Protein AF-A0A8T1TWX7-F1 (afdb_monomer)

Solvent-accessible surface area (backbone atoms only — not comparable to full-atom values): 31218 Å² total; per-residue (Å²): 135,88,86,86,89,79,92,72,90,76,78,84,73,78,74,72,79,79,64,83,78,77,80,76,55,48,46,68,59,31,58,62,50,43,60,78,63,87,51,67,68,68,64,28,48,61,42,27,60,39,52,85,60,79,46,87,54,54,88,63,51,68,61,53,37,51,76,71,71,35,88,45,73,65,51,38,67,75,68,55,89,71,74,57,46,90,92,44,43,83,79,22,27,54,26,33,66,84,40,82,59,30,60,71,42,81,92,35,43,33,28,39,77,40,48,82,40,45,28,34,31,39,33,25,30,53,94,42,77,48,44,77,37,76,38,29,31,76,76,31,78,78,23,56,42,81,38,64,62,79,72,40,69,44,70,34,40,35,40,43,40,38,39,34,43,41,85,53,96,94,41,41,41,39,30,36,43,44,35,21,29,21,29,36,44,93,84,83,80,85,90,76,93,76,93,77,93,74,88,79,84,73,76,82,75,80,68,56,82,92,74,49,70,62,68,39,26,33,34,37,40,5,20,30,10,27,30,97,87,50,36,8,43,85,59,97,84,61,52,34,54,35,44,40,24,30,53,50,31,34,49,43,51,24,51,47,26,66,78,50,74,53,44,68,30,35,38,34,20,10,24,60,24,41,61,34,32,55,66,34,77,90,50,34,65,61,51,43,42,68,43,41,52,70,46,48,52,42,88,56,39,34,73,39,33,33,46,43,40,58,23,36,21,23,52,8,17,34,27,42,52,18,55,59,80,94,37,70,33,83,55,89,45,70,68,47,42,51,49,19,53,51,46,34,50,43,57,61,43,71,44,74,39,93,44,84,50,21,54,44,31,95,42,67,47,44,76,48,75,50,71,25,85,90,80,63,35,25,38,34,36,39,31,30,34,47,43,44,42,69,69,38,30,39,36,33,37,23,15,23,49,49,60,29,64,92,57,50,82,61,52,89,73,52,43,88,85,31,79,30,19,44,71,60,39,54,64,61,31,52,52,44,41,51,51,34,42,49,52,27,50,52,28,52,52,50,44,44,60,48,56,67,67,57,82,48,74,38,79,42,54,38,18,26,75,56,48,32,13,16,81,47,26,12,34,32,35,32,36,20,80,83,78,73,44,65,32,39,39,32,4,12,18,13,16,38,58,38,36,66,44,81,76,80,50,80,94,42,53,92,52,42,43,80,77,46,69,50,70,63,73,57,50,24,40,35,41,40,34,32,30,85,50,36,39,36,41,36,35,37,31,76,33,93,63,48,43,68,33,83,50,71,92,71,35,43,83,48,56,73,35,75,80,46,77,50,77,42,72,59,75,60,87,87,73,60,86,84,95

Organism: NCBI:txid29920

Radius of gyration: 30.96 Å; Cα contacts (8 Å, |Δi|>4): 1282; chains: 1; bounding box: 98×69×85 Å

Structure (mmCIF, N/CA/C/O backbone):
data_AF-A0A8T1TWX7-F1
#
_entry.id   AF-A0A8T1TWX7-F1
#
loop_
_atom_site.group_PDB
_atom_site.id
_atom_site.type_symbol
_atom_site.label_atom_id
_atom_site.label_alt_id
_atom_site.label_comp_id
_atom_site.label_asym_id
_atom_site.label_entity_id
_atom_site.label_seq_id
_atom_site.pdbx_PDB_ins_code
_atom_site.Cartn_x
_atom_site.Cartn_y
_atom_site.Cartn_z
_atom_site.occupancy
_atom_site.B_iso_or_equiv
_atom_site.auth_seq_id
_atom_site.auth_comp_id
_atom_site.auth_asym_id
_atom_site.auth_atom_id
_atom_site.pdbx_PDB_model_num
ATOM 1 N N . MET A 1 1 ? 63.241 31.485 -7.893 1.00 37.75 1 MET A N 1
ATOM 2 C CA . MET A 1 1 ? 63.414 31.537 -6.424 1.00 37.75 1 MET A CA 1
ATOM 3 C C . MET A 1 1 ? 62.512 32.641 -5.890 1.00 37.75 1 MET A C 1
ATOM 5 O O . MET A 1 1 ? 62.296 33.605 -6.608 1.00 37.75 1 MET A O 1
ATOM 9 N N . ALA A 1 2 ? 61.883 32.386 -4.744 1.00 30.53 2 ALA A N 1
ATOM 10 C CA . ALA A 1 2 ? 60.562 32.859 -4.315 1.00 30.53 2 ALA A CA 1
ATOM 11 C C . ALA A 1 2 ? 60.355 34.387 -4.161 1.00 30.53 2 ALA A C 1
ATOM 13 O O . ALA A 1 2 ? 61.326 35.105 -3.921 1.00 30.53 2 ALA A O 1
ATOM 14 N N . PRO A 1 3 ? 59.092 34.868 -4.239 1.00 37.19 3 PRO A N 1
ATOM 15 C CA . PRO A 1 3 ? 58.731 36.260 -4.011 1.00 37.19 3 PRO A CA 1
ATOM 16 C C . PRO A 1 3 ? 58.281 36.557 -2.567 1.00 37.19 3 PRO A C 1
ATOM 18 O O . PRO A 1 3 ? 57.969 35.681 -1.763 1.00 37.19 3 PRO A O 1
ATOM 21 N N . SER A 1 4 ? 58.266 37.859 -2.308 1.00 30.92 4 SER A N 1
ATOM 22 C CA . SER A 1 4 ? 57.949 38.643 -1.115 1.00 30.92 4 SER A CA 1
ATOM 23 C C . SER A 1 4 ? 56.610 38.363 -0.418 1.00 30.92 4 SER A C 1
ATOM 25 O O . SER A 1 4 ? 55.566 38.222 -1.052 1.00 30.92 4 SER A O 1
ATOM 27 N N . THR A 1 5 ? 56.656 38.409 0.914 1.00 32.47 5 THR A N 1
ATOM 28 C CA . THR A 1 5 ? 55.549 38.319 1.874 1.00 32.47 5 THR A CA 1
ATOM 29 C C . THR A 1 5 ? 54.722 39.607 1.947 1.00 32.47 5 THR A C 1
ATOM 31 O O . THR A 1 5 ? 55.262 40.662 2.278 1.00 32.47 5 THR A O 1
ATOM 34 N N . LEU A 1 6 ? 53.407 39.498 1.735 1.00 30.56 6 LEU A N 1
ATOM 35 C CA . LEU A 1 6 ? 52.416 40.493 2.150 1.00 30.56 6 LEU A CA 1
ATOM 36 C C . LEU A 1 6 ? 51.542 39.868 3.248 1.00 30.56 6 LEU A C 1
ATOM 38 O O . LEU A 1 6 ? 50.887 38.848 3.037 1.00 30.56 6 LEU A O 1
ATOM 42 N N . THR A 1 7 ? 51.578 40.459 4.435 1.00 34.16 7 THR A N 1
ATOM 43 C CA . THR A 1 7 ? 50.819 40.070 5.625 1.00 34.16 7 THR A CA 1
ATOM 44 C C . THR A 1 7 ? 49.364 40.520 5.486 1.00 34.16 7 THR A C 1
ATOM 46 O O . THR A 1 7 ? 49.072 41.711 5.548 1.00 34.16 7 THR A O 1
ATOM 49 N N . ALA A 1 8 ? 48.441 39.567 5.340 1.00 30.23 8 ALA A N 1
ATOM 50 C CA . ALA A 1 8 ? 47.011 39.786 5.533 1.00 30.23 8 ALA A CA 1
ATOM 51 C C . ALA A 1 8 ? 46.585 39.113 6.846 1.00 30.23 8 ALA A C 1
ATOM 53 O O . ALA A 1 8 ? 46.743 37.902 7.011 1.00 30.23 8 ALA A O 1
ATOM 54 N N . LEU A 1 9 ? 46.075 39.911 7.791 1.00 31.34 9 LEU A N 1
ATOM 55 C CA . LEU A 1 9 ? 45.423 39.423 9.004 1.00 31.34 9 LEU A CA 1
ATOM 56 C C . LEU A 1 9 ? 44.214 38.565 8.609 1.00 31.34 9 LEU A C 1
ATOM 58 O O . LEU A 1 9 ? 43.192 39.086 8.167 1.00 31.34 9 LEU A O 1
ATOM 62 N N . CYS A 1 10 ? 44.324 37.254 8.801 1.00 27.34 10 CYS A N 1
ATOM 63 C CA . CYS A 1 10 ? 43.192 36.345 8.731 1.00 27.34 10 CYS A CA 1
ATOM 64 C C . CYS A 1 10 ? 42.559 36.285 10.126 1.00 27.34 10 CYS A C 1
ATOM 66 O O . CYS A 1 10 ? 43.116 35.687 11.047 1.00 27.34 10 CYS A O 1
ATOM 68 N N . GLY A 1 11 ? 41.415 36.950 10.295 1.00 28.48 11 GLY A N 1
ATOM 69 C CA . GLY A 1 11 ? 40.564 36.758 11.461 1.00 28.48 11 GLY A CA 1
ATOM 70 C C . GLY A 1 11 ? 40.121 35.299 11.519 1.00 28.48 11 GLY A C 1
ATOM 71 O O . GLY A 1 11 ? 39.445 34.814 10.612 1.00 28.48 11 GLY A O 1
ATOM 72 N N . LEU A 1 12 ? 40.516 34.602 12.585 1.00 30.06 12 LEU A N 1
ATOM 73 C CA . LEU A 1 12 ? 40.000 33.288 12.955 1.00 30.06 12 LEU A CA 1
ATOM 74 C C . LEU A 1 12 ? 38.503 33.419 13.247 1.00 30.06 12 LEU A C 1
ATOM 76 O O . LEU A 1 12 ? 38.075 33.614 14.381 1.00 30.06 12 LEU A O 1
ATOM 80 N N . SER A 1 13 ? 37.699 33.311 12.195 1.00 30.41 13 SER A N 1
ATOM 81 C CA . SER A 1 13 ? 36.296 32.957 12.322 1.00 30.41 13 SER A CA 1
ATOM 82 C C . SER A 1 13 ? 36.287 31.486 12.707 1.00 30.41 13 SER A C 1
ATOM 84 O O . SER A 1 13 ? 36.421 30.612 11.851 1.00 30.41 13 SER A O 1
ATOM 86 N N . ALA A 1 14 ? 36.211 31.206 14.007 1.00 32.50 14 ALA A N 1
ATOM 87 C CA . ALA A 1 14 ? 35.811 29.897 14.483 1.00 32.50 14 ALA A CA 1
ATOM 88 C C . ALA A 1 14 ? 34.399 29.653 13.938 1.00 32.50 14 ALA A C 1
ATOM 90 O O . ALA A 1 14 ? 33.409 30.093 14.518 1.00 32.50 14 ALA A O 1
ATOM 91 N N . ALA A 1 15 ? 34.311 29.008 12.775 1.00 31.62 15 ALA A N 1
ATOM 92 C CA . ALA A 1 15 ? 33.087 28.373 12.340 1.00 31.62 15 ALA A CA 1
ATOM 93 C C . ALA A 1 15 ? 32.796 27.305 13.392 1.00 31.62 15 ALA A C 1
ATOM 95 O O . ALA A 1 15 ? 33.372 26.217 13.373 1.00 31.62 15 ALA A O 1
ATOM 96 N N . ALA A 1 16 ? 31.969 27.670 14.373 1.00 32.19 16 ALA A N 1
ATOM 97 C CA . ALA A 1 16 ? 31.335 26.720 15.253 1.00 32.19 16 ALA A CA 1
ATOM 98 C C . ALA A 1 16 ? 30.682 25.689 14.336 1.00 32.19 16 ALA A C 1
ATOM 100 O O . ALA A 1 16 ? 29.744 25.993 13.599 1.00 32.19 16 ALA A O 1
ATOM 101 N N . LEU A 1 17 ? 31.250 24.486 14.330 1.00 30.44 17 LEU A N 1
ATOM 102 C CA . LEU A 1 17 ? 30.589 23.297 13.841 1.00 30.44 17 LEU A CA 1
ATOM 103 C C . LEU A 1 17 ? 29.294 23.191 14.645 1.00 30.44 17 LEU A C 1
ATOM 105 O O . LEU A 1 17 ? 29.280 22.651 15.748 1.00 30.44 17 LEU A O 1
ATOM 109 N N . ALA A 1 18 ? 28.217 23.764 14.111 1.00 28.03 18 ALA A N 1
ATOM 110 C CA . ALA A 1 18 ? 26.865 23.516 14.561 1.00 28.03 18 ALA A CA 1
ATOM 111 C C . ALA A 1 18 ? 26.545 22.071 14.176 1.00 28.03 18 ALA A C 1
ATOM 113 O O . ALA A 1 18 ? 25.911 21.784 13.164 1.00 28.03 18 ALA A O 1
ATOM 114 N N . TRP A 1 19 ? 27.070 21.141 14.968 1.00 24.23 19 TRP A N 1
ATOM 115 C CA . TRP A 1 19 ? 26.486 19.821 15.070 1.00 24.23 19 TRP A CA 1
ATOM 116 C C . TRP A 1 19 ? 25.052 20.030 15.555 1.00 24.23 19 TRP A C 1
ATOM 118 O O . TRP A 1 19 ? 24.837 20.857 16.448 1.00 24.23 19 TRP A O 1
ATOM 128 N N . PRO A 1 20 ? 24.059 19.317 15.004 1.00 26.39 20 PRO A N 1
ATOM 129 C CA . PRO A 1 20 ? 22.759 19.286 15.636 1.00 26.39 20 PRO A CA 1
ATOM 130 C C . PRO A 1 20 ? 22.986 18.680 17.022 1.00 26.39 20 PRO A C 1
ATOM 132 O O . PRO A 1 20 ? 23.276 17.490 17.151 1.00 26.39 20 PRO A O 1
ATOM 135 N N . LEU A 1 21 ? 22.929 19.509 18.066 1.00 31.38 21 LEU A N 1
ATOM 136 C CA . LEU A 1 21 ? 22.793 19.026 19.428 1.00 31.38 21 LEU A CA 1
ATOM 137 C C . LEU A 1 21 ? 21.471 18.263 19.453 1.00 31.38 21 LEU A C 1
ATOM 139 O O . LEU A 1 21 ? 20.391 18.850 19.495 1.00 31.38 21 LEU A O 1
ATOM 143 N N . ALA A 1 22 ? 21.560 16.940 19.349 1.00 31.81 22 ALA A N 1
ATOM 144 C CA . ALA A 1 22 ? 20.480 16.054 19.722 1.00 31.81 22 ALA A CA 1
ATOM 145 C C . ALA A 1 22 ? 20.182 16.336 21.203 1.00 31.81 22 ALA A C 1
ATOM 147 O O . ALA A 1 22 ? 20.896 15.865 22.086 1.00 31.81 22 ALA A O 1
ATOM 148 N N . ASN A 1 23 ? 19.182 17.180 21.466 1.00 41.75 23 ASN A N 1
ATOM 149 C CA . ASN A 1 23 ? 18.702 17.480 22.812 1.00 41.75 23 ASN A CA 1
ATOM 150 C C . ASN A 1 23 ? 18.041 16.218 23.377 1.00 41.75 23 ASN A C 1
ATOM 152 O O . ASN A 1 23 ? 16.861 15.958 23.149 1.00 41.75 23 ASN A O 1
ATOM 156 N N . ALA A 1 24 ? 18.836 15.400 24.062 1.00 49.09 24 ALA A N 1
ATOM 157 C CA . ALA A 1 24 ? 18.439 14.118 24.625 1.00 49.09 24 ALA A CA 1
ATOM 158 C C . ALA A 1 24 ? 17.972 14.290 26.080 1.00 49.09 24 ALA A C 1
ATOM 160 O O . ALA A 1 24 ? 18.636 13.860 27.017 1.00 49.09 24 ALA A O 1
ATOM 161 N N . HIS A 1 25 ? 16.835 14.955 26.261 1.00 71.06 25 HIS A N 1
ATOM 162 C CA . HIS A 1 25 ? 16.401 15.503 27.543 1.00 71.06 25 HIS A CA 1
ATOM 163 C C . HIS A 1 25 ? 14.895 15.278 27.778 1.00 71.06 25 HIS A C 1
ATOM 165 O O . HIS A 1 25 ? 14.142 15.284 26.802 1.00 71.06 25 HIS A O 1
ATOM 171 N N . GLN A 1 26 ? 14.460 15.043 29.030 1.00 79.31 26 GLN A N 1
ATOM 172 C CA . GLN A 1 26 ? 13.128 14.482 29.321 1.00 79.31 26 GLN A CA 1
ATOM 173 C C . GLN A 1 26 ? 12.335 15.203 30.407 1.00 79.31 26 GLN A C 1
ATOM 175 O O . GLN A 1 26 ? 12.916 15.570 31.423 1.00 79.31 26 GLN A O 1
ATOM 180 N N . VAL A 1 27 ? 11.014 15.314 30.201 1.00 90.12 27 VAL A N 1
ATOM 181 C CA . VAL A 1 27 ? 10.058 15.888 31.159 1.00 90.12 27 VAL A CA 1
ATOM 182 C C . VAL A 1 27 ? 8.688 15.198 31.173 1.00 90.12 27 VAL A C 1
ATOM 184 O O . VAL A 1 27 ? 8.322 14.545 30.188 1.00 90.12 27 VAL A O 1
ATOM 187 N N . VAL A 1 28 ? 7.887 15.371 32.232 1.00 92.69 28 VAL A N 1
ATOM 188 C CA . VAL A 1 28 ? 6.464 14.978 32.264 1.00 92.69 28 VAL A CA 1
ATOM 189 C C . VAL A 1 28 ? 5.618 15.985 31.480 1.00 92.69 28 VAL A C 1
ATOM 191 O O . VAL A 1 28 ? 5.784 17.198 31.574 1.00 92.69 28 VAL A O 1
ATOM 194 N N . LEU A 1 29 ? 4.688 15.466 30.681 1.00 89.94 29 LEU A N 1
ATOM 195 C CA . LEU A 1 29 ? 3.757 16.236 29.851 1.00 89.94 29 LEU A CA 1
ATOM 196 C C . LEU A 1 29 ? 2.319 16.168 30.376 1.00 89.94 29 LEU A C 1
ATOM 198 O O . LEU A 1 29 ? 1.549 17.105 30.191 1.00 89.94 29 LEU A O 1
ATOM 202 N N . LEU A 1 30 ? 1.938 15.045 30.991 1.00 90.00 30 LEU A N 1
ATOM 203 C CA . LEU A 1 30 ? 0.594 14.815 31.515 1.00 90.00 30 LEU A CA 1
ATOM 204 C C . LEU A 1 30 ? 0.675 13.919 32.762 1.00 90.00 30 LEU A C 1
ATOM 206 O O . LEU A 1 30 ? 1.274 12.851 32.660 1.00 90.00 30 LEU A O 1
ATOM 210 N N . PRO A 1 31 ? 0.062 14.262 33.906 1.00 92.19 31 PRO A N 1
ATOM 211 C CA . PRO A 1 31 ? -0.556 15.554 34.211 1.00 92.19 31 PRO A CA 1
ATOM 212 C C . PRO A 1 31 ? 0.483 16.681 34.105 1.00 92.19 31 PRO A C 1
ATOM 214 O O . PRO A 1 31 ? 1.646 16.464 34.428 1.00 92.19 31 PRO A O 1
ATOM 217 N N . GLU A 1 32 ? 0.088 17.842 33.579 1.00 91.75 32 GLU A N 1
ATOM 218 C CA . GLU A 1 32 ? 1.039 18.898 33.206 1.00 91.75 32 GLU A CA 1
ATOM 219 C C . GLU A 1 32 ? 1.689 19.527 34.455 1.00 91.75 32 GLU A C 1
ATOM 221 O O . GLU A 1 32 ? 0.975 20.071 35.305 1.00 91.75 32 GLU A O 1
ATOM 226 N N . PRO A 1 33 ? 3.028 19.480 34.601 1.00 93.31 33 PRO A N 1
ATOM 227 C CA . PRO A 1 33 ? 3.704 20.144 35.705 1.00 93.31 33 PRO A CA 1
ATOM 228 C C . PRO A 1 33 ? 3.608 21.664 35.580 1.00 93.31 33 PRO A C 1
ATOM 230 O O . PRO A 1 33 ? 3.797 22.232 34.502 1.00 93.31 33 PRO A O 1
ATOM 233 N N . GLN A 1 34 ? 3.418 22.350 36.706 1.00 94.62 34 GLN A N 1
ATOM 234 C CA . GLN A 1 34 ? 3.601 23.797 36.743 1.00 94.62 34 GLN A CA 1
ATOM 235 C C . GLN A 1 34 ? 5.085 24.119 36.941 1.00 94.62 34 GLN A C 1
ATOM 237 O O . GLN A 1 34 ? 5.631 23.912 38.023 1.00 94.62 34 GLN A O 1
ATOM 242 N N . TRP A 1 35 ? 5.729 24.643 35.903 1.00 94.06 35 TRP A N 1
ATOM 243 C CA . TRP A 1 35 ? 7.156 24.970 35.913 1.00 94.06 35 TRP A CA 1
ATOM 244 C C . TRP A 1 35 ? 7.462 26.290 36.639 1.00 94.06 35 TRP A C 1
ATOM 246 O O . TRP A 1 35 ? 6.663 27.223 36.605 1.00 94.06 35 TRP A O 1
ATOM 256 N N . THR A 1 36 ? 8.638 26.389 37.264 1.00 93.69 36 THR A N 1
ATOM 257 C CA . THR A 1 36 ? 9.174 27.610 37.905 1.00 93.69 36 THR A CA 1
ATOM 258 C C . THR A 1 36 ? 10.096 28.421 36.987 1.00 93.69 36 THR A C 1
ATOM 260 O O . THR A 1 36 ? 10.615 29.463 37.381 1.00 93.69 36 THR A O 1
ATOM 263 N N . THR A 1 37 ? 10.292 27.958 35.753 1.00 88.44 37 THR A N 1
ATOM 264 C CA . THR A 1 37 ? 11.081 28.606 34.699 1.00 88.44 37 THR A CA 1
ATOM 265 C C . THR A 1 37 ? 10.344 28.506 33.369 1.00 88.44 37 THR A C 1
ATOM 267 O O . THR A 1 37 ? 9.648 27.523 33.127 1.00 88.44 37 THR A O 1
ATOM 270 N N . ASP A 1 38 ? 10.523 29.483 32.482 1.00 86.25 38 ASP A N 1
ATOM 271 C CA . ASP A 1 38 ? 9.980 29.448 31.117 1.00 86.25 38 ASP A CA 1
ATOM 272 C C . ASP A 1 38 ? 10.986 28.908 30.091 1.00 86.25 38 ASP A C 1
ATOM 274 O O . ASP A 1 38 ? 10.612 28.555 28.971 1.00 86.25 38 ASP A O 1
ATOM 278 N N . SER A 1 39 ? 12.262 28.774 30.471 1.00 86.94 39 SER A N 1
ATOM 279 C CA . SER A 1 39 ? 13.302 28.272 29.573 1.00 86.94 39 SER A CA 1
ATOM 280 C C . SER A 1 39 ? 13.123 26.782 29.305 1.00 86.94 39 SER A C 1
ATOM 282 O O . SER A 1 39 ? 13.310 25.944 30.187 1.00 86.94 39 SER A O 1
ATOM 284 N N . LYS A 1 40 ? 12.816 26.441 28.049 1.00 81.38 40 LYS A N 1
ATOM 285 C CA . LYS A 1 40 ? 12.725 25.050 27.593 1.00 81.38 40 LYS A CA 1
ATOM 286 C C . LYS A 1 40 ? 14.020 24.279 27.847 1.00 81.38 40 LYS A C 1
ATOM 288 O O . LYS A 1 40 ? 13.959 23.117 28.208 1.00 81.38 40 LYS A O 1
ATOM 293 N N . GLU A 1 41 ? 15.175 24.910 27.682 1.00 82.31 41 GLU A N 1
ATOM 294 C CA . GLU A 1 41 ? 16.462 24.254 27.917 1.00 82.31 41 GLU A CA 1
ATOM 295 C C . GLU A 1 41 ? 16.628 23.854 29.390 1.00 82.31 41 GLU A C 1
ATOM 297 O O . GLU A 1 41 ? 16.979 22.715 29.687 1.00 82.31 41 GLU A O 1
ATOM 302 N N . ILE A 1 42 ? 16.271 24.750 30.314 1.00 86.31 42 ILE A N 1
ATOM 303 C CA . ILE A 1 42 ? 16.375 24.503 31.759 1.00 86.31 42 ILE A CA 1
ATOM 304 C C . ILE A 1 42 ? 15.415 23.394 32.206 1.00 86.31 42 ILE A C 1
ATOM 306 O O . ILE A 1 42 ? 15.817 22.526 32.974 1.00 86.31 42 ILE A O 1
ATOM 310 N N . LYS A 1 43 ? 14.174 23.390 31.697 1.00 85.94 43 LYS A N 1
ATOM 311 C CA . LYS A 1 43 ? 13.172 22.353 32.012 1.00 85.94 43 LYS A CA 1
ATOM 312 C C . LYS A 1 43 ? 13.661 20.945 31.657 1.00 85.94 43 LYS A C 1
ATOM 314 O O . LYS A 1 43 ? 13.355 19.993 32.356 1.00 85.94 43 LYS A O 1
ATOM 319 N N . PHE A 1 44 ? 14.390 20.834 30.551 1.00 86.06 44 PHE A N 1
ATOM 320 C CA . PHE A 1 44 ? 14.754 19.570 29.923 1.00 86.06 44 PHE A CA 1
ATOM 321 C C . PHE A 1 44 ? 16.105 19.028 30.441 1.00 86.06 44 PHE A C 1
ATOM 323 O O . PHE A 1 44 ? 16.307 17.816 30.472 1.00 86.06 44 PHE A O 1
ATOM 330 N N . ASN A 1 45 ? 17.036 19.880 30.872 1.00 88.00 45 ASN A N 1
ATOM 331 C CA . ASN A 1 45 ? 18.365 19.445 31.318 1.00 88.00 45 ASN A CA 1
ATOM 332 C C . ASN A 1 45 ? 18.335 18.629 32.633 1.00 88.00 45 ASN A C 1
ATOM 334 O O . ASN A 1 45 ? 17.478 18.869 33.486 1.00 88.00 45 ASN A O 1
ATOM 338 N N . PRO A 1 46 ? 19.302 17.708 32.850 1.00 92.69 46 PRO A N 1
ATOM 339 C CA . PRO A 1 46 ? 19.479 17.056 34.146 1.00 92.69 46 PRO A CA 1
ATOM 340 C C . PRO A 1 46 ? 19.625 18.073 35.280 1.00 92.69 46 PRO A C 1
ATOM 342 O O . PRO A 1 46 ? 20.378 19.041 35.165 1.00 92.69 46 PRO A O 1
ATOM 345 N N . LEU A 1 47 ? 18.987 17.799 36.417 1.00 94.56 47 LEU A N 1
ATOM 346 C CA . LEU A 1 47 ? 19.159 18.577 37.644 1.00 94.56 47 LEU A CA 1
ATOM 347 C C . LEU A 1 47 ? 20.576 18.438 38.201 1.00 94.56 47 LEU A C 1
ATOM 349 O O . LEU A 1 47 ? 21.083 19.379 38.808 1.00 94.56 47 LEU A O 1
ATOM 353 N N . ALA A 1 48 ? 21.213 17.282 38.000 1.00 95.38 48 ALA A N 1
ATOM 354 C CA . ALA A 1 48 ? 22.575 17.009 38.436 1.00 95.38 48 ALA A CA 1
ATOM 355 C C . ALA A 1 48 ? 23.265 15.977 37.533 1.00 95.38 48 ALA A C 1
ATOM 357 O O . ALA A 1 48 ? 22.633 15.035 37.052 1.00 95.38 48 ALA A O 1
ATOM 358 N N . PHE A 1 49 ? 24.580 16.136 37.383 1.00 94.94 49 PHE A N 1
ATOM 359 C CA . PHE A 1 49 ? 25.500 15.142 36.829 1.00 94.94 49 PHE A CA 1
ATOM 360 C C . PHE A 1 49 ? 26.340 14.589 37.979 1.00 94.94 49 PHE A C 1
ATOM 362 O O . PHE A 1 49 ? 27.137 15.322 38.574 1.00 94.94 49 PHE A O 1
ATOM 369 N N . LEU A 1 50 ? 26.123 13.331 38.350 1.00 96.38 50 LEU A N 1
ATOM 370 C CA . LEU A 1 50 ? 26.673 12.775 39.589 1.00 96.38 50 LEU A CA 1
ATOM 371 C C . LEU A 1 50 ? 28.155 12.410 39.480 1.00 96.38 50 LEU A C 1
ATOM 373 O O . LEU A 1 50 ? 28.868 12.436 40.484 1.00 96.38 50 LEU A O 1
ATOM 377 N N . GLU A 1 51 ? 28.653 12.157 38.270 1.00 93.94 51 GLU A N 1
ATOM 378 C CA . GLU A 1 51 ? 30.083 11.969 38.014 1.00 93.94 51 GLU A CA 1
ATOM 379 C C . GLU A 1 51 ? 30.919 13.186 38.450 1.00 93.94 51 GLU A C 1
ATOM 381 O O . GLU A 1 51 ? 32.052 13.031 38.899 1.00 93.94 51 GLU A O 1
ATOM 386 N N . ASN A 1 52 ? 30.336 14.390 38.418 1.00 93.06 52 ASN A N 1
ATOM 387 C CA . ASN A 1 52 ? 30.997 15.629 38.838 1.00 93.06 52 ASN A CA 1
ATOM 388 C C . ASN A 1 52 ? 30.927 15.858 40.355 1.00 93.06 52 ASN A C 1
ATOM 390 O O . ASN A 1 52 ? 31.433 16.860 40.854 1.00 93.06 52 ASN A O 1
ATOM 394 N N . GLN A 1 53 ? 30.281 14.952 41.090 1.00 96.06 53 GLN A N 1
ATOM 395 C CA . GLN A 1 53 ? 30.003 15.087 42.520 1.00 96.06 53 GLN A CA 1
ATOM 396 C C . GLN A 1 53 ? 30.551 13.908 43.332 1.00 96.06 53 GLN A C 1
ATOM 398 O O . GLN A 1 53 ? 30.099 13.640 44.441 1.00 96.06 53 GLN A O 1
ATOM 403 N N . GLY A 1 54 ? 31.543 13.199 42.783 1.00 91.38 54 GLY A N 1
ATOM 404 C CA . GLY A 1 54 ? 32.266 12.135 43.481 1.00 91.38 54 GLY A CA 1
ATOM 405 C C . GLY A 1 54 ? 31.583 10.766 43.463 1.00 91.38 54 GLY A C 1
ATOM 406 O O . GLY A 1 54 ? 32.061 9.847 44.128 1.00 91.38 54 GLY A O 1
ATOM 407 N N . PHE A 1 55 ? 30.500 10.591 42.699 1.00 95.56 55 PHE A N 1
ATOM 408 C CA . PHE A 1 55 ? 29.881 9.278 42.533 1.00 95.56 55 PHE A CA 1
ATOM 409 C C . PHE A 1 55 ? 30.705 8.418 41.577 1.00 95.56 55 PHE A C 1
ATOM 411 O O . PHE A 1 55 ? 31.038 8.829 40.466 1.00 95.56 55 PHE A O 1
ATOM 418 N N . LYS A 1 56 ? 30.995 7.182 41.995 1.00 92.31 56 LYS A N 1
ATOM 419 C CA . LYS A 1 56 ? 31.574 6.163 41.117 1.00 92.31 56 LYS A CA 1
ATOM 420 C C . LYS A 1 56 ? 30.472 5.587 40.228 1.00 92.31 56 LYS A C 1
ATOM 422 O O . LYS A 1 56 ? 29.832 4.601 40.586 1.00 92.31 56 LYS A O 1
ATOM 427 N N . THR A 1 57 ? 30.245 6.244 39.099 1.00 95.25 57 THR A N 1
ATOM 428 C CA . THR A 1 57 ? 29.238 5.864 38.111 1.00 95.25 57 THR A CA 1
ATOM 429 C C . THR A 1 57 ? 29.609 4.554 37.412 1.00 95.25 57 THR A C 1
ATOM 431 O O . THR A 1 57 ? 30.775 4.267 37.132 1.00 95.25 57 THR A O 1
ATOM 434 N N . GLN A 1 58 ? 28.599 3.736 37.134 1.00 93.62 58 GLN A N 1
ATOM 435 C CA . GLN A 1 58 ? 28.727 2.441 36.467 1.00 93.62 58 GLN A CA 1
ATOM 436 C C . GLN A 1 58 ? 27.426 2.097 35.733 1.00 93.62 58 GLN A C 1
ATOM 438 O O . GLN A 1 58 ? 26.401 2.736 35.965 1.00 93.62 58 GLN A O 1
ATOM 443 N N . GLU A 1 59 ? 27.469 1.090 34.864 1.00 91.62 59 GLU A N 1
ATOM 444 C CA . GLU A 1 59 ? 26.306 0.628 34.094 1.00 91.62 59 GLU A CA 1
ATOM 445 C C . GLU A 1 59 ? 25.166 0.153 34.996 1.00 91.62 59 GLU A C 1
ATOM 447 O O . GLU A 1 59 ? 24.050 0.665 34.938 1.00 91.62 59 GLU A O 1
ATOM 452 N N . ASP A 1 60 ? 25.472 -0.786 35.895 1.00 91.38 60 ASP A N 1
ATOM 453 C CA . ASP A 1 60 ? 24.490 -1.369 36.800 1.00 91.38 60 ASP A CA 1
ATOM 454 C C . ASP A 1 60 ? 24.292 -0.479 38.034 1.00 91.38 60 ASP A C 1
ATOM 456 O O . ASP A 1 60 ? 24.869 -0.686 39.114 1.00 91.38 60 ASP A O 1
ATOM 460 N N . PHE A 1 61 ? 23.466 0.553 37.857 1.00 95.00 61 PHE A N 1
ATOM 461 C CA . PHE A 1 61 ? 23.043 1.422 38.950 1.00 95.00 61 PHE A CA 1
ATOM 462 C C . PHE A 1 61 ? 22.232 0.661 40.009 1.00 95.00 61 PHE A C 1
ATOM 464 O O . PHE A 1 61 ? 22.326 0.983 41.192 1.00 95.00 61 PHE A O 1
ATOM 471 N N . LYS A 1 62 ? 21.453 -0.364 39.639 1.00 91.38 62 LYS A N 1
ATOM 472 C CA . LYS A 1 62 ? 20.630 -1.121 40.597 1.00 91.38 62 LYS A CA 1
ATOM 473 C C . LYS A 1 62 ? 21.505 -1.867 41.605 1.00 91.38 62 LYS A C 1
ATOM 475 O O . LYS A 1 62 ? 21.237 -1.795 42.811 1.00 91.38 62 LYS A O 1
ATOM 480 N N . ALA A 1 63 ? 22.557 -2.536 41.135 1.00 90.44 63 ALA A N 1
ATOM 481 C CA . ALA A 1 63 ? 23.540 -3.176 42.001 1.00 90.44 63 ALA A CA 1
ATOM 482 C C . ALA A 1 63 ? 24.257 -2.147 42.880 1.00 90.44 63 ALA A C 1
ATOM 484 O O . ALA A 1 63 ? 24.329 -2.336 44.095 1.00 90.44 63 ALA A O 1
ATOM 485 N N . TRP A 1 64 ? 24.710 -1.028 42.299 1.00 95.75 64 TRP A N 1
ATOM 486 C CA . TRP A 1 64 ? 25.362 0.041 43.061 1.00 95.75 64 TRP A CA 1
ATOM 487 C C . TRP A 1 64 ? 24.461 0.588 44.173 1.00 95.75 64 TRP A C 1
ATOM 489 O O . TRP A 1 64 ? 24.874 0.680 45.330 1.00 95.75 64 TRP A O 1
ATOM 499 N N . ARG A 1 65 ? 23.206 0.908 43.838 1.00 95.31 65 ARG A N 1
ATOM 500 C CA . ARG A 1 65 ? 22.203 1.458 44.754 1.00 95.31 65 ARG A CA 1
ATOM 501 C C . ARG A 1 65 ? 21.970 0.521 45.936 1.00 95.31 65 ARG A C 1
ATOM 503 O O . ARG A 1 65 ? 21.952 0.967 47.080 1.00 95.31 65 ARG A O 1
ATOM 510 N N . THR A 1 66 ? 21.846 -0.775 45.652 1.00 92.50 66 THR A N 1
ATOM 511 C CA . THR A 1 66 ? 21.637 -1.817 46.665 1.00 92.50 66 THR A CA 1
ATOM 512 C C . THR A 1 66 ? 22.852 -1.959 47.586 1.00 92.50 66 THR A C 1
ATOM 514 O O . THR A 1 66 ? 22.692 -2.001 48.802 1.00 92.50 66 THR A O 1
ATOM 517 N N . GLN A 1 67 ? 24.070 -1.969 47.031 1.00 95.62 67 GLN A N 1
ATOM 518 C CA . GLN A 1 67 ? 25.318 -2.050 47.807 1.00 95.62 67 GLN A CA 1
ATOM 519 C C . GLN A 1 67 ? 25.527 -0.842 48.729 1.00 95.62 67 GLN A C 1
ATOM 521 O O . GLN A 1 67 ? 26.124 -0.980 49.793 1.00 95.62 67 GLN A O 1
ATOM 526 N N . ASN A 1 68 ? 25.011 0.326 48.342 1.00 95.69 68 ASN A N 1
ATOM 527 C CA . ASN A 1 68 ? 25.101 1.563 49.120 1.00 95.69 68 ASN A CA 1
ATOM 528 C C . ASN A 1 68 ? 23.880 1.797 50.033 1.00 95.69 68 ASN A C 1
ATOM 530 O O . ASN A 1 68 ? 23.725 2.881 50.587 1.00 95.69 68 ASN A O 1
ATOM 534 N N . GLY A 1 69 ? 23.023 0.786 50.221 1.00 95.31 69 GLY A N 1
ATOM 535 C CA . GLY A 1 69 ? 21.966 0.792 51.237 1.00 95.31 69 GLY A CA 1
ATOM 536 C C . GLY A 1 69 ? 20.674 1.526 50.864 1.00 95.31 69 GLY A C 1
ATOM 537 O O . GLY A 1 69 ? 19.779 1.612 51.703 1.00 95.31 69 GLY A O 1
ATOM 538 N N . TYR A 1 70 ? 20.534 2.008 49.628 1.00 97.00 70 TYR A N 1
ATOM 539 C CA . TYR A 1 70 ? 19.320 2.689 49.171 1.00 97.00 70 TYR A CA 1
ATOM 540 C C . TYR A 1 70 ? 18.272 1.684 48.686 1.00 97.00 70 TYR A C 1
ATOM 542 O O . TYR A 1 70 ? 18.552 0.842 47.829 1.00 97.00 70 TYR A O 1
ATOM 550 N N . LYS A 1 71 ? 17.036 1.787 49.181 1.00 94.12 71 LYS A N 1
ATOM 551 C CA . LYS A 1 71 ? 15.959 0.803 48.949 1.00 94.12 71 LYS A CA 1
ATOM 552 C C . LYS A 1 71 ? 15.202 0.999 47.641 1.00 94.12 71 LYS A C 1
ATOM 554 O O . LYS A 1 71 ? 14.848 0.009 46.996 1.00 94.12 71 LYS A O 1
ATOM 559 N N . THR A 1 72 ? 15.016 2.240 47.204 1.00 97.25 72 THR A N 1
ATOM 560 C CA . THR A 1 72 ? 14.299 2.613 45.969 1.00 97.25 72 THR A CA 1
ATOM 561 C C . THR A 1 72 ? 15.045 3.711 45.213 1.00 97.25 72 THR A C 1
ATOM 563 O O . THR A 1 72 ? 15.997 4.289 45.742 1.00 97.25 72 THR A O 1
ATOM 566 N N . LEU A 1 73 ? 14.636 4.006 43.973 1.00 97.75 73 LEU A N 1
ATOM 567 C CA . LEU A 1 73 ? 15.190 5.160 43.256 1.00 97.75 73 LEU A CA 1
ATOM 568 C C . LEU A 1 73 ? 14.865 6.465 43.991 1.00 97.75 73 LEU A C 1
ATOM 570 O O . LEU A 1 73 ? 15.763 7.282 44.169 1.00 97.75 73 LEU A O 1
ATOM 574 N N . ARG A 1 74 ? 13.624 6.623 44.475 1.00 97.38 74 ARG A N 1
ATOM 575 C CA . ARG A 1 74 ? 13.222 7.765 45.311 1.00 97.38 74 ARG A CA 1
ATOM 576 C C . ARG A 1 74 ? 14.097 7.901 46.558 1.00 97.38 74 ARG A C 1
ATOM 578 O O . ARG A 1 74 ? 14.554 8.994 46.852 1.00 97.38 74 ARG A O 1
ATOM 585 N N . ASP A 1 75 ? 14.384 6.803 47.257 1.00 97.25 75 ASP A N 1
ATOM 586 C CA . ASP A 1 75 ? 15.231 6.813 48.459 1.00 97.25 75 ASP A CA 1
ATOM 587 C C . ASP A 1 75 ? 16.654 7.310 48.161 1.00 97.25 75 ASP A C 1
ATOM 589 O O . ASP A 1 75 ? 17.185 8.161 48.869 1.00 97.25 75 ASP A O 1
ATOM 593 N N . PHE A 1 76 ? 17.248 6.848 47.056 1.00 97.62 76 PHE A N 1
ATOM 594 C CA . PHE A 1 76 ? 18.516 7.395 46.576 1.00 97.62 76 PHE A CA 1
ATOM 595 C C . PHE A 1 76 ? 18.403 8.887 46.243 1.00 97.62 76 PHE A C 1
ATOM 597 O O . PHE A 1 76 ? 19.210 9.696 46.695 1.00 97.62 76 PHE A O 1
ATOM 604 N N . MET A 1 77 ? 17.394 9.259 45.460 1.00 96.88 77 MET A N 1
ATOM 605 C CA . MET A 1 77 ? 17.241 10.615 44.957 1.00 96.88 77 MET A CA 1
ATOM 606 C C . MET A 1 77 ? 16.956 11.640 46.056 1.00 96.88 77 MET A C 1
ATOM 608 O O . MET A 1 77 ? 17.411 12.772 45.923 1.00 96.88 77 MET A O 1
ATOM 612 N N . GLU A 1 78 ? 16.253 11.275 47.124 1.00 95.06 78 GLU A N 1
ATOM 613 C CA . GLU A 1 78 ? 15.923 12.183 48.229 1.00 95.06 78 GLU A CA 1
ATOM 614 C C . GLU A 1 78 ? 16.991 12.220 49.339 1.00 95.06 78 GLU A C 1
ATOM 616 O O . GLU A 1 78 ? 17.067 13.208 50.064 1.00 95.06 78 GLU A O 1
ATOM 621 N N . HIS A 1 79 ? 17.836 11.188 49.482 1.00 95.62 79 HIS A N 1
ATOM 622 C CA . HIS A 1 79 ? 18.759 11.085 50.628 1.00 95.62 79 HIS A CA 1
ATOM 623 C C . HIS A 1 79 ? 20.250 11.010 50.268 1.00 95.62 79 HIS A C 1
ATOM 625 O O . HIS A 1 79 ? 21.101 11.121 51.158 1.00 95.62 79 HIS A O 1
ATOM 631 N N . ALA A 1 80 ? 20.617 10.809 48.999 1.00 95.12 80 ALA A N 1
ATOM 632 C CA . ALA A 1 80 ? 22.017 10.869 48.590 1.00 95.12 80 ALA A CA 1
ATOM 633 C C . ALA A 1 80 ? 22.567 12.300 48.654 1.00 95.12 80 ALA A C 1
ATOM 635 O O . ALA A 1 80 ? 21.872 13.275 48.379 1.00 95.12 80 ALA A O 1
ATOM 636 N N . LYS A 1 81 ? 23.851 12.425 49.006 1.00 94.88 81 LYS A N 1
ATOM 637 C CA . LYS A 1 81 ? 24.530 13.720 49.126 1.00 94.88 81 LYS A CA 1
ATOM 638 C C . LYS A 1 81 ? 25.022 14.192 47.758 1.00 94.88 81 LYS A C 1
ATOM 640 O O . LYS A 1 81 ? 26.136 13.864 47.361 1.00 94.88 81 LYS A O 1
ATOM 645 N N . TYR A 1 82 ? 24.189 14.951 47.057 1.00 96.69 82 TYR A N 1
ATOM 646 C CA . TYR A 1 82 ? 24.537 15.687 45.843 1.00 96.69 82 TYR A CA 1
ATOM 647 C C . TYR A 1 82 ? 23.775 17.014 45.815 1.00 96.69 82 TYR A C 1
ATOM 649 O O . TYR A 1 82 ? 22.727 17.159 46.438 1.00 96.69 82 TYR A O 1
ATOM 657 N N . ASN A 1 83 ? 24.305 17.982 45.085 1.00 96.19 83 ASN A N 1
ATOM 658 C CA . ASN A 1 83 ? 23.668 19.258 44.819 1.00 96.19 83 ASN A CA 1
ATOM 659 C C . ASN A 1 83 ? 22.971 19.210 43.456 1.00 96.19 83 ASN A C 1
ATOM 661 O O . ASN A 1 83 ? 23.478 18.609 42.504 1.00 96.19 83 ASN A O 1
ATOM 665 N N . VAL A 1 84 ? 21.818 19.866 43.360 1.00 96.00 84 VAL A N 1
ATOM 666 C CA . VAL A 1 84 ? 21.150 20.138 42.082 1.00 96.00 84 VAL A CA 1
ATOM 667 C C . VAL A 1 84 ? 21.594 21.493 41.532 1.00 96.00 84 VAL A C 1
ATOM 669 O O . VAL A 1 84 ? 22.213 22.292 42.235 1.00 96.00 84 VAL A O 1
ATOM 672 N N . THR A 1 85 ? 21.297 21.732 40.259 1.00 93.50 85 THR A N 1
ATOM 673 C CA . THR A 1 85 ? 21.528 23.005 39.568 1.00 93.50 85 THR A CA 1
ATOM 674 C C . THR A 1 85 ? 20.958 24.168 40.382 1.00 93.50 85 THR A C 1
ATOM 676 O O . THR A 1 85 ? 19.850 24.075 40.909 1.00 93.50 85 THR A O 1
ATOM 679 N N . GLU A 1 86 ? 21.717 25.261 40.482 1.00 92.88 86 GLU A N 1
ATOM 680 C CA . GLU A 1 86 ? 21.333 26.439 41.261 1.00 92.88 86 GLU A CA 1
ATOM 681 C C . GLU A 1 86 ? 19.951 26.965 40.842 1.00 92.88 86 GLU A C 1
ATOM 683 O O . GLU A 1 86 ? 19.656 27.113 39.657 1.00 92.88 86 GLU A O 1
ATOM 688 N N . GLY A 1 87 ? 19.096 27.227 41.833 1.00 89.50 87 GLY A N 1
ATOM 689 C CA . GLY A 1 87 ? 17.721 27.687 41.629 1.00 89.50 87 GLY A CA 1
ATOM 690 C C . GLY A 1 87 ? 16.678 26.576 41.453 1.00 89.50 87 GLY A C 1
ATOM 691 O O . GLY A 1 87 ? 15.490 26.867 41.594 1.00 89.50 87 GLY A O 1
ATOM 692 N N . ALA A 1 88 ? 17.082 25.325 41.208 1.00 93.06 88 ALA A N 1
ATOM 693 C CA . ALA A 1 88 ? 16.164 24.189 41.218 1.00 93.06 88 ALA A CA 1
ATOM 694 C C . ALA A 1 88 ? 15.839 23.755 42.656 1.00 93.06 88 ALA A C 1
ATOM 696 O O . ALA A 1 88 ? 16.703 23.766 43.536 1.00 93.06 88 ALA A O 1
ATOM 697 N N . ASP A 1 89 ? 14.604 23.314 42.890 1.00 94.81 89 ASP A N 1
ATOM 698 C CA . ASP A 1 89 ? 14.236 22.643 44.133 1.00 94.81 89 ASP A CA 1
ATOM 699 C C . ASP A 1 89 ? 14.859 21.241 44.177 1.00 94.81 89 ASP A C 1
ATOM 701 O O . ASP A 1 89 ? 14.864 20.510 43.183 1.00 94.81 89 ASP A O 1
ATOM 705 N N . PHE A 1 90 ? 15.387 20.839 45.333 1.00 94.56 90 PHE A N 1
ATOM 706 C CA . PHE A 1 90 ? 16.064 19.549 45.448 1.00 94.56 90 PHE A CA 1
ATOM 707 C C . PHE A 1 90 ? 15.121 18.358 45.216 1.00 94.56 90 PHE A C 1
ATOM 709 O O . PHE A 1 90 ? 15.541 17.365 44.619 1.00 94.56 90 PHE A O 1
ATOM 716 N N . SER A 1 91 ? 13.866 18.435 45.663 1.00 91.50 91 SER A N 1
ATOM 717 C CA . SER A 1 91 ? 12.902 17.331 45.567 1.00 91.50 91 SER A CA 1
ATOM 718 C C . SER A 1 91 ? 12.086 17.391 44.275 1.00 91.50 91 SER A C 1
ATOM 720 O O . SER A 1 91 ? 11.782 16.352 43.694 1.00 91.50 91 SER A O 1
ATOM 722 N N . CYS A 1 92 ? 11.769 18.594 43.794 1.00 94.94 92 CYS A N 1
ATOM 723 C CA . CYS A 1 92 ? 10.843 18.819 42.684 1.00 94.94 92 CYS A CA 1
ATOM 724 C C . CYS A 1 92 ? 11.475 19.445 41.434 1.00 94.94 92 CYS A C 1
ATOM 726 O O . CYS A 1 92 ? 10.771 19.725 40.459 1.00 94.94 92 CYS A O 1
ATOM 728 N N . GLY A 1 93 ? 12.788 19.675 41.430 1.00 95.00 93 GLY A N 1
ATOM 729 C CA . GLY A 1 93 ? 13.487 20.261 40.295 1.00 95.00 93 GLY A CA 1
ATOM 7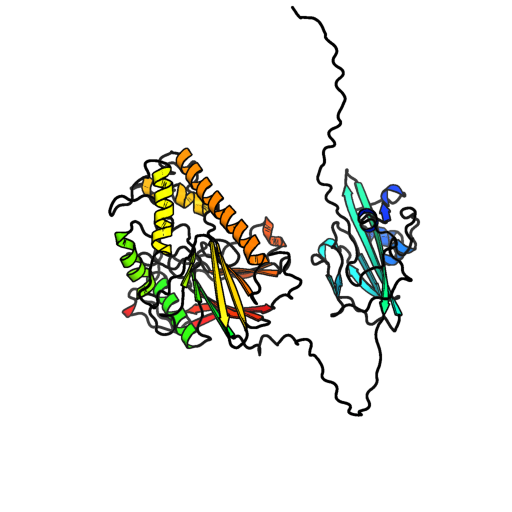30 C C . GLY A 1 93 ? 12.934 21.638 39.933 1.00 95.00 93 GLY A C 1
ATOM 731 O O . GLY A 1 93 ? 12.832 22.530 40.772 1.00 95.00 93 GLY A O 1
ATOM 732 N N . TRP A 1 94 ? 12.544 21.806 38.672 1.00 95.44 94 TRP A N 1
ATOM 733 C CA . TRP A 1 94 ? 11.970 23.053 38.155 1.00 95.44 94 TRP A CA 1
ATOM 734 C C . TRP A 1 94 ? 10.437 23.079 38.182 1.00 95.44 94 TRP A C 1
ATOM 736 O O . TRP A 1 94 ? 9.823 23.851 37.447 1.00 95.44 94 TRP A O 1
ATOM 746 N N . THR A 1 95 ? 9.801 22.238 38.999 1.00 96.75 95 THR A N 1
ATOM 747 C CA . THR A 1 95 ? 8.337 22.166 39.116 1.00 96.75 95 THR A CA 1
ATOM 748 C C . THR A 1 95 ? 7.866 22.635 40.488 1.00 96.75 95 THR A C 1
ATOM 750 O O . THR A 1 95 ? 8.553 22.465 41.494 1.00 96.75 95 THR A O 1
ATOM 753 N N . ASN A 1 96 ? 6.691 23.263 40.535 1.00 93.38 96 ASN A N 1
ATOM 754 C CA . ASN A 1 96 ? 6.112 23.809 41.754 1.00 93.38 96 ASN A CA 1
ATOM 755 C C . ASN A 1 96 ? 5.158 22.788 42.415 1.00 93.38 96 ASN A C 1
ATOM 757 O O . ASN A 1 96 ? 4.017 22.648 41.963 1.00 93.38 96 ASN A O 1
ATOM 761 N N . PRO A 1 97 ? 5.542 22.141 43.534 1.00 88.94 97 PRO A N 1
ATOM 762 C CA . PRO A 1 97 ? 4.682 21.187 44.244 1.00 88.94 97 PRO A CA 1
ATOM 763 C C . PRO A 1 97 ? 3.500 21.842 44.975 1.00 88.94 97 PRO A C 1
ATOM 765 O O . PRO A 1 97 ? 2.645 21.147 45.516 1.00 88.94 97 PRO A O 1
ATOM 768 N N . LYS A 1 98 ? 3.445 23.177 45.020 1.00 89.44 98 LYS A N 1
ATOM 769 C CA . LYS A 1 98 ? 2.309 23.964 45.524 1.00 89.44 98 LYS A CA 1
ATOM 770 C C . LYS A 1 98 ? 1.575 24.687 44.393 1.00 89.44 98 LYS A C 1
ATOM 772 O O . LYS A 1 98 ? 0.830 25.633 44.644 1.00 89.44 98 LYS A O 1
ATOM 777 N N . GLY A 1 99 ? 1.843 24.285 43.152 1.00 88.69 99 GLY A N 1
ATOM 778 C CA . GLY A 1 99 ? 1.172 24.790 41.969 1.00 88.69 99 GLY A CA 1
ATOM 779 C C . GLY A 1 99 ? -0.304 24.400 41.907 1.00 88.69 99 GLY A C 1
ATOM 780 O O . GLY A 1 99 ? -0.840 23.739 42.796 1.00 88.69 99 GLY A O 1
ATOM 781 N N . THR A 1 100 ? -0.965 24.808 40.828 1.00 92.25 100 THR A N 1
ATOM 782 C CA . THR A 1 100 ? -2.384 24.514 40.594 1.00 92.25 100 THR A CA 1
ATOM 783 C C . THR A 1 100 ? -2.588 23.002 40.434 1.00 92.25 100 THR A C 1
ATOM 785 O O . THR A 1 100 ? -2.019 22.430 39.496 1.00 92.25 100 THR A O 1
ATOM 788 N N . PRO A 1 101 ? -3.394 22.345 41.297 1.00 92.56 101 PRO A N 1
ATOM 789 C CA . PRO A 1 101 ? -3.651 20.914 41.189 1.00 92.56 101 PRO A CA 1
ATOM 790 C C . PRO A 1 101 ? -4.261 20.522 39.847 1.00 92.56 101 PRO A C 1
ATOM 792 O O . PRO A 1 101 ? -5.284 21.066 39.432 1.00 92.56 101 PRO A O 1
ATOM 795 N N . GLN A 1 102 ? -3.637 19.551 39.188 1.00 93.56 102 GLN A N 1
ATOM 796 C CA . GLN A 1 102 ? -4.107 18.981 37.936 1.00 93.56 102 GLN A CA 1
ATOM 797 C C . GLN A 1 102 ? -5.159 17.897 38.204 1.00 93.56 102 GLN A C 1
ATOM 799 O O . GLN A 1 102 ? -5.013 17.106 39.142 1.00 93.56 102 GLN A O 1
ATOM 804 N N . PRO A 1 103 ? -6.224 17.800 37.396 1.00 90.00 103 PRO A N 1
ATOM 805 C CA . PRO A 1 103 ? -7.122 16.658 37.483 1.00 90.00 103 PRO A CA 1
ATOM 806 C C . PRO A 1 103 ? -6.365 15.366 37.146 1.00 90.00 103 PRO A C 1
ATOM 808 O O . PRO A 1 103 ? -5.447 15.364 36.323 1.00 90.00 103 PRO A O 1
ATOM 811 N N . ILE A 1 104 ? -6.773 14.251 37.757 1.00 87.62 104 ILE A N 1
ATOM 812 C CA . ILE A 1 104 ? -6.247 12.930 37.389 1.00 87.62 104 ILE A CA 1
ATOM 813 C C . ILE A 1 104 ? -6.484 12.695 35.880 1.00 87.62 104 ILE A C 1
ATOM 815 O O . ILE A 1 104 ? -7.628 12.830 35.429 1.00 87.62 104 ILE A O 1
ATOM 819 N N . PRO A 1 105 ? -5.446 12.341 35.092 1.00 82.94 105 PRO A N 1
ATOM 820 C CA . PRO A 1 105 ? -5.592 12.109 33.659 1.00 82.94 105 PRO A CA 1
ATOM 821 C C . PRO A 1 105 ? -6.639 11.042 33.335 1.00 82.94 105 PRO A C 1
ATOM 823 O O . PRO A 1 105 ? -6.696 9.981 33.964 1.00 82.94 105 PRO A O 1
ATOM 826 N N . ALA A 1 106 ? -7.444 11.295 32.301 1.00 69.75 106 ALA A N 1
ATOM 827 C CA . ALA A 1 106 ? -8.418 10.324 31.817 1.00 69.75 106 ALA A CA 1
ATOM 828 C C . ALA A 1 106 ? -7.726 9.004 31.428 1.00 69.75 106 ALA A C 1
ATOM 830 O O . ALA A 1 106 ? -6.709 9.001 30.735 1.00 69.75 106 ALA A O 1
ATOM 831 N N . GLY A 1 107 ? -8.281 7.882 31.892 1.00 72.31 107 GLY A N 1
ATOM 832 C CA . GLY A 1 107 ? -7.712 6.548 31.670 1.00 72.31 107 GLY A CA 1
ATOM 833 C C . GLY A 1 107 ? -6.530 6.188 32.576 1.00 72.31 107 GLY A C 1
ATOM 834 O O . GLY A 1 107 ? -5.961 5.118 32.395 1.00 72.31 107 GLY A O 1
ATOM 835 N N . GLY A 1 108 ? -6.159 7.044 33.536 1.00 82.38 108 GLY A N 1
ATOM 836 C CA . GLY A 1 108 ? -5.054 6.766 34.457 1.00 82.38 108 GLY A CA 1
ATOM 837 C C . GLY A 1 108 ? -3.686 6.746 33.772 1.00 82.38 108 GLY A C 1
ATOM 838 O O . GLY A 1 108 ? -2.787 6.046 34.223 1.00 82.38 108 GLY A O 1
ATOM 839 N N . ILE A 1 109 ? -3.521 7.490 32.672 1.00 85.19 109 ILE A N 1
ATOM 840 C CA . ILE A 1 109 ? -2.276 7.513 31.898 1.00 85.19 109 ILE A CA 1
ATOM 841 C C . ILE A 1 109 ? -1.498 8.806 32.152 1.00 85.19 109 ILE A C 1
ATOM 843 O O . ILE A 1 109 ? -1.940 9.893 31.777 1.00 85.19 109 ILE A O 1
ATOM 847 N N . MET A 1 110 ? -0.304 8.671 32.722 1.00 91.25 110 MET A N 1
ATOM 848 C CA . MET A 1 110 ? 0.714 9.722 32.738 1.00 91.25 110 MET A CA 1
ATOM 849 C C . MET A 1 110 ? 1.519 9.681 31.431 1.00 91.25 110 MET A C 1
ATOM 851 O O . MET A 1 110 ? 1.677 8.616 30.841 1.00 91.25 110 MET A O 1
ATOM 855 N N . ARG A 1 111 ? 2.055 10.811 30.961 1.00 90.44 111 ARG A N 1
ATOM 856 C CA . ARG A 1 111 ? 2.915 10.883 29.769 1.00 90.44 111 ARG A CA 1
ATOM 857 C C . ARG A 1 111 ? 4.156 11.717 30.033 1.00 90.44 111 ARG A C 1
ATOM 859 O O . ARG A 1 111 ? 4.060 12.755 30.680 1.00 90.44 111 ARG A O 1
ATOM 866 N N . SER A 1 112 ? 5.289 11.305 29.476 1.00 88.12 112 SER A N 1
ATOM 867 C CA . SER A 1 112 ? 6.527 12.088 29.423 1.00 88.12 112 SER A CA 1
ATOM 868 C C . SER A 1 112 ? 6.979 12.287 27.973 1.00 88.12 112 SER A C 1
ATOM 870 O O . SER A 1 112 ? 6.382 11.759 27.036 1.00 88.12 112 SER A O 1
ATOM 872 N N . THR A 1 113 ? 8.053 13.038 27.751 1.00 84.38 113 THR A N 1
ATOM 873 C CA . THR A 1 113 ? 8.711 13.143 26.434 1.00 84.38 113 THR A CA 1
ATOM 874 C C . THR A 1 113 ? 9.464 11.866 26.024 1.00 84.38 113 THR A C 1
ATOM 876 O O . THR A 1 113 ? 9.911 11.763 24.874 1.00 84.38 113 THR A O 1
ATOM 879 N N . GLY A 1 114 ? 9.529 10.872 26.918 1.00 81.06 114 GLY A N 1
ATOM 880 C CA . GLY A 1 114 ? 10.195 9.579 26.759 1.00 81.06 114 GLY A CA 1
ATOM 881 C C . GLY A 1 114 ? 11.410 9.410 27.661 1.00 81.06 114 GLY A C 1
ATOM 882 O O . GLY A 1 114 ? 11.611 10.168 28.599 1.00 81.06 114 GLY A O 1
ATOM 883 N N . TYR A 1 115 ? 12.212 8.391 27.382 1.00 83.88 115 TYR A N 1
ATOM 884 C CA . TYR A 1 115 ? 13.502 8.154 28.020 1.00 83.88 115 TYR A CA 1
ATOM 885 C C . TYR A 1 115 ? 14.529 8.058 26.905 1.00 83.88 115 TYR A C 1
ATOM 887 O O . TYR A 1 115 ? 14.358 7.250 25.999 1.00 83.88 115 TYR A O 1
ATOM 895 N N . THR A 1 116 ? 15.545 8.918 26.900 1.00 81.75 116 THR A N 1
ATOM 896 C CA . THR A 1 116 ? 16.562 8.960 25.826 1.00 81.75 116 THR A CA 1
ATOM 897 C C . THR A 1 116 ? 17.784 8.107 26.113 1.00 81.75 116 THR A C 1
ATOM 899 O O . THR A 1 116 ? 18.602 7.895 25.218 1.00 81.75 116 THR A O 1
ATOM 902 N N . HIS A 1 117 ? 17.928 7.662 27.356 1.00 86.38 117 HIS A N 1
ATOM 903 C CA . HIS A 1 117 ? 19.085 6.944 27.865 1.00 86.38 117 HIS A CA 1
ATOM 904 C C . HIS A 1 117 ? 18.616 5.845 28.807 1.00 86.38 117 HIS A C 1
ATOM 906 O O . HIS A 1 117 ? 17.570 5.996 29.444 1.00 86.38 117 HIS A O 1
ATOM 912 N N . ASP A 1 118 ? 19.399 4.777 28.909 1.00 90.62 118 ASP A N 1
ATOM 913 C CA . ASP A 1 118 ? 19.111 3.685 29.828 1.00 90.62 118 ASP A CA 1
ATOM 914 C C . ASP A 1 118 ? 19.045 4.183 31.266 1.00 90.62 118 ASP A C 1
ATOM 916 O O . ASP A 1 118 ? 19.692 5.162 31.627 1.00 90.62 118 ASP A O 1
ATOM 920 N N . GLY A 1 119 ? 18.263 3.512 32.099 1.00 91.81 119 GLY A N 1
ATOM 921 C CA . GLY A 1 119 ? 18.298 3.726 33.540 1.00 91.81 119 GLY A CA 1
ATOM 922 C C . GLY A 1 119 ? 16.929 3.719 34.210 1.00 91.81 119 GLY A C 1
ATOM 923 O O . GLY A 1 119 ? 15.887 3.726 33.541 1.00 91.81 119 GLY A O 1
ATOM 924 N N . PRO A 1 120 ? 16.918 3.647 35.547 1.00 96.25 120 PRO A N 1
ATOM 925 C CA . PRO A 1 120 ? 15.712 3.362 36.299 1.00 96.25 120 PRO A CA 1
ATOM 926 C C . PRO A 1 120 ? 14.812 4.581 36.423 1.00 96.25 120 PRO A C 1
ATOM 928 O O . PRO A 1 120 ? 15.274 5.723 36.489 1.00 96.25 120 PRO A O 1
ATOM 931 N N . CYS A 1 121 ? 13.520 4.320 36.571 1.00 95.75 121 CYS A N 1
ATOM 932 C CA . CYS A 1 121 ? 12.535 5.336 36.895 1.00 95.75 121 CYS A CA 1
ATOM 933 C C . CYS A 1 121 ? 11.521 4.840 37.924 1.00 95.75 121 CYS A C 1
ATOM 935 O O . CYS A 1 121 ? 11.254 3.641 38.047 1.00 95.75 121 CYS A O 1
ATOM 937 N N . GLU A 1 122 ? 10.927 5.783 38.648 1.00 97.38 122 GLU A N 1
ATOM 938 C CA . GLU A 1 122 ? 9.824 5.525 39.566 1.00 97.38 122 GLU A CA 1
ATOM 939 C C . GLU A 1 122 ? 8.772 6.628 39.467 1.00 97.38 122 GLU A C 1
ATOM 941 O O . GLU A 1 122 ? 9.099 7.800 39.270 1.00 97.38 122 GLU A O 1
ATOM 946 N N . VAL A 1 123 ? 7.510 6.244 39.663 1.00 97.44 123 VAL A N 1
ATOM 947 C CA . VAL A 1 123 ? 6.396 7.181 39.843 1.00 97.44 123 VAL A CA 1
ATOM 948 C C . VAL A 1 123 ? 5.727 6.895 41.174 1.00 97.44 123 VAL A C 1
ATOM 950 O O . VAL A 1 123 ? 5.435 5.740 41.503 1.00 97.44 123 VAL A O 1
ATOM 953 N N . TRP A 1 124 ? 5.479 7.953 41.935 1.00 97.88 124 TRP A N 1
ATOM 954 C CA . TRP A 1 124 ? 4.806 7.894 43.223 1.00 97.88 124 TRP A CA 1
ATOM 955 C C . TRP A 1 124 ? 3.597 8.817 43.211 1.00 97.88 124 TRP A C 1
ATOM 957 O O . TRP A 1 124 ? 3.698 9.945 42.749 1.00 97.88 124 TRP A O 1
ATOM 967 N N . VAL A 1 125 ? 2.464 8.353 43.729 1.00 96.12 125 VAL A N 1
ATOM 968 C CA . VAL A 1 125 ? 1.278 9.181 43.979 1.00 96.12 125 VAL A CA 1
ATOM 969 C C . VAL A 1 125 ? 1.086 9.226 45.487 1.00 96.12 125 VAL A C 1
ATOM 971 O O . VAL A 1 125 ? 0.931 8.183 46.128 1.00 96.12 125 VAL A O 1
ATOM 974 N N . ALA A 1 126 ? 1.149 10.433 46.054 1.00 91.50 126 ALA A N 1
ATOM 975 C CA . ALA A 1 126 ? 1.376 10.635 47.482 1.00 91.50 126 ALA A CA 1
ATOM 976 C C . ALA A 1 126 ? 2.611 9.828 47.949 1.00 91.50 126 ALA A C 1
ATOM 978 O O . ALA A 1 126 ? 3.696 9.940 47.373 1.00 91.50 126 ALA A O 1
ATOM 979 N N . ASP A 1 127 ? 2.441 8.965 48.949 1.00 92.00 127 ASP A N 1
ATOM 980 C CA . ASP A 1 127 ? 3.509 8.117 49.488 1.00 92.00 127 ASP A CA 1
ATOM 981 C C . ASP A 1 127 ? 3.488 6.684 48.939 1.00 92.00 127 ASP A C 1
ATOM 983 O O . ASP A 1 127 ? 4.210 5.815 49.422 1.00 92.00 127 ASP A O 1
ATOM 987 N N . THR A 1 128 ? 2.687 6.419 47.902 1.00 95.44 128 THR A N 1
ATOM 988 C CA . THR A 1 128 ? 2.584 5.088 47.287 1.00 95.44 128 THR A CA 1
ATOM 989 C C . THR A 1 128 ? 3.343 5.041 45.971 1.00 95.44 128 THR A C 1
ATOM 991 O O . THR A 1 128 ? 3.107 5.859 45.082 1.00 95.44 128 THR A O 1
ATOM 994 N N . ARG A 1 129 ? 4.241 4.062 45.817 1.00 96.75 129 ARG A N 1
ATOM 995 C CA . ARG A 1 129 ? 4.916 3.809 44.541 1.00 96.75 129 ARG A CA 1
ATOM 996 C C . ARG A 1 129 ? 3.975 3.068 43.611 1.00 96.75 129 ARG A C 1
ATOM 998 O O . ARG A 1 129 ? 3.604 1.929 43.878 1.00 96.75 129 ARG A O 1
ATOM 1005 N N . VAL A 1 130 ? 3.634 3.721 42.516 1.00 93.06 130 VAL A N 1
ATOM 1006 C CA . VAL A 1 130 ? 2.626 3.263 41.553 1.00 93.06 130 VAL A CA 1
ATOM 1007 C C . VAL A 1 130 ? 3.262 2.789 40.249 1.00 93.06 130 VAL A C 1
ATOM 1009 O O . VAL A 1 130 ? 2.617 2.090 39.476 1.00 93.06 130 VAL A O 1
ATOM 1012 N N . TYR A 1 131 ? 4.545 3.101 40.031 1.00 94.75 131 TYR A N 1
ATOM 1013 C CA . TYR A 1 131 ? 5.345 2.545 38.943 1.00 94.75 131 TYR A CA 1
ATOM 1014 C C . TYR A 1 131 ? 6.827 2.411 39.331 1.00 94.75 131 TYR A C 1
ATOM 1016 O O . TYR A 1 131 ? 7.369 3.254 40.050 1.00 94.75 131 TYR A O 1
ATOM 1024 N N . GLN A 1 132 ? 7.487 1.372 38.815 1.00 93.25 132 GLN A N 1
ATOM 1025 C CA . GLN A 1 132 ? 8.940 1.175 38.844 1.00 93.25 132 GLN A CA 1
ATOM 1026 C C . GLN A 1 132 ? 9.381 0.523 37.527 1.00 93.25 132 GLN A C 1
ATOM 1028 O O . GLN A 1 132 ? 8.765 -0.448 37.092 1.00 93.25 132 GLN A O 1
ATOM 1033 N N . GLY A 1 133 ? 10.509 0.971 36.975 1.00 90.06 133 GLY A N 1
ATOM 1034 C CA . GLY A 1 133 ? 11.269 0.227 35.970 1.00 90.06 133 GLY A CA 1
ATOM 1035 C C . GLY A 1 133 ? 12.770 0.289 36.252 1.00 90.06 133 GLY A C 1
ATOM 1036 O O . GLY A 1 133 ? 13.274 1.321 36.690 1.00 90.06 133 GLY A O 1
ATOM 1037 N N . ASP A 1 134 ? 13.480 -0.816 36.010 1.00 86.88 134 ASP A N 1
ATOM 1038 C CA . ASP A 1 134 ? 14.942 -0.879 36.171 1.00 86.88 134 ASP A CA 1
ATOM 1039 C C . ASP A 1 134 ? 15.674 -0.245 34.971 1.00 86.88 134 ASP A C 1
ATOM 1041 O O . ASP A 1 134 ? 16.710 0.390 35.153 1.00 86.88 134 ASP A O 1
ATOM 1045 N N . ASN A 1 135 ? 15.091 -0.348 33.769 1.00 87.88 135 ASN A N 1
ATOM 1046 C CA . ASN A 1 135 ? 15.442 0.451 32.596 1.00 87.88 135 ASN A CA 1
ATOM 1047 C C . ASN A 1 135 ? 14.161 0.977 31.926 1.00 87.88 135 ASN A C 1
ATOM 1049 O O . ASN A 1 135 ? 13.397 0.223 31.314 1.00 87.88 135 ASN A O 1
ATOM 1053 N N . CYS A 1 136 ? 13.887 2.271 32.063 1.00 87.50 136 CYS A N 1
ATOM 1054 C CA . CYS A 1 136 ? 12.670 2.870 31.522 1.00 87.50 136 CYS A CA 1
ATOM 1055 C C . CYS A 1 136 ? 12.780 3.288 30.054 1.00 87.50 136 CYS A C 1
ATOM 1057 O O . CYS A 1 136 ? 11.751 3.402 29.389 1.00 87.50 136 CYS A O 1
ATOM 1059 N N . HIS A 1 137 ? 13.999 3.385 29.514 1.00 85.25 137 HIS A N 1
ATOM 1060 C CA . HIS A 1 137 ? 14.220 3.464 28.068 1.00 85.25 137 HIS A CA 1
ATOM 1061 C C . HIS A 1 137 ? 13.653 2.244 27.343 1.00 85.25 137 HIS A C 1
ATOM 1063 O O . HIS A 1 137 ? 12.938 2.386 26.353 1.00 85.25 137 HIS A O 1
ATOM 1069 N N . GLU A 1 138 ? 13.892 1.057 27.898 1.00 79.25 138 GLU A N 1
ATOM 1070 C CA . GLU A 1 138 ? 13.401 -0.205 27.346 1.00 79.25 138 GLU A CA 1
ATOM 1071 C C . GLU A 1 138 ? 11.937 -0.486 27.698 1.00 79.25 138 GLU A C 1
ATOM 1073 O O . GLU A 1 138 ? 11.163 -0.915 26.844 1.00 79.25 138 GLU A O 1
ATOM 1078 N N . SER A 1 139 ? 11.542 -0.268 28.959 1.00 76.00 139 SER A N 1
ATOM 1079 C CA . SER A 1 139 ? 10.210 -0.671 29.438 1.00 76.00 139 SER A CA 1
ATOM 1080 C C . SER A 1 139 ? 9.086 0.301 29.066 1.00 76.00 139 SER A C 1
ATOM 1082 O O . SER A 1 139 ? 7.924 -0.107 29.026 1.00 76.00 139 SER A O 1
ATOM 1084 N N . LEU A 1 140 ? 9.402 1.561 28.735 1.00 77.38 140 LEU A N 1
ATOM 1085 C CA . LEU A 1 140 ? 8.419 2.594 28.377 1.00 77.38 140 LEU A CA 1
ATOM 1086 C C . LEU A 1 140 ? 8.724 3.273 27.029 1.00 77.38 140 LEU A C 1
ATOM 1088 O O . LEU A 1 140 ? 8.780 4.504 26.942 1.00 77.38 140 LEU A O 1
ATOM 1092 N N . PRO A 1 141 ? 8.815 2.508 25.923 1.00 61.84 141 PRO A N 1
ATOM 1093 C CA . PRO A 1 141 ? 9.159 3.053 24.608 1.00 61.84 141 PRO A CA 1
ATOM 1094 C C . PRO A 1 141 ? 8.062 3.970 24.045 1.00 61.84 141 PRO A C 1
ATOM 1096 O O . PRO A 1 141 ? 8.292 4.721 23.102 1.00 61.84 141 PRO A O 1
ATOM 1099 N N . ARG A 1 142 ? 6.854 3.912 24.624 1.00 57.22 142 ARG A N 1
ATOM 1100 C CA . ARG A 1 142 ? 5.686 4.702 24.210 1.00 57.22 142 ARG A CA 1
ATOM 1101 C C . ARG A 1 142 ? 5.461 5.954 25.041 1.00 57.22 142 ARG A C 1
ATOM 1103 O O . ARG A 1 142 ? 4.511 6.672 24.773 1.00 57.22 142 ARG A O 1
ATOM 1110 N N . LYS A 1 143 ? 6.349 6.240 26.004 1.00 80.50 143 LYS A N 1
ATOM 1111 C CA . LYS A 1 143 ? 6.341 7.483 26.795 1.00 80.50 143 LYS A CA 1
ATOM 1112 C C . LYS A 1 143 ? 5.069 7.696 27.637 1.00 80.50 143 LYS A C 1
ATOM 1114 O O . LYS A 1 143 ? 4.887 8.763 28.216 1.00 80.50 143 LYS A O 1
ATOM 1119 N N . GLU A 1 144 ? 4.211 6.682 27.721 1.00 83.56 144 GLU A N 1
ATOM 1120 C CA . GLU A 1 144 ? 2.972 6.641 28.495 1.00 83.56 144 GLU A CA 1
ATOM 1121 C C . GLU A 1 144 ? 3.110 5.636 29.640 1.00 83.56 144 GLU A C 1
ATOM 1123 O O . GLU A 1 144 ? 3.600 4.525 29.435 1.00 83.56 144 GLU A O 1
ATOM 1128 N N . TYR A 1 145 ? 2.636 6.008 30.825 1.00 84.44 145 TYR A N 1
ATOM 1129 C CA . TYR A 1 145 ? 2.704 5.220 32.048 1.00 84.44 145 TYR A CA 1
ATOM 1130 C C . TYR A 1 145 ? 1.270 4.936 32.493 1.00 84.44 145 TYR A C 1
ATOM 1132 O O . TYR A 1 145 ? 0.536 5.877 32.810 1.00 84.44 145 TYR A O 1
ATOM 1140 N N . PRO A 1 146 ? 0.851 3.666 32.546 1.00 84.06 146 PRO A N 1
ATOM 1141 C CA . PRO A 1 146 ? -0.345 3.278 33.274 1.00 84.06 146 PRO A CA 1
ATOM 1142 C C . PRO A 1 146 ? -0.087 3.474 34.770 1.00 84.06 146 PRO A C 1
ATOM 1144 O O . PRO A 1 146 ? 0.696 2.737 35.368 1.00 84.06 146 PRO A O 1
ATOM 1147 N N . ILE A 1 147 ? -0.703 4.496 35.356 1.00 89.69 147 ILE A N 1
ATOM 1148 C CA . ILE A 1 147 ? -0.522 4.875 36.754 1.00 89.69 147 ILE A CA 1
ATOM 1149 C C . ILE A 1 147 ? -1.806 4.602 37.529 1.00 89.69 147 ILE A C 1
ATOM 1151 O O . ILE A 1 147 ? -2.889 5.066 37.171 1.00 89.69 147 ILE A O 1
ATOM 1155 N N . ASP A 1 148 ? -1.672 3.885 38.642 1.00 88.38 148 ASP A N 1
ATOM 1156 C CA . ASP A 1 148 ? -2.742 3.811 39.626 1.00 88.38 148 ASP A CA 1
ATOM 1157 C C . ASP A 1 148 ? -2.799 5.113 40.440 1.00 88.38 148 ASP A C 1
ATOM 1159 O O . ASP A 1 148 ? -1.972 5.360 41.313 1.00 88.38 148 ASP A O 1
ATOM 1163 N N . TYR A 1 149 ? -3.789 5.959 40.161 1.00 90.75 149 TYR A N 1
ATOM 1164 C CA . TYR A 1 149 ? -4.023 7.195 40.915 1.00 90.75 149 TYR A CA 1
ATOM 1165 C C . TYR A 1 149 ? -4.896 6.997 42.159 1.00 90.75 149 TYR A C 1
ATOM 1167 O O . TYR A 1 149 ? -5.156 7.965 42.877 1.00 90.75 149 TYR A O 1
ATOM 1175 N N . SER A 1 150 ? -5.346 5.770 42.449 1.00 89.50 150 SER A N 1
ATOM 1176 C CA . SER A 1 150 ? -6.195 5.471 43.605 1.00 89.50 150 SER A CA 1
ATOM 1177 C C . SER A 1 150 ? -5.640 5.931 44.967 1.00 89.50 150 SER A C 1
ATOM 1179 O O . SER A 1 150 ? -6.473 6.264 45.823 1.00 89.50 150 SER A O 1
ATOM 1181 N N . PRO A 1 151 ? -4.309 6.043 45.198 1.00 93.38 151 PRO A N 1
ATOM 1182 C CA . PRO A 1 151 ? -3.769 6.599 46.441 1.00 93.38 151 PRO A CA 1
ATOM 1183 C C . PRO A 1 151 ? -4.077 8.090 46.650 1.00 93.38 151 PRO A C 1
ATOM 1185 O O . PRO A 1 151 ? -4.020 8.576 47.777 1.00 93.38 151 PRO A O 1
ATOM 1188 N N . CYS A 1 152 ? -4.431 8.829 45.594 1.00 91.44 152 CYS A N 1
ATOM 1189 C CA . CYS A 1 152 ? -4.798 10.236 45.701 1.00 91.44 152 CYS A CA 1
ATOM 1190 C C . CYS A 1 152 ? -6.216 10.389 46.269 1.00 91.44 152 CYS A C 1
ATOM 1192 O O . CYS A 1 152 ? -7.192 10.021 45.613 1.00 91.44 152 CYS A O 1
ATOM 1194 N N . LYS A 1 153 ? -6.340 10.936 47.484 1.00 86.81 153 LYS A N 1
ATOM 1195 C CA . LYS A 1 153 ? -7.626 11.227 48.138 1.00 86.81 153 LYS A CA 1
ATOM 1196 C C . LYS A 1 153 ? -7.751 12.731 48.384 1.00 86.81 153 LYS A C 1
ATOM 1198 O O . LYS A 1 153 ? -7.112 13.269 49.280 1.00 86.81 153 LYS A O 1
ATOM 1203 N N . GLY A 1 154 ? -8.565 13.410 47.583 1.00 88.94 154 GLY A N 1
ATOM 1204 C CA . GLY A 1 154 ? -8.645 14.871 47.579 1.00 88.94 154 GLY A CA 1
ATOM 1205 C C . GLY A 1 154 ? -7.474 15.464 46.802 1.00 88.94 154 GLY A C 1
ATOM 1206 O O . GLY A 1 154 ? -7.351 15.205 45.610 1.00 88.94 154 GLY A O 1
ATOM 1207 N N . THR A 1 155 ? -6.618 16.243 47.460 1.00 90.06 155 THR A N 1
ATOM 1208 C CA . THR A 1 155 ? -5.389 16.786 46.861 1.00 90.06 155 THR A CA 1
ATOM 1209 C C . THR A 1 155 ? -4.162 15.977 47.271 1.00 90.06 155 THR A C 1
ATOM 1211 O O . THR A 1 155 ? -3.966 15.724 48.458 1.00 90.06 155 THR A O 1
ATOM 1214 N N . CYS A 1 156 ? -3.313 15.609 46.314 1.00 94.50 156 CYS A N 1
ATOM 1215 C CA . CYS A 1 156 ? -2.055 14.894 46.553 1.00 94.50 156 CYS A CA 1
ATOM 1216 C C . CYS A 1 156 ? -0.955 15.388 45.595 1.00 94.50 156 CYS A C 1
ATOM 1218 O O . CYS A 1 156 ? -1.196 16.293 44.803 1.00 94.50 156 CYS A O 1
ATOM 1220 N N . VAL A 1 157 ? 0.246 14.805 45.644 1.00 95.94 157 VAL A N 1
ATOM 1221 C CA . VAL A 1 157 ? 1.339 15.110 44.701 1.00 95.94 157 VAL A CA 1
ATOM 1222 C C . VAL A 1 157 ? 1.780 13.828 44.002 1.00 95.94 157 VAL A C 1
ATOM 1224 O O . VAL A 1 157 ? 1.933 12.792 44.651 1.00 95.94 157 VAL A O 1
ATOM 1227 N N . LEU A 1 158 ? 1.967 13.894 42.684 1.00 97.69 158 LEU A N 1
ATOM 1228 C CA . LEU A 1 158 ? 2.679 12.886 41.909 1.00 97.69 158 LEU A CA 1
ATOM 1229 C C . LEU A 1 158 ? 4.154 13.266 41.826 1.00 97.69 158 LEU A C 1
ATOM 1231 O O . LEU A 1 158 ? 4.471 14.391 41.450 1.00 97.69 158 LEU A O 1
ATOM 1235 N N . TYR A 1 159 ? 5.035 12.322 42.134 1.00 97.69 159 TYR A N 1
ATOM 1236 C CA . TYR A 1 159 ? 6.480 12.459 41.997 1.00 97.69 159 TYR A CA 1
ATOM 1237 C C . TYR A 1 159 ? 6.972 11.556 40.873 1.00 97.69 159 TYR A C 1
ATOM 1239 O O . TYR A 1 159 ? 6.686 10.355 40.871 1.00 97.69 159 TYR A O 1
ATOM 1247 N N . TRP A 1 160 ? 7.728 12.127 39.943 1.00 97.50 160 TRP A N 1
ATOM 1248 C CA . TRP A 1 160 ? 8.403 11.406 38.873 1.00 97.50 160 TRP A CA 1
ATOM 1249 C C . TRP A 1 160 ? 9.910 11.486 39.068 1.00 97.50 160 TRP A C 1
ATOM 1251 O O . TRP A 1 160 ? 10.464 12.570 39.241 1.00 97.50 160 TRP A O 1
ATOM 1261 N N . TYR A 1 161 ? 10.557 10.328 39.024 1.00 97.06 161 TYR A N 1
ATOM 1262 C CA . TYR A 1 161 ? 11.990 10.171 39.222 1.00 97.06 161 TYR A CA 1
ATOM 1263 C C . TYR A 1 161 ? 12.588 9.405 38.051 1.00 97.06 161 TYR A C 1
ATOM 1265 O O . TYR A 1 161 ? 12.091 8.332 37.701 1.00 97.06 161 TYR A O 1
ATOM 1273 N N . TRP A 1 162 ? 13.687 9.903 37.492 1.00 96.12 162 TRP A N 1
ATOM 1274 C CA . TRP A 1 162 ? 14.468 9.174 36.496 1.00 96.12 162 TRP A CA 1
ATOM 1275 C C . TRP A 1 162 ? 15.960 9.435 36.645 1.00 96.12 162 TRP A C 1
ATOM 1277 O O . TRP A 1 162 ? 16.394 10.571 36.836 1.00 96.12 162 TRP A O 1
ATOM 1287 N N . LEU A 1 163 ? 16.745 8.361 36.565 1.00 96.75 163 LEU A N 1
ATOM 1288 C CA . LEU A 1 163 ? 18.193 8.441 36.475 1.00 96.75 163 LEU A CA 1
ATOM 1289 C C . LEU A 1 163 ? 18.637 7.975 35.091 1.00 96.75 163 LEU A C 1
ATOM 1291 O O . LEU A 1 163 ? 18.540 6.790 34.783 1.00 96.75 163 LEU A O 1
ATOM 1295 N N . GLY A 1 164 ? 19.158 8.894 34.283 1.00 94.38 164 GLY A N 1
ATOM 1296 C CA . GLY A 1 164 ? 19.791 8.561 33.012 1.00 94.38 164 GLY A CA 1
ATOM 1297 C C . GLY A 1 164 ? 21.207 8.031 33.231 1.00 94.38 164 GLY A C 1
ATOM 1298 O O . GLY A 1 164 ? 22.028 8.695 33.859 1.00 94.38 164 GLY A O 1
ATOM 1299 N N . VAL A 1 165 ? 21.505 6.856 32.693 1.00 93.69 165 VAL A N 1
ATOM 1300 C CA . VAL A 1 165 ? 22.812 6.199 32.683 1.00 93.69 165 VAL A CA 1
ATOM 1301 C C . VAL A 1 165 ? 23.336 6.229 31.253 1.00 93.69 165 VAL A C 1
ATOM 1303 O O . VAL A 1 165 ? 22.739 5.670 30.336 1.00 93.69 165 VAL A O 1
ATOM 1306 N N . ARG A 1 166 ? 24.460 6.912 31.036 1.00 89.38 166 ARG A N 1
ATOM 1307 C CA . ARG A 1 166 ? 25.079 7.028 29.708 1.00 89.38 166 ARG A CA 1
ATOM 1308 C C . ARG A 1 166 ? 26.526 6.604 29.742 1.00 89.38 166 ARG A C 1
ATOM 1310 O O . ARG A 1 166 ? 27.250 7.025 30.631 1.00 89.38 166 ARG A O 1
ATOM 1317 N N . PHE A 1 167 ? 26.976 5.886 28.722 1.00 87.81 167 PHE A N 1
ATOM 1318 C CA . PHE A 1 167 ? 28.401 5.677 28.494 1.00 87.81 167 PHE A CA 1
ATOM 1319 C C . PHE A 1 167 ? 28.942 6.746 27.538 1.00 87.81 167 PHE A C 1
ATOM 1321 O O . PHE A 1 167 ? 28.537 6.819 26.378 1.00 87.81 167 PHE A O 1
ATOM 1328 N N . LEU A 1 168 ? 29.825 7.617 28.028 1.00 79.31 168 LEU A N 1
ATOM 1329 C CA . LEU A 1 168 ? 30.397 8.736 27.281 1.00 79.31 168 LEU A CA 1
ATOM 1330 C C . LEU A 1 168 ? 31.886 8.861 27.583 1.00 79.31 168 LEU A C 1
ATOM 1332 O O . LEU A 1 168 ? 32.289 8.840 28.736 1.00 79.31 168 LEU A O 1
ATOM 1336 N N . LYS A 1 169 ? 32.713 9.059 26.549 1.00 80.38 169 LYS A N 1
ATOM 1337 C CA . LYS A 1 169 ? 34.161 9.315 26.704 1.00 80.38 169 LYS A CA 1
ATOM 1338 C C . LYS A 1 169 ? 34.869 8.290 27.619 1.00 80.38 169 LYS A C 1
ATOM 1340 O O . LYS A 1 169 ? 35.721 8.660 28.418 1.00 80.38 169 LYS A O 1
ATOM 1345 N N . ASN A 1 170 ? 34.531 7.006 27.467 1.00 83.12 170 ASN A N 1
ATOM 1346 C CA . ASN A 1 170 ? 35.045 5.878 28.258 1.00 83.12 170 ASN A CA 1
ATOM 1347 C C . ASN A 1 170 ? 34.691 5.894 29.761 1.00 83.12 170 ASN A C 1
ATOM 1349 O O . ASN A 1 170 ? 35.336 5.197 30.543 1.00 83.12 170 ASN A O 1
ATOM 1353 N N . SER A 1 171 ? 33.666 6.640 30.178 1.00 88.44 171 SER A N 1
ATOM 1354 C CA . SER A 1 171 ? 33.117 6.596 31.537 1.00 88.44 171 SER A CA 1
ATOM 1355 C C . SER A 1 171 ? 31.587 6.613 31.530 1.00 88.44 171 SER A C 1
ATOM 1357 O O . SER A 1 171 ? 30.954 6.993 30.544 1.00 88.44 171 SER A O 1
ATOM 1359 N N . TYR A 1 172 ? 30.971 6.178 32.631 1.00 92.81 172 TYR A N 1
ATOM 1360 C CA . TYR A 1 172 ? 29.526 6.318 32.805 1.00 92.81 172 TYR A CA 1
ATOM 1361 C C . TYR A 1 172 ? 29.184 7.711 33.361 1.00 92.81 172 TYR A C 1
ATOM 1363 O O . TYR A 1 172 ? 29.920 8.268 34.172 1.00 92.81 172 TYR A O 1
ATOM 1371 N N . SER A 1 173 ? 28.057 8.269 32.938 1.00 94.12 173 SER A N 1
ATOM 1372 C CA . SER A 1 173 ? 27.457 9.515 33.423 1.00 94.12 173 SER A CA 1
ATOM 1373 C C . SER A 1 173 ? 26.095 9.179 34.016 1.00 94.12 173 SER A C 1
ATOM 1375 O O . SER A 1 173 ? 25.339 8.414 33.409 1.00 94.12 173 SER A O 1
ATOM 1377 N N . TRP A 1 174 ? 25.804 9.715 35.201 1.00 96.56 174 TRP A N 1
ATOM 1378 C CA . TRP A 1 174 ? 24.530 9.522 35.897 1.00 96.56 174 TRP A CA 1
ATOM 1379 C C . TRP A 1 174 ? 23.818 10.863 36.036 1.00 96.56 174 TRP A C 1
ATOM 1381 O O . TRP A 1 174 ? 24.324 11.788 36.671 1.00 96.56 174 TRP A O 1
ATOM 1391 N N . GLN A 1 175 ? 22.634 10.951 35.441 1.00 95.38 175 GLN A N 1
ATOM 1392 C CA . GLN A 1 175 ? 21.907 12.193 35.201 1.00 95.38 175 GLN A CA 1
ATOM 1393 C C . GLN A 1 175 ? 20.581 12.174 35.954 1.00 95.38 175 GLN A C 1
ATOM 1395 O O . GLN A 1 175 ? 19.758 11.290 35.725 1.00 95.38 175 GLN A O 1
ATOM 1400 N N . VAL A 1 176 ? 20.379 13.122 36.870 1.00 96.50 176 VAL A N 1
ATOM 1401 C CA . VAL A 1 176 ? 19.205 13.151 37.759 1.00 96.50 176 VAL A CA 1
ATOM 1402 C C . VAL A 1 176 ? 18.079 13.983 37.157 1.00 96.50 176 VAL A C 1
ATOM 1404 O O . VAL A 1 176 ? 18.286 15.149 36.830 1.00 96.50 176 VAL A O 1
ATOM 1407 N N . TYR A 1 177 ? 16.875 13.415 37.109 1.00 95.69 177 TYR A N 1
ATOM 1408 C CA . TYR A 1 177 ? 15.644 14.094 36.711 1.00 95.69 177 TYR A CA 1
ATOM 1409 C C . TYR A 1 177 ? 14.556 13.884 37.766 1.00 95.69 177 TYR A C 1
ATOM 1411 O O . TYR A 1 177 ? 14.344 12.756 38.227 1.00 95.69 177 TYR A O 1
ATOM 1419 N N . LYS A 1 178 ? 13.880 14.972 38.151 1.00 95.94 178 LYS A N 1
ATOM 1420 C CA . LYS A 1 178 ? 12.799 14.964 39.141 1.00 95.94 178 LYS A CA 1
ATOM 1421 C C . LYS A 1 178 ? 11.725 15.979 38.800 1.00 95.94 178 LYS A C 1
ATOM 1423 O O . LYS A 1 178 ? 12.053 17.117 38.463 1.00 95.94 178 LYS A O 1
ATOM 1428 N N . GLU A 1 179 ? 10.471 15.586 38.980 1.00 97.19 179 GLU A N 1
ATOM 1429 C CA . GLU A 1 179 ? 9.315 16.468 38.829 1.00 97.19 179 GLU A CA 1
ATOM 1430 C C . GLU A 1 179 ? 8.218 16.136 39.840 1.00 97.19 179 GLU A C 1
ATOM 1432 O O . GLU A 1 179 ? 8.002 14.975 40.193 1.00 97.19 179 GLU A O 1
ATOM 1437 N N . CYS A 1 180 ? 7.499 17.169 40.268 1.00 97.56 180 CYS A N 1
ATOM 1438 C CA . CYS A 1 180 ? 6.364 17.106 41.172 1.00 97.56 180 CYS A CA 1
ATOM 1439 C C . CYS A 1 180 ? 5.142 17.747 40.516 1.00 97.56 180 CYS A C 1
ATOM 1441 O O . CYS A 1 180 ? 5.187 18.897 40.076 1.00 97.56 180 CYS A O 1
ATOM 1443 N N . ILE A 1 181 ? 4.021 17.030 40.516 1.00 97.94 181 ILE A N 1
ATOM 1444 C CA . ILE A 1 181 ? 2.762 17.512 39.954 1.00 97.94 181 ILE A CA 1
ATOM 1445 C C . ILE A 1 181 ? 1.662 17.410 41.013 1.00 97.94 181 ILE A C 1
ATOM 1447 O O . ILE A 1 181 ? 1.282 16.298 41.385 1.00 97.94 181 ILE A O 1
ATOM 1451 N N . PRO A 1 182 ? 1.131 18.537 41.521 1.00 96.75 182 PRO A N 1
ATOM 1452 C CA . PRO A 1 182 ? -0.026 18.519 42.409 1.00 96.75 182 PRO A CA 1
ATOM 1453 C C . PRO A 1 182 ? -1.250 17.981 41.661 1.00 96.75 182 PRO A C 1
ATOM 1455 O O . PRO A 1 182 ? -1.486 18.357 40.515 1.00 96.75 182 PRO A O 1
ATOM 1458 N N . LEU A 1 183 ? -2.037 17.115 42.297 1.00 95.69 183 LEU A N 1
ATOM 1459 C CA . LEU A 1 183 ? -3.220 16.469 41.725 1.00 95.69 183 LEU A CA 1
ATOM 1460 C C . LEU A 1 183 ? -4.467 16.708 42.569 1.00 95.69 183 LEU A C 1
ATOM 1462 O O . LEU A 1 183 ? -4.368 16.887 43.782 1.00 95.69 183 LEU A O 1
ATOM 1466 N N . ILE A 1 184 ? -5.639 16.636 41.933 1.00 91.88 184 ILE A N 1
ATOM 1467 C CA . ILE A 1 184 ? -6.947 16.636 42.597 1.00 91.88 184 ILE A CA 1
ATOM 1468 C C . ILE A 1 184 ? -7.839 15.481 42.105 1.00 91.88 184 ILE A C 1
ATOM 1470 O O . ILE A 1 184 ? -8.041 15.288 40.904 1.00 91.88 184 ILE A O 1
ATOM 1474 N N . SER A 1 185 ? -8.388 14.705 43.045 1.00 83.69 185 SER A N 1
ATOM 1475 C CA . SER A 1 185 ? -9.387 13.659 42.802 1.00 83.69 185 SER A CA 1
ATOM 1476 C C . SER A 1 185 ? -10.789 14.180 43.149 1.00 83.69 185 SER A C 1
ATOM 1478 O O . SER A 1 185 ? -11.074 14.459 44.316 1.00 83.69 185 SER A O 1
ATOM 1480 N N . ASN A 1 186 ? -11.696 14.275 42.176 1.00 63.16 186 ASN A N 1
ATOM 1481 C CA . ASN A 1 186 ? -13.082 14.679 42.437 1.00 63.16 186 ASN A CA 1
ATOM 1482 C C . ASN A 1 186 ? -13.891 13.495 42.999 1.00 63.16 186 ASN A C 1
ATOM 1484 O O . ASN A 1 186 ? -14.440 12.705 42.235 1.00 63.16 186 ASN A O 1
ATOM 1488 N N . SER A 1 187 ? -13.975 13.355 44.326 1.00 41.12 187 SER A N 1
ATOM 1489 C CA . SER A 1 187 ? -14.841 12.360 44.980 1.00 41.12 187 SER A CA 1
ATOM 1490 C C . SER A 1 187 ? -16.060 13.007 45.641 1.00 41.12 187 SER A C 1
ATOM 1492 O O . SER A 1 187 ? -15.937 13.557 46.728 1.00 41.12 187 SER A O 1
ATOM 1494 N N . THR A 1 188 ? -17.234 12.912 45.012 1.00 31.47 188 THR A N 1
ATOM 1495 C CA . THR A 1 188 ? -18.582 12.971 45.631 1.00 31.47 188 THR A CA 1
ATOM 1496 C C . THR A 1 188 ? -19.593 12.464 44.576 1.00 31.47 188 THR A C 1
ATOM 1498 O O . THR A 1 188 ? -19.527 12.885 43.431 1.00 31.47 188 THR A O 1
ATOM 1501 N N . THR A 1 189 ? -20.495 11.502 44.809 1.00 30.84 189 THR A N 1
ATOM 1502 C CA . THR A 1 189 ? -21.483 11.392 45.898 1.00 30.84 189 THR A CA 1
ATOM 1503 C C . THR A 1 189 ? -22.059 9.965 46.037 1.00 30.84 189 THR A C 1
ATOM 1505 O O . THR A 1 189 ? -22.167 9.224 45.063 1.00 30.84 189 THR A O 1
ATOM 1508 N N . ASN A 1 190 ? -22.470 9.611 47.264 1.00 29.14 190 ASN A N 1
ATOM 1509 C CA . ASN A 1 190 ? -23.340 8.472 47.580 1.00 29.14 190 ASN A CA 1
ATOM 1510 C C . ASN A 1 190 ? -24.747 8.657 46.986 1.00 29.14 190 ASN A C 1
ATOM 1512 O O . ASN A 1 190 ? -25.311 9.750 47.022 1.00 29.14 190 ASN A O 1
ATOM 1516 N N . SER A 1 191 ? -25.321 7.551 46.517 1.00 30.42 191 SER A N 1
ATOM 1517 C CA . SER A 1 191 ? -26.663 7.418 45.951 1.00 30.42 191 SER A CA 1
ATOM 1518 C C . SER A 1 191 ? -27.791 7.813 46.915 1.00 30.42 191 SE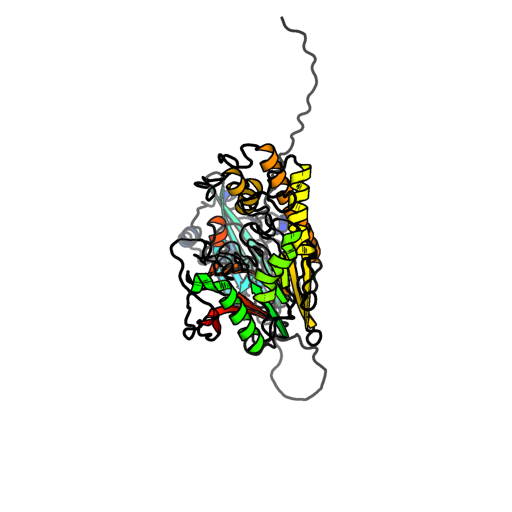R A C 1
ATOM 1520 O O . SER A 1 191 ? -27.930 7.229 47.985 1.00 30.42 191 SER A O 1
ATOM 1522 N N . SER A 1 192 ? -28.683 8.707 46.482 1.00 24.91 192 SER A N 1
ATOM 1523 C CA . SER A 1 192 ? -30.133 8.593 46.720 1.00 24.91 192 SER A CA 1
ATOM 1524 C C . SER A 1 192 ? -30.891 9.392 45.652 1.00 24.91 192 SER A C 1
ATOM 1526 O O . SER A 1 192 ? -30.537 10.520 45.318 1.00 24.91 192 SER A O 1
ATOM 1528 N N . HIS A 1 193 ? -31.877 8.742 45.036 1.00 34.19 193 HIS A N 1
ATOM 1529 C CA . HIS A 1 193 ? -32.623 9.228 43.880 1.00 34.19 193 HIS A CA 1
ATOM 1530 C C . HIS A 1 193 ? -33.540 10.414 44.216 1.00 34.19 193 HIS A C 1
ATOM 1532 O O . HIS A 1 193 ? -34.472 10.267 45.001 1.00 34.19 193 HIS A O 1
ATOM 1538 N N . ALA A 1 194 ? -33.358 11.535 43.514 1.00 24.78 194 ALA A N 1
ATOM 1539 C CA . ALA A 1 194 ? -34.435 12.459 43.167 1.00 24.78 194 ALA A CA 1
ATOM 1540 C C . ALA A 1 194 ? -34.148 13.062 41.781 1.00 24.78 194 ALA A C 1
ATOM 1542 O O . ALA A 1 194 ? -33.126 13.701 41.547 1.00 24.78 194 ALA A O 1
ATOM 1543 N N . THR A 1 195 ? -35.047 12.773 40.847 1.00 33.09 195 THR A N 1
ATOM 1544 C CA . THR A 1 195 ? -35.063 13.177 39.438 1.00 33.09 195 THR A CA 1
ATOM 1545 C C . THR A 1 195 ? -35.068 14.693 39.256 1.00 33.09 195 THR A C 1
ATOM 1547 O O . THR A 1 195 ? -36.060 15.333 39.597 1.00 33.09 195 THR A O 1
ATOM 1550 N N . VAL A 1 196 ? -34.031 15.240 38.612 1.00 25.67 196 VAL A N 1
ATOM 1551 C CA . VAL A 1 196 ? -34.124 16.481 37.825 1.00 25.67 196 VAL A CA 1
ATOM 1552 C C . VAL A 1 196 ? -33.299 16.322 36.549 1.00 25.67 196 VAL A C 1
ATOM 1554 O O . VAL A 1 196 ? -32.092 16.096 36.568 1.00 25.67 196 VAL A O 1
ATOM 1557 N N . THR A 1 197 ? -34.011 16.395 35.436 1.00 31.94 197 THR A N 1
ATOM 1558 C CA . THR A 1 197 ? -33.573 16.211 34.057 1.00 31.94 197 THR A CA 1
ATOM 1559 C C . THR A 1 197 ? -32.728 17.401 33.596 1.00 31.94 197 THR A C 1
ATOM 1561 O O . THR A 1 197 ? -33.248 18.505 33.468 1.00 31.94 197 THR A O 1
ATOM 1564 N N . LEU A 1 198 ? -31.450 17.182 33.279 1.00 28.02 198 LEU A N 1
ATOM 1565 C CA . LEU A 1 198 ? -30.684 18.048 32.379 1.00 28.02 198 LEU A CA 1
ATOM 1566 C C . LEU A 1 198 ? -29.866 17.171 31.429 1.00 28.02 198 LEU A C 1
ATOM 1568 O O . LEU A 1 198 ? -29.162 16.255 31.848 1.00 28.02 198 LEU A O 1
ATOM 1572 N N . ALA A 1 199 ? -30.050 17.424 30.135 1.00 27.55 199 ALA A N 1
ATOM 1573 C CA . ALA A 1 199 ? -29.562 16.610 29.036 1.00 27.55 199 ALA A CA 1
ATOM 1574 C C . ALA A 1 199 ? -28.030 16.497 29.037 1.00 27.55 199 ALA A C 1
ATOM 1576 O O . ALA A 1 199 ? -27.314 17.491 28.921 1.00 27.55 199 ALA A O 1
ATOM 1577 N N . ALA A 1 200 ? -27.546 15.260 29.132 1.00 27.86 200 ALA A N 1
ATOM 1578 C CA . ALA A 1 200 ? -26.157 14.908 28.909 1.00 27.86 200 ALA A CA 1
ATOM 1579 C C . ALA A 1 200 ? -25.792 15.131 27.433 1.00 27.86 200 ALA A C 1
ATOM 1581 O O . ALA A 1 200 ? -26.383 14.517 26.545 1.00 27.86 200 ALA A O 1
ATOM 1582 N N . GLN A 1 201 ? -24.779 15.955 27.163 1.00 28.34 201 GLN A N 1
ATOM 1583 C CA . GLN A 1 201 ? -23.984 15.791 25.949 1.00 28.34 201 GLN A CA 1
ATOM 1584 C C . GLN A 1 201 ? -23.029 14.619 26.187 1.00 28.34 201 GLN A C 1
ATOM 1586 O O . GLN A 1 201 ? -22.023 14.728 26.883 1.00 28.34 201 GLN A O 1
ATOM 1591 N N . THR A 1 202 ? -23.419 13.470 25.648 1.00 25.11 202 THR A N 1
ATOM 1592 C CA . THR A 1 202 ? -22.664 12.219 25.598 1.00 25.11 202 THR A CA 1
ATOM 1593 C C . THR A 1 202 ? -21.277 12.433 24.990 1.00 25.11 202 THR A C 1
ATOM 1595 O O . THR A 1 202 ? -21.169 12.794 23.817 1.00 25.11 202 THR A O 1
ATOM 1598 N N . SER A 1 203 ? -20.211 12.142 25.742 1.00 35.34 203 SER A N 1
ATOM 1599 C CA . SER A 1 203 ? -18.957 11.711 25.126 1.00 35.34 203 SER A CA 1
ATOM 1600 C C . SER A 1 203 ? -19.250 10.395 24.402 1.00 35.34 203 SER A C 1
ATOM 1602 O O . SER A 1 203 ? -19.812 9.473 24.991 1.00 35.34 203 SER A O 1
ATOM 1604 N N . ALA A 1 204 ? -18.973 10.328 23.099 1.00 37.09 204 ALA A N 1
ATOM 1605 C CA . ALA A 1 204 ? -19.252 9.130 22.317 1.00 37.09 204 ALA A CA 1
ATOM 1606 C C . ALA A 1 204 ? -18.467 7.947 22.906 1.00 37.09 204 ALA A C 1
ATOM 1608 O O . ALA A 1 204 ? -17.235 7.927 22.892 1.00 37.09 204 ALA A O 1
ATOM 1609 N N . GLN A 1 205 ? -19.193 6.990 23.477 1.00 48.16 205 GLN A N 1
ATOM 1610 C CA . GLN A 1 205 ? -18.639 5.729 23.935 1.00 48.16 205 GLN A CA 1
ATOM 1611 C C . GLN A 1 205 ? -18.153 4.966 22.695 1.00 48.16 205 GLN A C 1
ATOM 1613 O O . GLN A 1 205 ? -18.938 4.733 21.778 1.00 48.16 205 GLN A O 1
ATOM 1618 N N . VAL A 1 206 ? -16.866 4.607 22.652 1.00 61.12 206 VAL A N 1
ATOM 1619 C CA . VAL A 1 206 ? -16.329 3.772 21.569 1.00 61.12 206 VAL A CA 1
ATOM 1620 C C . VAL A 1 206 ? -17.059 2.434 21.568 1.00 61.12 206 VAL A C 1
ATOM 1622 O O . VAL A 1 206 ? -17.163 1.784 22.610 1.00 61.12 206 VAL A O 1
ATOM 1625 N N . SER A 1 207 ? -17.579 2.058 20.403 1.00 74.31 207 SER A N 1
ATOM 1626 C CA . SER A 1 207 ? -18.348 0.824 20.215 1.00 74.31 207 SER A CA 1
ATOM 1627 C C . SER A 1 207 ? -17.503 -0.434 20.469 1.00 74.31 207 SER A C 1
ATOM 1629 O O . SER A 1 207 ? -16.281 -0.401 20.351 1.00 74.31 207 SER A O 1
ATOM 1631 N N . ASP A 1 208 ? -18.131 -1.560 20.816 1.00 79.50 208 ASP A N 1
ATOM 1632 C CA . ASP A 1 208 ? -17.455 -2.866 20.842 1.00 79.50 208 ASP A CA 1
ATOM 1633 C C . ASP A 1 208 ? -17.222 -3.335 19.390 1.00 79.50 208 ASP A C 1
ATOM 1635 O O . ASP A 1 208 ? -18.183 -3.359 18.615 1.00 79.50 208 ASP A O 1
ATOM 1639 N N . PRO A 1 209 ? -15.995 -3.727 18.989 1.00 80.06 209 PRO A N 1
ATOM 1640 C CA . PRO A 1 209 ? -15.693 -4.156 17.620 1.00 80.06 209 PRO A CA 1
ATOM 1641 C C . PRO A 1 209 ? -16.567 -5.312 17.111 1.00 80.06 209 PRO A C 1
ATOM 1643 O O . PRO A 1 209 ? -16.769 -5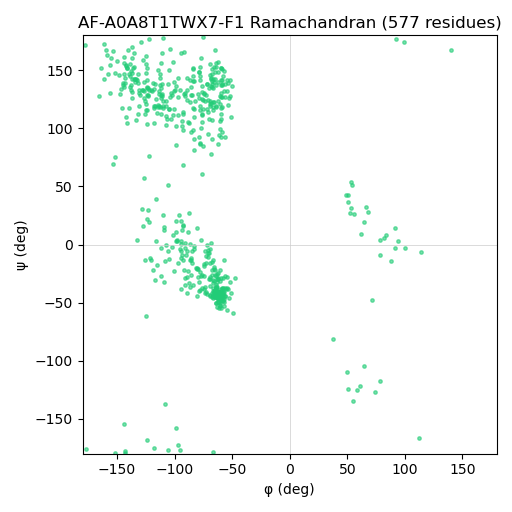.417 15.896 1.00 80.06 209 PRO A O 1
ATOM 1646 N N . ALA A 1 210 ? -17.081 -6.165 18.006 1.00 82.25 210 ALA A N 1
ATOM 1647 C CA . ALA A 1 210 ? -17.955 -7.287 17.665 1.00 82.25 210 ALA A CA 1
ATOM 1648 C C . ALA A 1 210 ? -19.385 -6.850 17.311 1.00 82.25 210 ALA A C 1
ATOM 1650 O O . ALA A 1 210 ? -20.062 -7.528 16.540 1.00 82.25 210 ALA A O 1
ATOM 1651 N N . THR A 1 211 ? -19.839 -5.713 17.845 1.00 85.12 211 THR A N 1
ATOM 1652 C CA . THR A 1 211 ? -21.186 -5.161 17.605 1.00 85.12 211 THR A CA 1
ATOM 1653 C C . THR A 1 211 ? -21.166 -3.869 16.785 1.00 85.12 211 THR A C 1
ATOM 1655 O O . THR A 1 211 ? -22.221 -3.340 16.430 1.00 85.12 211 THR A O 1
ATOM 1658 N N . ALA A 1 212 ? -19.974 -3.367 16.449 1.00 88.38 212 ALA A N 1
ATOM 1659 C CA . ALA A 1 212 ? -19.782 -2.170 15.650 1.00 88.38 212 ALA A CA 1
ATOM 1660 C C . ALA A 1 212 ? -20.448 -2.297 14.273 1.00 88.38 212 ALA A C 1
ATOM 1662 O O . ALA A 1 212 ? -20.338 -3.311 13.578 1.00 88.38 212 ALA A O 1
ATOM 1663 N N . LYS A 1 213 ? -21.112 -1.219 13.848 1.00 91.00 213 LYS A N 1
ATOM 1664 C CA . LYS A 1 213 ? -21.726 -1.135 12.524 1.00 91.00 213 LYS A CA 1
ATOM 1665 C C . LYS A 1 213 ? -20.683 -0.710 11.496 1.00 91.00 213 LYS A C 1
ATOM 1667 O O . LYS A 1 213 ? -20.401 0.477 11.338 1.00 91.00 213 LYS A O 1
ATOM 1672 N N . TYR A 1 214 ? -20.136 -1.683 10.780 1.00 93.69 214 TYR A N 1
ATOM 1673 C CA . TYR A 1 214 ? -19.301 -1.430 9.612 1.00 93.69 214 TYR A CA 1
ATOM 1674 C C . TYR A 1 214 ? -20.184 -1.043 8.423 1.00 93.69 214 TYR A C 1
ATOM 1676 O O . TYR A 1 214 ? -21.132 -1.751 8.090 1.00 93.69 214 TYR A O 1
ATOM 1684 N N . SER A 1 215 ? -19.905 0.102 7.810 1.00 95.50 215 SER A N 1
ATOM 1685 C CA . SER A 1 215 ? -20.766 0.709 6.785 1.00 95.50 215 SER A CA 1
ATOM 1686 C C . SER A 1 215 ? -20.046 1.010 5.473 1.00 95.50 215 SER A C 1
ATOM 1688 O O . SER A 1 215 ? -20.681 1.252 4.446 1.00 95.50 215 SER A O 1
ATOM 1690 N N . VAL A 1 216 ? -18.716 0.953 5.481 1.00 96.69 216 VAL A N 1
ATOM 1691 C CA . VAL A 1 216 ? -17.879 1.051 4.287 1.00 96.69 216 VAL A CA 1
ATOM 1692 C C . VAL A 1 216 ? -17.071 -0.230 4.170 1.00 96.69 216 VAL A C 1
ATOM 1694 O O . VAL A 1 216 ? -16.454 -0.641 5.144 1.00 96.69 216 VAL A O 1
ATOM 1697 N N . SER A 1 217 ? -17.039 -0.845 2.989 1.00 97.19 217 SER A N 1
ATOM 1698 C CA . SER A 1 217 ? -16.102 -1.927 2.686 1.00 97.19 217 SER A CA 1
ATOM 1699 C C . SER A 1 217 ? -15.288 -1.601 1.443 1.00 97.19 217 SER A C 1
ATOM 1701 O O . SER A 1 217 ? -15.780 -0.921 0.543 1.00 97.19 217 SER A O 1
ATOM 1703 N N . VAL A 1 218 ? -14.047 -2.072 1.404 1.00 97.88 218 VAL A N 1
ATOM 1704 C CA . VAL A 1 218 ? -13.191 -2.103 0.216 1.00 97.88 218 VAL A CA 1
ATOM 1705 C C . VAL A 1 218 ? -12.480 -3.449 0.161 1.00 97.88 218 VAL A C 1
ATOM 1707 O O . VAL A 1 218 ? -12.162 -4.017 1.206 1.00 97.88 218 VAL A O 1
ATOM 1710 N N . PHE A 1 219 ? -12.220 -3.957 -1.037 1.00 98.19 219 PHE A N 1
ATOM 1711 C CA . PHE A 1 219 ? -11.334 -5.111 -1.235 1.00 98.19 219 PHE A CA 1
ATOM 1712 C C . PHE A 1 219 ? -9.970 -4.626 -1.707 1.00 98.19 219 PHE A C 1
ATOM 1714 O O . PHE A 1 219 ? -9.881 -3.530 -2.244 1.00 98.19 219 PHE A O 1
ATOM 1721 N N . GLY A 1 220 ? -8.915 -5.406 -1.517 1.00 96.75 220 GLY A N 1
ATOM 1722 C CA . GLY A 1 220 ? -7.590 -5.106 -2.043 1.00 96.75 220 GLY A CA 1
ATOM 1723 C C . GLY A 1 220 ? -6.958 -6.326 -2.689 1.00 96.75 220 GLY A C 1
ATOM 1724 O O . GLY A 1 220 ? -7.131 -7.443 -2.196 1.00 96.75 220 GLY A O 1
ATOM 1725 N N . ILE A 1 221 ? -6.288 -6.079 -3.812 1.00 96.50 221 ILE A N 1
ATOM 1726 C CA . ILE A 1 221 ? -5.659 -7.090 -4.652 1.00 96.50 221 ILE A CA 1
ATOM 1727 C C . ILE A 1 221 ? -4.383 -6.542 -5.312 1.00 96.50 221 ILE A C 1
ATOM 1729 O O . ILE A 1 221 ? -4.375 -5.438 -5.866 1.00 96.50 221 ILE A O 1
ATOM 1733 N N . GLY A 1 222 ? -3.298 -7.310 -5.276 1.00 93.88 222 GLY A N 1
ATOM 1734 C CA . GLY A 1 222 ? -2.037 -7.008 -5.959 1.00 93.88 222 GLY A CA 1
ATOM 1735 C C . GLY A 1 222 ? -1.568 -8.168 -6.825 1.00 93.88 222 GLY A C 1
ATOM 1736 O O . GLY A 1 222 ? -1.975 -9.309 -6.605 1.00 93.88 222 GLY A O 1
ATOM 1737 N N . ASP A 1 223 ? -0.714 -7.867 -7.807 1.00 93.81 223 ASP A N 1
ATOM 1738 C CA . ASP A 1 223 ? -0.025 -8.872 -8.623 1.00 93.81 223 ASP A CA 1
ATOM 1739 C C . ASP A 1 223 ? -1.020 -9.867 -9.258 1.00 93.81 223 ASP A C 1
ATOM 1741 O O . ASP A 1 223 ? -0.920 -11.080 -9.069 1.00 93.81 223 ASP A O 1
ATOM 1745 N N . TRP A 1 224 ? -2.027 -9.351 -9.973 1.00 93.81 224 TRP A N 1
ATOM 1746 C CA . TRP A 1 224 ? -3.258 -10.092 -10.290 1.00 93.81 224 TRP A CA 1
ATOM 1747 C C . TRP A 1 224 ? -3.526 -10.343 -11.775 1.00 93.81 224 TRP A C 1
ATOM 1749 O O . TRP A 1 224 ? -4.139 -11.354 -12.107 1.00 93.81 224 TRP A O 1
ATOM 1759 N N . GLY A 1 225 ? -3.095 -9.471 -12.693 1.00 93.12 225 GLY A N 1
ATOM 1760 C CA . GLY A 1 225 ? -3.419 -9.649 -14.113 1.00 93.12 225 GLY A CA 1
ATOM 1761 C C . GLY A 1 225 ? -2.428 -10.552 -14.820 1.00 93.12 225 GLY A C 1
ATOM 1762 O O . GLY A 1 225 ? -1.365 -10.117 -15.278 1.00 93.12 225 GLY A O 1
ATOM 1763 N N . ALA A 1 226 ? -2.804 -11.818 -14.936 1.00 92.75 226 ALA A N 1
ATOM 1764 C CA . ALA A 1 226 ? -1.974 -12.871 -15.484 1.00 92.75 226 ALA A CA 1
ATOM 1765 C C . ALA A 1 226 ? -1.661 -12.671 -16.976 1.00 92.75 226 ALA A C 1
ATOM 1767 O O . ALA A 1 226 ? -2.250 -11.844 -17.690 1.00 92.75 226 ALA A O 1
ATOM 1768 N N . THR A 1 227 ? -0.703 -13.443 -17.483 1.00 90.19 227 THR A N 1
ATOM 1769 C CA . THR A 1 227 ? -0.409 -13.448 -18.920 1.00 90.19 227 THR A CA 1
ATOM 1770 C C . THR A 1 227 ? -1.575 -14.049 -19.709 1.00 90.19 227 THR A C 1
ATOM 1772 O O . THR A 1 227 ? -2.229 -14.982 -19.253 1.00 90.19 227 THR A O 1
ATOM 1775 N N . THR A 1 228 ? -1.817 -13.569 -20.929 1.00 88.69 228 THR A N 1
ATOM 1776 C CA . THR A 1 228 ? -2.882 -14.102 -21.805 1.00 88.69 228 THR A CA 1
ATOM 1777 C C . THR A 1 228 ? -2.579 -15.482 -22.392 1.00 88.69 228 THR A C 1
ATOM 1779 O O . THR A 1 228 ? -3.458 -16.079 -23.002 1.00 88.69 228 THR A O 1
ATOM 1782 N N . TYR A 1 229 ? -1.351 -15.990 -22.243 1.00 81.50 229 TYR A N 1
ATOM 1783 C CA . TYR A 1 229 ? -0.888 -17.211 -22.913 1.00 81.50 229 TYR A CA 1
ATOM 1784 C C . TYR A 1 229 ? -0.485 -18.346 -21.958 1.00 81.50 229 TYR A C 1
ATOM 1786 O O . TYR A 1 229 ? -0.448 -19.497 -22.380 1.00 81.50 229 TYR A O 1
ATOM 1794 N N . LYS A 1 230 ? -0.159 -18.051 -20.692 1.00 74.94 230 LYS A N 1
ATOM 1795 C CA . LYS A 1 230 ? 0.254 -19.049 -19.683 1.00 74.94 230 LYS A CA 1
ATOM 1796 C C . LYS A 1 230 ? -0.466 -18.901 -18.342 1.00 74.94 230 LYS A C 1
ATOM 1798 O O . LYS A 1 230 ? -0.108 -19.590 -17.389 1.00 74.94 230 LYS A O 1
ATOM 1803 N N . GLY A 1 231 ? -1.425 -17.980 -18.238 1.00 83.19 231 GLY A N 1
ATOM 1804 C CA . GLY A 1 231 ? -1.979 -17.593 -16.946 1.00 83.19 231 GLY A CA 1
ATOM 1805 C C . GLY A 1 231 ? -0.855 -17.154 -16.006 1.00 83.19 231 GLY A C 1
ATOM 1806 O O . GLY A 1 231 ? 0.048 -16.406 -16.410 1.00 83.19 231 GLY A O 1
ATOM 1807 N N . SER A 1 232 ? -0.914 -17.631 -14.768 1.00 79.94 232 SER A N 1
ATOM 1808 C CA . SER A 1 232 ? 0.005 -17.291 -13.670 1.00 79.94 232 SER A CA 1
ATOM 1809 C C . SER A 1 232 ? 1.204 -18.245 -13.594 1.00 79.94 232 SER A C 1
ATOM 1811 O O . SER A 1 232 ? 2.133 -18.040 -12.802 1.00 79.94 232 SER A O 1
ATOM 1813 N N . CYS A 1 233 ? 1.226 -19.270 -14.456 1.00 73.19 233 CYS A N 1
ATOM 1814 C CA . CYS A 1 233 ? 2.242 -20.316 -14.515 1.00 73.19 233 CYS A CA 1
ATOM 1815 C C . CYS A 1 233 ? 3.512 -19.839 -15.206 1.00 73.19 233 CYS A C 1
ATOM 1817 O O . CYS A 1 233 ? 3.752 -20.014 -16.401 1.00 73.19 233 CYS A O 1
ATOM 1819 N N . CYS A 1 234 ? 4.363 -19.238 -14.390 1.00 65.31 234 CYS A N 1
ATOM 1820 C CA . CYS A 1 234 ? 5.618 -18.639 -14.811 1.00 65.31 234 CYS A CA 1
ATOM 1821 C C . CYS A 1 234 ? 6.828 -19.580 -14.641 1.00 65.31 234 CYS A C 1
ATOM 1823 O O . CYS A 1 234 ? 7.941 -19.209 -15.008 1.00 65.31 234 CYS A O 1
ATOM 1825 N N . GLY A 1 235 ? 6.627 -20.780 -14.078 1.00 62.91 235 GLY A N 1
ATOM 1826 C CA . GLY A 1 235 ? 7.672 -21.765 -13.776 1.00 62.91 235 GLY A CA 1
ATOM 1827 C C . GLY A 1 235 ? 7.293 -23.197 -14.171 1.00 62.91 235 GLY A C 1
ATOM 1828 O O . GLY A 1 235 ? 6.128 -23.502 -14.418 1.00 62.91 235 GLY A O 1
ATOM 1829 N N . SER A 1 236 ? 8.292 -24.085 -14.216 1.00 62.53 236 SER A N 1
ATOM 1830 C CA . SER A 1 236 ? 8.154 -25.487 -14.652 1.00 62.53 236 SER A CA 1
ATOM 1831 C C . SER A 1 236 ? 7.391 -26.398 -13.680 1.00 62.53 236 SER A C 1
ATOM 1833 O O . SER A 1 236 ? 7.064 -27.519 -14.051 1.00 62.53 236 SER A O 1
ATOM 1835 N N . ASN A 1 237 ? 7.113 -25.935 -12.456 1.00 76.56 237 ASN A N 1
ATOM 1836 C CA . ASN A 1 237 ? 6.504 -26.725 -11.376 1.00 76.56 237 ASN A CA 1
ATOM 1837 C C . ASN A 1 237 ? 5.123 -26.174 -10.976 1.00 76.56 237 ASN A C 1
ATOM 1839 O O . ASN A 1 237 ? 4.818 -26.068 -9.790 1.00 76.56 237 ASN A O 1
ATOM 1843 N N . SER A 1 238 ? 4.328 -25.744 -11.954 1.00 84.56 238 SER A N 1
ATOM 1844 C CA . SER A 1 238 ? 2.980 -25.230 -11.707 1.00 84.56 238 SER A CA 1
ATOM 1845 C C . SER A 1 238 ? 1.971 -26.355 -11.479 1.00 84.56 238 SER A C 1
ATOM 1847 O O . SER A 1 238 ? 2.098 -27.443 -12.038 1.00 84.56 238 SER A O 1
ATOM 1849 N N . ASN A 1 239 ? 0.964 -26.081 -10.653 1.00 90.00 239 ASN A N 1
ATOM 1850 C CA . ASN A 1 239 ? -0.205 -26.932 -10.464 1.00 90.00 239 ASN A CA 1
ATOM 1851 C C . ASN A 1 239 ? -1.471 -26.282 -11.066 1.00 90.00 239 ASN A C 1
ATOM 1853 O O . ASN A 1 239 ? -1.448 -25.155 -11.561 1.00 90.00 239 ASN A O 1
ATOM 1857 N N . ASN A 1 240 ? -2.597 -26.994 -11.000 1.00 91.81 240 ASN A N 1
ATOM 1858 C CA . ASN A 1 240 ? -3.878 -26.525 -11.537 1.00 91.81 240 ASN A CA 1
ATOM 1859 C C . ASN A 1 240 ? -4.413 -25.252 -10.863 1.00 91.81 240 ASN A C 1
ATOM 1861 O O . ASN A 1 240 ? -5.112 -24.469 -11.503 1.00 91.81 240 ASN A O 1
ATOM 1865 N N . TYR A 1 241 ? -4.087 -25.032 -9.586 1.00 91.75 241 TYR A N 1
ATOM 1866 C CA . TYR A 1 241 ? -4.447 -23.797 -8.896 1.00 91.75 241 TYR A CA 1
ATOM 1867 C C . TYR A 1 241 ? -3.634 -22.627 -9.462 1.00 91.75 241 TYR A C 1
ATOM 1869 O O . TYR A 1 241 ? -4.207 -21.597 -9.798 1.00 91.75 241 TYR A O 1
ATOM 1877 N N . ASP A 1 242 ? -2.328 -22.804 -9.679 1.00 91.56 242 ASP A N 1
ATOM 1878 C CA . ASP A 1 242 ? -1.475 -21.775 -10.283 1.00 91.56 242 ASP A CA 1
ATOM 1879 C C . ASP A 1 242 ? -1.992 -21.353 -11.670 1.00 91.56 242 ASP A C 1
ATOM 1881 O O . ASP A 1 242 ? -2.030 -20.159 -11.968 1.00 91.56 242 ASP A O 1
ATOM 1885 N N . LEU A 1 243 ? -2.431 -22.315 -12.494 1.00 90.38 243 LEU A N 1
ATOM 1886 C CA . LEU A 1 243 ? -2.927 -22.072 -13.859 1.00 90.38 243 LEU A CA 1
ATOM 1887 C C . LEU A 1 243 ? -4.138 -21.139 -13.880 1.00 90.38 243 LEU A C 1
ATOM 1889 O O . LEU A 1 243 ? -4.211 -20.238 -14.717 1.00 90.38 243 LEU A O 1
ATOM 1893 N N . ASN A 1 244 ? -5.053 -21.340 -12.932 1.00 92.19 244 ASN A N 1
ATOM 1894 C CA . ASN A 1 244 ? -6.339 -20.654 -12.873 1.00 92.19 244 ASN A CA 1
ATOM 1895 C C . ASN A 1 244 ? -6.424 -19.640 -11.723 1.00 92.19 244 ASN A C 1
ATOM 1897 O O . ASN A 1 244 ? -7.510 -19.159 -11.410 1.00 92.19 244 ASN A O 1
ATOM 1901 N N . SER A 1 245 ? -5.304 -19.295 -11.083 1.00 94.50 245 SER A N 1
ATOM 1902 C CA . SER A 1 245 ? -5.325 -18.538 -9.825 1.00 94.50 245 SER A CA 1
ATOM 1903 C C . SER A 1 245 ? -6.014 -17.178 -9.940 1.00 94.50 245 SER A C 1
ATOM 1905 O O . SER A 1 245 ? -6.762 -16.812 -9.037 1.00 94.50 245 SER A O 1
ATOM 1907 N N . GLN A 1 246 ? -5.857 -16.467 -11.062 1.00 96.38 246 GLN A N 1
ATOM 1908 C CA . GLN A 1 246 ? -6.583 -15.218 -11.296 1.00 96.38 246 GLN A CA 1
ATOM 1909 C C . GLN A 1 246 ? -8.110 -15.423 -11.320 1.00 96.38 246 GLN A C 1
ATOM 1911 O O . GLN A 1 246 ? -8.838 -14.656 -10.694 1.00 96.38 246 GLN A O 1
ATOM 1916 N N . GLU A 1 247 ? -8.596 -16.456 -12.017 1.00 95.94 247 GLU A N 1
ATOM 1917 C CA . GLU A 1 247 ? -10.033 -16.778 -12.066 1.00 95.94 247 GLU A CA 1
ATOM 1918 C C . GLU A 1 247 ? -10.565 -17.194 -10.697 1.00 95.94 247 GLU A C 1
ATOM 1920 O O . GLU A 1 247 ? -11.655 -16.788 -10.285 1.00 95.94 247 GLU A O 1
ATOM 1925 N N . VAL A 1 248 ? -9.766 -17.957 -9.948 1.00 97.19 248 VAL A N 1
ATOM 1926 C CA . VAL A 1 248 ? -10.106 -18.339 -8.578 1.00 97.19 248 VAL A CA 1
ATOM 1927 C C . VAL A 1 248 ? -10.251 -17.092 -7.708 1.00 97.19 248 VAL A C 1
ATOM 1929 O O . VAL A 1 248 ? -11.288 -16.929 -7.071 1.00 97.19 248 VAL A O 1
ATOM 1932 N N . VAL A 1 249 ? -9.270 -16.182 -7.696 1.00 97.94 249 VAL A N 1
ATOM 1933 C CA . VAL A 1 249 ? -9.336 -14.961 -6.873 1.00 97.94 249 VAL A CA 1
ATOM 1934 C C . VAL A 1 249 ? -10.517 -14.079 -7.281 1.00 97.94 249 VAL A C 1
ATOM 1936 O O . VAL A 1 249 ? -11.256 -13.624 -6.407 1.00 97.94 249 VAL A O 1
ATOM 1939 N N . ALA A 1 250 ? -10.766 -13.898 -8.579 1.00 98.44 250 ALA A N 1
ATOM 1940 C CA . ALA A 1 250 ? -11.918 -13.136 -9.055 1.00 98.44 250 ALA A CA 1
ATOM 1941 C C . ALA A 1 250 ? -13.258 -13.752 -8.612 1.00 98.44 250 ALA A C 1
ATOM 1943 O O . ALA A 1 250 ? -14.155 -13.041 -8.146 1.00 98.44 250 ALA A O 1
ATOM 1944 N N . THR A 1 251 ? -13.369 -15.082 -8.665 1.00 98.62 251 THR A N 1
ATOM 1945 C CA . THR A 1 251 ? -14.545 -15.821 -8.189 1.00 98.62 251 THR A CA 1
ATOM 1946 C C . THR A 1 251 ? -14.725 -15.678 -6.678 1.00 98.62 251 THR A C 1
ATOM 1948 O O . THR A 1 251 ? -15.833 -15.402 -6.217 1.00 98.62 251 THR A O 1
ATOM 1951 N N . LEU A 1 252 ? -13.647 -15.794 -5.894 1.00 98.50 252 LEU A N 1
ATOM 1952 C CA . LEU A 1 252 ? -13.679 -15.605 -4.440 1.00 98.50 252 LEU A CA 1
ATOM 1953 C C . LEU A 1 252 ? -14.131 -14.187 -4.067 1.00 98.50 252 LEU A C 1
ATOM 1955 O O . LEU A 1 252 ? -14.981 -14.027 -3.192 1.00 98.50 252 LEU A O 1
ATOM 1959 N N . MET A 1 253 ? -13.625 -13.164 -4.763 1.00 98.69 253 MET A N 1
ATOM 1960 C CA . MET A 1 253 ? -14.071 -11.779 -4.583 1.00 98.69 253 MET A CA 1
ATOM 1961 C C . MET A 1 253 ? -15.567 -11.633 -4.877 1.00 98.69 253 MET A C 1
ATOM 1963 O O . MET A 1 253 ? -16.285 -10.990 -4.113 1.00 98.69 253 MET A O 1
ATOM 1967 N N . ASN A 1 254 ? -16.063 -12.242 -5.956 1.00 98.62 254 ASN A N 1
ATOM 1968 C CA . ASN A 1 254 ? -17.482 -12.190 -6.295 1.00 98.62 254 ASN A CA 1
ATOM 1969 C C . ASN A 1 254 ? -18.370 -12.884 -5.246 1.00 98.62 254 ASN A C 1
ATOM 1971 O O . ASN A 1 254 ? -19.431 -12.360 -4.900 1.00 98.62 254 ASN A O 1
ATOM 1975 N N . ILE A 1 255 ? -17.940 -14.036 -4.720 1.00 98.44 255 ILE A N 1
ATOM 1976 C CA . ILE A 1 255 ? -18.658 -14.763 -3.662 1.00 98.44 255 ILE A CA 1
ATOM 1977 C C . ILE A 1 255 ? -18.695 -13.929 -2.375 1.00 98.44 255 ILE A C 1
ATOM 1979 O O . ILE A 1 255 ? -19.774 -13.701 -1.827 1.00 98.44 255 ILE A O 1
ATOM 1983 N N . GLU A 1 256 ? -17.547 -13.420 -1.919 1.00 97.88 256 GLU A N 1
ATOM 1984 C CA . GLU A 1 256 ? -17.461 -12.631 -0.682 1.00 97.88 256 GLU A CA 1
ATOM 1985 C C . GLU A 1 256 ? -18.274 -11.334 -0.782 1.00 97.88 256 GLU A C 1
ATOM 1987 O O . GLU A 1 256 ? -18.987 -10.974 0.153 1.00 97.88 256 GLU A O 1
ATOM 1992 N N . ALA A 1 257 ? -18.245 -10.652 -1.932 1.00 97.44 257 ALA A N 1
ATOM 1993 C CA . ALA A 1 257 ? -19.043 -9.447 -2.154 1.00 97.44 257 ALA A CA 1
ATOM 1994 C C . ALA A 1 257 ? -20.562 -9.703 -2.104 1.00 97.44 257 ALA A C 1
ATOM 1996 O O . ALA A 1 257 ? -21.315 -8.775 -1.810 1.00 97.44 257 ALA A O 1
ATOM 1997 N N . GLY A 1 258 ? -21.009 -10.931 -2.396 1.00 95.81 258 GLY A N 1
ATOM 1998 C CA . GLY A 1 258 ? -22.410 -11.345 -2.274 1.00 95.81 258 GLY A CA 1
ATOM 1999 C C . GLY A 1 258 ? -22.802 -11.824 -0.872 1.00 95.81 258 GLY A C 1
ATOM 2000 O O . GLY A 1 258 ? -23.970 -11.729 -0.501 1.00 95.81 258 GLY A O 1
ATOM 2001 N N . ALA A 1 259 ? -21.845 -12.329 -0.090 1.00 92.12 259 ALA A N 1
ATOM 2002 C CA . ALA A 1 259 ? -22.071 -12.841 1.265 1.00 92.12 259 ALA A CA 1
ATOM 2003 C C . ALA A 1 259 ? -21.877 -11.783 2.369 1.00 92.12 259 ALA A C 1
ATOM 2005 O O . ALA A 1 259 ? -22.394 -11.935 3.477 1.00 92.12 259 ALA A O 1
ATOM 2006 N N . SER A 1 260 ? -21.125 -10.722 2.074 1.00 85.62 260 SER A N 1
ATOM 2007 C CA . SER A 1 260 ? -20.659 -9.710 3.023 1.00 85.62 260 SER A CA 1
ATOM 2008 C C . SER A 1 260 ? -21.093 -8.300 2.601 1.00 85.62 260 SER A C 1
ATOM 2010 O O . SER A 1 260 ? -21.938 -8.115 1.724 1.00 85.62 260 SER A O 1
ATOM 2012 N N . LEU A 1 261 ? -20.538 -7.262 3.235 1.00 87.81 261 LEU A N 1
ATOM 2013 C CA . LEU A 1 261 ? -20.775 -5.883 2.801 1.00 87.81 261 LEU A CA 1
ATOM 2014 C C . LEU A 1 261 ? -20.140 -5.664 1.419 1.00 87.81 261 LEU A C 1
ATOM 2016 O O . LEU A 1 261 ? -18.916 -5.700 1.297 1.00 87.81 261 LEU A O 1
ATOM 2020 N N . LYS A 1 262 ? -20.962 -5.385 0.397 1.00 94.38 262 LYS A N 1
ATOM 2021 C CA . LYS A 1 262 ? -20.486 -5.106 -0.966 1.00 94.38 262 LYS A CA 1
ATOM 2022 C C . LYS A 1 262 ? -19.416 -3.999 -0.950 1.00 94.38 262 LYS A C 1
ATOM 2024 O O . LYS A 1 262 ? -19.675 -2.916 -0.406 1.00 94.38 262 LYS A O 1
ATOM 2029 N N . PRO A 1 263 ? -18.227 -4.231 -1.536 1.00 97.69 263 PRO A N 1
ATOM 2030 C CA . PRO A 1 263 ? -17.162 -3.242 -1.527 1.00 97.69 263 PRO A CA 1
ATOM 2031 C C . PRO A 1 263 ? -17.557 -2.005 -2.341 1.00 97.69 263 PRO A C 1
ATOM 2033 O O . PRO A 1 263 ? -18.141 -2.099 -3.420 1.00 97.69 263 PRO A O 1
ATOM 2036 N N . LYS A 1 264 ? -17.209 -0.825 -1.825 1.00 97.81 264 LYS A N 1
ATOM 2037 C CA . LYS A 1 264 ? -17.334 0.460 -2.526 1.00 97.81 264 LYS A CA 1
ATOM 2038 C C . LYS A 1 264 ? -16.192 0.695 -3.515 1.00 97.81 264 LYS A C 1
ATOM 2040 O O . LYS A 1 264 ? -16.347 1.522 -4.404 1.00 97.81 264 LYS A O 1
ATOM 2045 N N . ALA A 1 265 ? -15.070 0.001 -3.335 1.00 98.19 265 ALA A N 1
ATOM 2046 C CA . ALA A 1 265 ? -13.941 0.001 -4.252 1.00 98.19 265 ALA A CA 1
ATOM 2047 C C . ALA A 1 265 ? -13.100 -1.276 -4.094 1.00 98.19 265 ALA A C 1
ATOM 2049 O O . ALA A 1 265 ? -13.051 -1.864 -3.009 1.00 98.19 265 ALA A O 1
ATOM 2050 N N . VAL A 1 266 ? -12.404 -1.657 -5.160 1.00 98.50 266 VAL A N 1
ATOM 2051 C CA . VAL A 1 266 ? -11.280 -2.595 -5.157 1.00 98.50 266 VAL A CA 1
ATOM 2052 C C . VAL A 1 266 ? -9.988 -1.787 -5.253 1.00 98.50 266 VAL A C 1
ATOM 2054 O O . VAL A 1 266 ? -9.852 -0.933 -6.122 1.00 98.50 266 VAL A O 1
ATOM 2057 N N . LEU A 1 267 ? -9.042 -2.032 -4.356 1.00 97.81 267 LEU A N 1
ATOM 2058 C CA . LEU A 1 267 ? -7.741 -1.379 -4.315 1.00 97.81 267 LEU A CA 1
ATOM 2059 C C . LEU A 1 267 ? -6.737 -2.243 -5.086 1.00 97.81 267 LEU A C 1
ATOM 2061 O O . LEU A 1 267 ? -6.274 -3.253 -4.560 1.00 97.81 267 LEU A O 1
ATOM 2065 N N . ALA A 1 268 ? -6.407 -1.855 -6.317 1.00 95.88 268 ALA A N 1
ATOM 2066 C CA . ALA A 1 268 ? -5.459 -2.568 -7.169 1.00 95.88 268 ALA A CA 1
ATOM 2067 C C . ALA A 1 268 ? -4.049 -1.993 -6.993 1.00 95.88 268 ALA A C 1
ATOM 2069 O O . ALA A 1 268 ? -3.703 -0.956 -7.560 1.00 95.88 268 ALA A O 1
ATOM 2070 N N . HIS A 1 269 ? -3.221 -2.641 -6.172 1.00 91.56 269 HIS A N 1
ATOM 2071 C CA . HIS A 1 269 ? -1.926 -2.087 -5.745 1.00 91.56 269 HIS A CA 1
ATOM 2072 C C . HIS A 1 269 ? -0.732 -2.381 -6.665 1.00 91.56 269 HIS A C 1
ATOM 2074 O O . HIS A 1 269 ? 0.423 -2.340 -6.227 1.00 91.56 269 HIS A O 1
ATOM 2080 N N . GLY A 1 270 ? -1.005 -2.579 -7.953 1.00 92.44 270 GLY A N 1
ATOM 2081 C CA . GLY A 1 270 ? -0.001 -2.659 -9.008 1.00 92.44 270 GLY A CA 1
ATOM 2082 C C . GLY A 1 270 ? 0.360 -4.073 -9.436 1.00 92.44 270 GLY A C 1
ATOM 2083 O O . GLY A 1 270 ? -0.116 -5.063 -8.880 1.00 92.44 270 GLY A O 1
ATOM 2084 N N . ASP A 1 271 ? 1.194 -4.119 -10.476 1.00 94.38 271 ASP A N 1
ATOM 2085 C CA . ASP A 1 271 ? 1.415 -5.292 -11.321 1.00 94.38 271 ASP A CA 1
ATOM 2086 C C . ASP A 1 271 ? 0.081 -5.805 -11.877 1.00 94.38 271 ASP A C 1
ATOM 2088 O O . ASP A 1 271 ? -0.291 -6.977 -11.781 1.00 94.38 271 ASP A O 1
ATOM 2092 N N . ASN A 1 272 ? -0.650 -4.850 -12.461 1.00 96.38 272 ASN A N 1
ATOM 2093 C CA . ASN A 1 272 ? -1.980 -5.054 -13.017 1.00 96.38 272 ASN A CA 1
ATOM 2094 C C . ASN A 1 272 ? -1.923 -5.916 -14.276 1.00 96.38 272 ASN A C 1
ATOM 2096 O O . ASN A 1 272 ? -2.895 -6.595 -14.573 1.00 96.38 272 ASN A O 1
ATOM 2100 N N . PHE A 1 273 ? -0.811 -5.901 -15.022 1.00 96.31 273 PHE A N 1
ATOM 2101 C CA . PHE A 1 273 ? -0.654 -6.694 -16.241 1.00 96.31 273 PHE A CA 1
ATOM 2102 C C . PHE A 1 273 ? 0.758 -7.285 -16.393 1.00 96.31 273 PHE A C 1
ATOM 2104 O O . PHE A 1 273 ? 1.693 -6.624 -16.849 1.00 96.31 273 PHE A O 1
ATOM 2111 N N . TYR A 1 274 ? 0.899 -8.585 -16.133 1.00 93.75 274 TYR A N 1
ATOM 2112 C CA . TYR A 1 274 ? 2.146 -9.315 -16.375 1.00 93.75 274 TYR A CA 1
ATOM 2113 C C . TYR A 1 274 ? 2.367 -9.672 -17.855 1.00 93.75 274 TYR A C 1
ATOM 2115 O O . TYR A 1 274 ? 1.451 -10.093 -18.554 1.00 93.75 274 TYR A O 1
ATOM 2123 N N . TRP A 1 275 ? 3.588 -9.602 -18.388 1.00 90.06 275 TRP A N 1
ATOM 2124 C CA . TRP A 1 275 ? 4.851 -9.230 -17.728 1.00 90.06 275 TRP A CA 1
ATOM 2125 C C . TRP A 1 275 ? 5.293 -7.791 -17.984 1.00 90.06 275 TRP A C 1
ATOM 2127 O O . TRP A 1 275 ? 6.081 -7.256 -17.212 1.00 90.06 275 TRP A O 1
ATOM 2137 N N . ASN A 1 276 ? 4.828 -7.185 -19.071 1.00 92.25 276 ASN A N 1
ATOM 2138 C CA . ASN A 1 276 ? 5.384 -5.931 -19.582 1.00 92.25 276 ASN A CA 1
ATOM 2139 C C . ASN A 1 276 ? 4.319 -4.828 -19.671 1.00 92.25 276 ASN A C 1
ATOM 2141 O O . ASN A 1 276 ? 4.483 -3.838 -20.400 1.00 92.25 276 ASN A O 1
ATOM 2145 N N . GLY A 1 277 ? 3.216 -5.013 -18.941 1.00 95.38 277 GLY A N 1
ATOM 2146 C CA . GLY A 1 277 ? 2.114 -4.080 -18.913 1.00 95.38 277 GLY A CA 1
ATOM 2147 C C . GLY A 1 277 ? 1.319 -4.165 -20.205 1.00 95.38 277 GLY A C 1
ATOM 2148 O O . GLY A 1 277 ? 0.907 -5.241 -20.641 1.00 95.38 277 GLY A O 1
ATOM 2149 N N . ILE A 1 278 ? 1.149 -2.996 -20.811 1.00 97.12 278 ILE A N 1
ATOM 2150 C CA . ILE A 1 278 ? 0.600 -2.808 -22.150 1.00 97.12 278 ILE A CA 1
ATOM 2151 C C . ILE A 1 278 ? 1.778 -2.412 -23.042 1.00 97.12 278 ILE A C 1
ATOM 2153 O O . ILE A 1 278 ? 2.512 -1.481 -22.720 1.00 97.12 278 ILE A O 1
ATOM 2157 N N . ASN A 1 279 ? 2.038 -3.137 -24.119 1.00 95.88 279 ASN A N 1
ATOM 2158 C CA . ASN A 1 279 ? 3.188 -2.970 -25.005 1.00 95.88 279 ASN A CA 1
ATOM 2159 C C . ASN A 1 279 ? 3.018 -1.789 -25.967 1.00 95.88 279 ASN A C 1
ATOM 2161 O O . ASN A 1 279 ? 3.973 -1.057 -26.231 1.00 95.88 279 ASN A O 1
ATOM 2165 N N . TYR A 1 280 ? 1.808 -1.593 -26.483 1.00 96.25 280 TYR A N 1
ATOM 2166 C CA . TYR A 1 280 ? 1.461 -0.530 -27.426 1.00 96.25 280 TYR A CA 1
ATOM 2167 C C . TYR A 1 280 ? -0.034 -0.209 -27.353 1.00 96.25 280 TYR A C 1
ATOM 2169 O O . TYR A 1 280 ? -0.840 -1.008 -26.885 1.00 96.25 280 TYR A O 1
ATOM 2177 N N . LEU A 1 281 ? -0.428 0.974 -27.831 1.00 96.12 281 LEU A N 1
ATOM 2178 C CA . LEU A 1 281 ? -1.797 1.473 -27.660 1.00 96.12 281 LEU A CA 1
ATOM 2179 C C . LEU A 1 281 ? -2.863 0.527 -28.240 1.00 96.12 281 LEU A C 1
ATOM 2181 O O . LEU A 1 281 ? -3.899 0.326 -27.616 1.00 96.12 281 LEU A O 1
ATOM 2185 N N . ALA A 1 282 ? -2.607 -0.063 -29.411 1.00 97.12 282 ALA A N 1
ATOM 2186 C CA . ALA A 1 282 ? -3.585 -0.908 -30.099 1.00 97.12 282 ALA A CA 1
ATOM 2187 C C . ALA A 1 282 ? -3.932 -2.204 -29.340 1.00 97.12 282 ALA A C 1
ATOM 2189 O O . ALA A 1 282 ? -5.009 -2.751 -29.559 1.00 97.12 282 ALA A O 1
ATOM 2190 N N . GLU A 1 283 ? -3.070 -2.688 -28.436 1.00 95.81 283 GLU A N 1
ATOM 2191 C CA . GLU A 1 283 ? -3.377 -3.864 -27.609 1.00 95.81 283 GLU A CA 1
ATOM 2192 C C . GLU A 1 283 ? -4.064 -3.523 -26.279 1.00 95.81 283 GLU A C 1
ATOM 2194 O O . GLU A 1 283 ? -4.544 -4.438 -25.612 1.00 95.81 283 GLU A O 1
ATOM 2199 N N . ARG A 1 284 ? -4.152 -2.236 -25.894 1.00 97.38 284 ARG A N 1
ATOM 2200 C CA . ARG A 1 284 ? -4.700 -1.789 -24.599 1.00 97.38 284 ARG A CA 1
ATOM 2201 C C . ARG A 1 284 ? -6.051 -2.434 -24.304 1.00 97.38 284 ARG A C 1
ATOM 2203 O O . ARG A 1 284 ? -6.193 -3.132 -23.304 1.00 97.38 284 ARG A O 1
ATOM 2210 N N . ASP A 1 285 ? -7.026 -2.226 -25.182 1.00 97.69 285 ASP A N 1
ATOM 2211 C CA . ASP A 1 285 ? -8.408 -2.640 -24.924 1.00 97.69 285 ASP A CA 1
ATOM 2212 C C . ASP A 1 285 ? -8.540 -4.169 -24.930 1.00 97.69 285 ASP A C 1
ATOM 2214 O O . ASP A 1 285 ? -9.248 -4.731 -24.098 1.00 97.69 285 ASP A O 1
ATOM 2218 N N . GLY A 1 286 ? -7.791 -4.863 -25.795 1.00 97.50 286 GLY A N 1
ATOM 2219 C CA . GLY A 1 286 ? -7.730 -6.327 -25.796 1.00 97.50 286 GLY A CA 1
ATOM 2220 C C . GLY A 1 286 ? -7.103 -6.891 -24.517 1.00 97.50 286 GLY A C 1
ATOM 2221 O O . GLY A 1 286 ? -7.592 -7.880 -23.967 1.00 97.50 286 GLY A O 1
ATOM 2222 N N . ARG A 1 287 ? -6.056 -6.238 -23.998 1.00 97.12 287 ARG A N 1
ATOM 2223 C CA . ARG A 1 287 ? -5.394 -6.622 -22.747 1.00 97.12 287 ARG A CA 1
ATOM 2224 C C . ARG A 1 287 ? -6.310 -6.419 -21.541 1.00 97.12 287 ARG A C 1
ATOM 2226 O O . ARG A 1 287 ? -6.439 -7.336 -20.731 1.00 97.12 287 ARG A O 1
ATOM 2233 N N . PHE A 1 288 ? -6.987 -5.274 -21.451 1.00 98.44 288 PHE A N 1
ATOM 2234 C CA . PHE A 1 288 ? -8.003 -5.032 -20.424 1.00 98.44 288 PHE A CA 1
ATOM 2235 C C . PHE A 1 288 ? -9.171 -6.017 -20.540 1.00 98.44 288 PHE A C 1
ATOM 2237 O O . PHE A 1 288 ? -9.575 -6.596 -19.535 1.00 98.44 288 PHE A O 1
ATOM 2244 N N . ALA A 1 289 ? -9.679 -6.286 -21.744 1.00 98.00 289 ALA A N 1
ATOM 2245 C CA . ALA A 1 289 ? -10.763 -7.246 -21.932 1.00 98.00 289 ALA A CA 1
ATOM 2246 C C . ALA A 1 289 ? -10.395 -8.644 -21.404 1.00 98.00 289 ALA A C 1
ATOM 2248 O O . ALA A 1 289 ? -11.158 -9.246 -20.647 1.00 98.00 289 ALA A O 1
ATOM 2249 N N . ALA A 1 290 ? -9.209 -9.146 -21.755 1.00 95.94 290 ALA A N 1
ATOM 2250 C CA . ALA A 1 290 ? -8.781 -10.504 -21.419 1.00 95.94 290 ALA A CA 1
ATOM 2251 C C . ALA A 1 290 ? -8.339 -10.683 -19.958 1.00 95.94 290 ALA A C 1
ATOM 2253 O O . ALA A 1 290 ? -8.576 -11.735 -19.371 1.00 95.94 290 ALA A O 1
ATOM 2254 N N . SER A 1 291 ? -7.670 -9.683 -19.379 1.00 95.75 291 SER A N 1
ATOM 2255 C CA . SER A 1 291 ? -7.074 -9.805 -18.043 1.00 95.75 291 SER A CA 1
ATOM 2256 C C . SER A 1 291 ? -7.843 -9.066 -16.958 1.00 95.75 291 SER A C 1
ATOM 2258 O O . SER A 1 291 ? -7.565 -9.304 -15.793 1.00 95.75 291 SER A O 1
ATOM 2260 N N . PHE A 1 292 ? -8.790 -8.193 -17.294 1.00 98.25 292 PHE A N 1
ATOM 2261 C CA . PHE A 1 292 ? -9.554 -7.429 -16.311 1.00 98.25 292 PHE A CA 1
ATOM 2262 C C . PHE A 1 292 ? -11.061 -7.619 -16.488 1.00 98.25 292 PHE A C 1
ATOM 2264 O O . PHE A 1 292 ? -11.724 -8.152 -15.600 1.00 98.25 292 PHE A O 1
ATOM 2271 N N . GLU A 1 293 ? -11.612 -7.238 -17.639 1.00 98.19 293 GLU A N 1
ATOM 2272 C CA . GLU A 1 293 ? -13.067 -7.196 -17.796 1.00 98.19 293 GLU A CA 1
ATOM 2273 C C . GLU A 1 293 ? -13.706 -8.575 -17.772 1.00 98.19 293 GLU A C 1
ATOM 2275 O O . GLU A 1 293 ? -14.686 -8.740 -17.064 1.00 98.19 293 GLU A O 1
ATOM 2280 N N . SER A 1 294 ? -13.145 -9.551 -18.490 1.00 96.69 294 SER A N 1
ATOM 2281 C CA . SER A 1 294 ? -13.677 -10.923 -18.526 1.00 96.69 294 SER A CA 1
ATOM 2282 C C . SER A 1 294 ? -13.413 -11.733 -17.260 1.00 96.69 294 SER A C 1
ATOM 2284 O O . SER A 1 294 ? -14.068 -12.743 -17.058 1.00 96.69 294 SER A O 1
ATOM 2286 N N . LYS A 1 295 ? -12.451 -11.318 -16.428 1.00 97.00 295 LYS A N 1
ATOM 2287 C CA . LYS A 1 295 ? -12.083 -12.032 -15.194 1.00 97.00 295 LYS A CA 1
ATOM 2288 C C . LYS A 1 295 ? -12.902 -11.553 -14.008 1.00 97.00 295 LYS A C 1
ATOM 2290 O O . LYS A 1 295 ? -13.362 -12.342 -13.200 1.00 97.00 295 LYS A O 1
ATOM 2295 N N . TYR A 1 296 ? -13.102 -10.242 -13.905 1.00 98.19 296 TYR A N 1
ATOM 2296 C CA . TYR A 1 296 ? -13.818 -9.619 -12.794 1.00 98.19 296 TYR A CA 1
ATOM 2297 C C . TYR A 1 296 ? -15.213 -9.159 -13.230 1.00 98.19 296 TYR A C 1
ATOM 2299 O O . TYR A 1 296 ? -15.567 -7.991 -13.033 1.00 98.19 296 TYR A O 1
ATOM 2307 N N . ASP A 1 297 ? -15.973 -10.063 -13.852 1.00 97.56 297 ASP A N 1
ATOM 2308 C CA . ASP A 1 297 ? -17.300 -9.826 -14.437 1.00 97.56 297 ASP A CA 1
ATOM 2309 C C . ASP A 1 297 ? -18.472 -10.333 -13.580 1.00 97.56 297 ASP A C 1
ATOM 2311 O O . ASP A 1 297 ? -19.628 -10.123 -13.949 1.00 97.56 297 ASP A O 1
ATOM 2315 N N . GLY A 1 298 ? -18.192 -10.959 -12.434 1.00 97.38 298 GLY A N 1
ATOM 2316 C CA . GLY A 1 298 ? -19.217 -11.502 -11.547 1.00 97.38 298 GLY A CA 1
ATOM 2317 C C . GLY A 1 298 ? -20.195 -10.442 -11.025 1.00 97.38 298 GLY A C 1
ATOM 2318 O O . GLY A 1 298 ? -19.798 -9.326 -10.682 1.00 97.38 298 GLY A O 1
ATOM 2319 N N . ASP A 1 299 ? -21.477 -10.801 -10.919 1.00 96.94 299 ASP A N 1
ATOM 2320 C CA . ASP A 1 299 ? -22.594 -9.882 -10.634 1.00 96.94 299 ASP A CA 1
ATOM 2321 C C . ASP A 1 299 ? -22.399 -8.986 -9.395 1.00 96.94 299 ASP A C 1
ATOM 2323 O O . ASP A 1 299 ? -22.848 -7.834 -9.363 1.00 96.94 299 ASP A O 1
ATOM 2327 N N . ASN A 1 300 ? -21.696 -9.473 -8.368 1.00 97.69 300 ASN A N 1
ATOM 2328 C CA . ASN A 1 300 ? -21.482 -8.718 -7.135 1.00 97.69 300 ASN A CA 1
ATOM 2329 C C . ASN A 1 300 ? -20.336 -7.702 -7.244 1.00 97.69 300 ASN A C 1
ATOM 2331 O O . ASN A 1 300 ? -20.320 -6.740 -6.473 1.00 97.69 300 ASN A O 1
ATOM 2335 N N . ILE A 1 301 ? -19.415 -7.865 -8.200 1.00 97.44 301 ILE A N 1
ATOM 2336 C CA . ILE A 1 301 ? -18.205 -7.034 -8.350 1.00 97.44 301 ILE A CA 1
ATOM 2337 C C . ILE A 1 301 ? -18.096 -6.309 -9.699 1.00 97.44 301 ILE A C 1
ATOM 2339 O O . ILE A 1 301 ? -17.302 -5.374 -9.817 1.00 97.44 301 ILE A O 1
ATOM 2343 N N . LYS A 1 302 ? -18.907 -6.676 -10.698 1.00 97.12 302 LYS A N 1
ATOM 2344 C CA . LYS A 1 302 ? -18.837 -6.157 -12.072 1.00 97.12 302 LYS A CA 1
ATOM 2345 C C . LYS A 1 302 ? -18.887 -4.635 -12.155 1.00 97.12 302 LYS A C 1
ATOM 2347 O O . LYS A 1 302 ? -18.171 -4.055 -12.955 1.00 97.12 302 LYS A O 1
ATOM 2352 N N . SER A 1 303 ? -19.694 -3.994 -11.312 1.00 95.62 303 SER A N 1
ATOM 2353 C CA . SER A 1 303 ? -19.878 -2.535 -11.282 1.00 95.62 303 SER A CA 1
ATOM 2354 C C . SER A 1 303 ? -19.041 -1.827 -10.206 1.00 95.62 303 SER A C 1
ATOM 2356 O O . SER A 1 303 ? -19.234 -0.638 -9.956 1.00 95.62 303 SER A O 1
ATOM 2358 N N . VAL A 1 304 ? -18.188 -2.548 -9.469 1.00 98.00 304 VAL A N 1
ATOM 2359 C CA . VAL A 1 304 ? -17.412 -1.963 -8.365 1.00 98.00 304 VAL A CA 1
ATOM 2360 C C . VAL A 1 304 ? -16.210 -1.208 -8.941 1.00 98.00 304 VAL A C 1
ATOM 2362 O O . VAL A 1 304 ? -15.473 -1.804 -9.724 1.00 98.00 304 VAL A O 1
ATOM 2365 N N . PRO A 1 305 ? -15.968 0.060 -8.551 1.00 98.06 305 PRO A N 1
ATOM 2366 C CA . PRO A 1 305 ? -14.782 0.812 -8.956 1.00 98.06 305 PRO A CA 1
ATOM 2367 C C . PRO A 1 305 ? -13.472 0.144 -8.526 1.00 98.06 305 PRO A C 1
ATOM 2369 O O . PRO A 1 305 ? -13.333 -0.294 -7.388 1.00 98.06 305 PRO A O 1
ATOM 2372 N N . TRP A 1 306 ? -12.491 0.131 -9.414 1.00 98.50 306 TRP A N 1
ATOM 2373 C CA . TRP A 1 306 ? -11.116 -0.298 -9.212 1.00 98.50 306 TRP A CA 1
ATOM 2374 C C . TRP A 1 306 ? -10.222 0.929 -9.132 1.00 98.50 306 TRP A C 1
ATOM 2376 O O . TRP A 1 306 ? -10.104 1.685 -10.088 1.00 98.50 306 TRP A O 1
ATOM 2386 N N . VAL A 1 307 ? -9.603 1.125 -7.976 1.00 97.88 307 VAL A N 1
ATOM 2387 C CA . VAL A 1 307 ? -8.678 2.215 -7.681 1.00 97.88 307 VAL A CA 1
ATOM 2388 C C . VAL A 1 307 ? -7.270 1.653 -7.831 1.00 97.88 307 VAL A C 1
ATOM 2390 O O . VAL A 1 307 ? -6.809 0.902 -6.970 1.00 97.88 307 VAL A O 1
ATOM 2393 N N . ALA A 1 308 ? -6.624 1.959 -8.955 1.00 96.44 308 ALA A N 1
ATOM 2394 C CA . ALA A 1 308 ? -5.386 1.314 -9.375 1.00 96.44 308 ALA A CA 1
ATOM 2395 C C . ALA A 1 308 ? -4.137 2.189 -9.192 1.00 96.44 308 ALA A C 1
ATOM 2397 O O . ALA A 1 308 ? -4.179 3.417 -9.303 1.00 96.44 308 ALA A O 1
ATOM 2398 N N . VAL A 1 309 ? -2.996 1.544 -8.959 1.00 95.62 309 VAL A N 1
ATOM 2399 C CA . VAL A 1 309 ? -1.652 2.122 -9.123 1.00 95.62 309 VAL A CA 1
ATOM 2400 C C . VAL A 1 309 ? -0.825 1.250 -10.063 1.00 95.62 309 VAL A C 1
ATOM 2402 O O . VAL A 1 309 ? -1.154 0.091 -10.295 1.00 95.62 309 VAL A O 1
ATOM 2405 N N . MET A 1 310 ? 0.264 1.803 -10.593 1.00 94.81 310 MET A N 1
ATOM 2406 C CA . MET A 1 310 ? 1.201 1.081 -11.456 1.00 94.81 310 MET A CA 1
ATOM 2407 C C . MET A 1 310 ? 2.253 0.329 -10.630 1.00 94.81 310 MET A C 1
ATOM 2409 O O . MET A 1 310 ? 2.868 0.892 -9.718 1.00 94.81 310 MET A O 1
ATOM 2413 N N . GLY A 1 311 ? 2.527 -0.917 -10.998 1.00 93.25 311 GLY A N 1
ATOM 2414 C CA . GLY A 1 311 ? 3.706 -1.674 -10.591 1.00 93.25 311 GLY A CA 1
ATOM 2415 C C . GLY A 1 311 ? 4.828 -1.629 -11.634 1.00 93.25 311 GLY A C 1
ATOM 2416 O O . GLY A 1 311 ? 4.773 -0.884 -12.612 1.00 93.25 311 GLY A O 1
ATOM 2417 N N . ASN A 1 312 ? 5.881 -2.417 -11.427 1.00 91.75 312 ASN A N 1
ATOM 2418 C CA . ASN A 1 312 ? 7.041 -2.423 -12.312 1.00 91.75 312 ASN A CA 1
ATOM 2419 C C . ASN A 1 312 ? 6.717 -3.121 -13.632 1.00 91.75 312 ASN A C 1
ATOM 2421 O O . ASN A 1 312 ? 7.180 -2.686 -14.685 1.00 91.75 312 ASN A O 1
ATOM 2425 N N . HIS A 1 313 ? 5.906 -4.181 -13.581 1.00 93.81 313 HIS A N 1
ATOM 2426 C CA . HIS A 1 313 ? 5.482 -4.910 -14.766 1.00 93.81 313 HIS A CA 1
ATOM 2427 C C . HIS A 1 313 ? 4.644 -4.006 -15.667 1.00 93.81 313 HIS A C 1
ATOM 2429 O O . HIS A 1 313 ? 4.856 -3.983 -16.875 1.00 93.81 313 HIS A O 1
ATOM 2435 N N . ASP A 1 314 ? 3.830 -3.136 -15.074 1.00 96.88 314 ASP A N 1
ATOM 2436 C CA . ASP A 1 314 ? 3.024 -2.147 -15.787 1.00 96.88 314 ASP A CA 1
ATOM 2437 C C . ASP A 1 314 ? 3.853 -1.121 -16.582 1.00 96.88 314 ASP A C 1
ATOM 2439 O O . ASP A 1 314 ? 3.420 -0.655 -17.638 1.00 96.88 314 ASP A O 1
ATOM 2443 N N . TYR A 1 315 ? 5.068 -0.807 -16.120 1.00 96.75 315 TYR A N 1
ATOM 2444 C CA . TYR A 1 315 ? 6.019 0.073 -16.811 1.00 96.75 315 TYR A CA 1
ATOM 2445 C C . TYR A 1 315 ? 6.950 -0.651 -17.799 1.00 96.75 315 TYR A C 1
ATOM 2447 O O . TYR A 1 315 ? 7.886 -0.041 -18.311 1.00 96.75 315 TYR A O 1
ATOM 2455 N N . GLY A 1 316 ? 6.688 -1.923 -18.109 1.00 93.12 316 GLY A N 1
ATOM 2456 C CA . GLY A 1 316 ? 7.488 -2.719 -19.049 1.00 93.12 316 GLY A CA 1
ATOM 2457 C C . GLY A 1 316 ? 8.222 -3.894 -18.408 1.00 93.12 316 GLY A C 1
ATOM 2458 O O . GLY A 1 316 ? 8.782 -4.717 -19.127 1.00 93.12 316 GLY A O 1
ATOM 2459 N N . GLY A 1 317 ? 8.197 -4.019 -17.078 1.00 91.12 317 GLY A N 1
ATOM 2460 C CA . GLY A 1 317 ? 8.800 -5.144 -16.372 1.00 91.12 317 GLY A CA 1
ATOM 2461 C C . GLY A 1 317 ? 10.311 -5.179 -16.558 1.00 91.12 317 GLY A C 1
ATOM 2462 O O . GLY A 1 317 ? 11.022 -4.410 -15.923 1.00 91.12 317 GLY A O 1
ATOM 2463 N N . SER A 1 318 ? 10.797 -6.093 -17.398 1.00 90.56 318 SER A N 1
ATOM 2464 C CA . SER A 1 318 ? 12.213 -6.177 -17.785 1.00 90.56 318 SER A CA 1
ATOM 2465 C C . SER A 1 318 ? 12.401 -6.201 -19.305 1.00 90.56 318 SER A C 1
ATOM 2467 O O . SER A 1 318 ? 13.461 -6.579 -19.794 1.00 90.56 318 SER A O 1
ATOM 2469 N N . ASP A 1 319 ? 11.379 -5.824 -20.064 1.00 93.31 319 ASP A N 1
ATOM 2470 C CA . ASP A 1 319 ? 11.420 -5.725 -21.523 1.00 93.31 319 ASP A CA 1
ATOM 2471 C C . ASP A 1 319 ? 11.475 -4.256 -21.957 1.00 93.31 319 ASP A C 1
ATOM 2473 O O . ASP A 1 319 ? 11.555 -3.359 -21.115 1.00 93.31 319 ASP A O 1
ATOM 2477 N N . TYR A 1 320 ? 11.451 -3.992 -23.262 1.00 95.94 320 TYR A N 1
ATOM 2478 C CA . TYR A 1 320 ? 11.547 -2.633 -23.758 1.00 95.94 320 TYR A CA 1
ATOM 2479 C C . TYR A 1 320 ? 10.379 -1.745 -23.311 1.00 95.94 320 TYR A C 1
ATOM 2481 O O . TYR A 1 320 ? 9.206 -2.129 -23.325 1.00 95.94 320 TYR A O 1
ATOM 2489 N N . ILE A 1 321 ? 10.714 -0.505 -22.962 1.00 96.69 321 ILE A N 1
ATOM 2490 C CA . ILE A 1 321 ? 9.749 0.537 -22.598 1.00 96.69 321 ILE A CA 1
ATOM 2491 C C . ILE A 1 321 ? 9.102 1.138 -23.853 1.00 96.69 321 ILE A C 1
ATOM 2493 O O . ILE A 1 321 ? 7.906 1.439 -23.856 1.00 96.69 321 ILE A O 1
ATOM 2497 N N . CYS A 1 322 ? 9.896 1.335 -24.907 1.00 97.19 322 CYS A N 1
ATOM 2498 C CA . CYS A 1 322 ? 9.464 1.974 -26.141 1.00 97.19 322 CYS A CA 1
ATOM 2499 C C . CYS A 1 322 ? 8.780 0.984 -27.088 1.00 97.19 322 CYS A C 1
ATOM 2501 O O . CYS A 1 322 ? 9.069 -0.214 -27.100 1.00 97.19 322 CYS A O 1
ATOM 2503 N N . SER A 1 323 ? 7.876 1.503 -27.917 1.00 96.31 323 SER A N 1
ATOM 2504 C CA . SER A 1 323 ? 7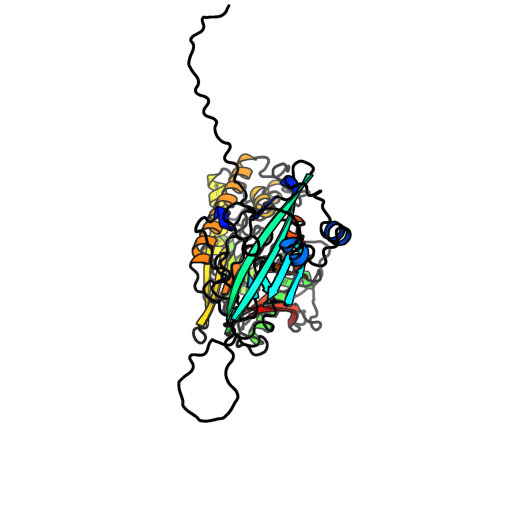.237 0.738 -28.982 1.00 96.31 323 SER A CA 1
ATOM 2505 C C . SER A 1 323 ? 7.165 1.518 -30.287 1.00 96.31 323 SER A C 1
ATOM 2507 O O . SER A 1 323 ? 7.129 2.749 -30.310 1.00 96.31 323 SER A O 1
ATOM 2509 N N . SER A 1 324 ? 7.168 0.772 -31.387 1.00 95.44 324 SER A N 1
ATOM 2510 C CA . SER A 1 324 ? 6.982 1.270 -32.744 1.00 95.44 324 SER A CA 1
ATOM 2511 C C . SER A 1 324 ? 5.943 0.391 -33.429 1.00 95.44 324 SER A C 1
ATOM 2513 O O . SER A 1 324 ? 6.167 -0.803 -33.632 1.00 95.44 324 SER A O 1
ATOM 2515 N N . GLY A 1 325 ? 4.776 0.966 -33.725 1.00 93.06 325 GLY A N 1
ATOM 2516 C CA . GLY A 1 325 ? 3.623 0.194 -34.186 1.00 93.06 325 GLY A CA 1
ATOM 2517 C C . GLY A 1 325 ? 3.181 -0.835 -33.142 1.00 93.06 325 GLY A C 1
ATOM 2518 O O . GLY A 1 325 ? 2.868 -0.477 -32.009 1.00 93.06 325 GLY A O 1
ATOM 2519 N N . ASP A 1 326 ? 3.173 -2.104 -33.537 1.00 94.06 326 ASP A N 1
ATOM 2520 C CA . ASP A 1 326 ? 2.765 -3.273 -32.752 1.00 94.06 326 ASP A CA 1
ATOM 2521 C C . ASP A 1 326 ? 3.953 -4.034 -32.132 1.00 94.06 326 ASP A C 1
ATOM 2523 O O . ASP A 1 326 ? 3.853 -5.218 -31.801 1.00 94.06 326 ASP A O 1
ATOM 2527 N N . LYS A 1 327 ? 5.112 -3.377 -31.996 1.00 94.31 327 LYS A N 1
ATOM 2528 C CA . LYS A 1 327 ? 6.343 -4.009 -31.505 1.00 94.31 327 LYS A CA 1
ATOM 2529 C C . LYS A 1 327 ? 7.013 -3.194 -30.420 1.00 94.31 327 LYS A C 1
ATOM 2531 O O . LYS A 1 327 ? 7.145 -1.977 -30.529 1.00 94.31 327 LYS A O 1
ATOM 2536 N N . LEU A 1 328 ? 7.503 -3.902 -29.410 1.00 95.62 328 LEU A N 1
ATOM 2537 C CA . LEU A 1 328 ? 8.466 -3.381 -28.451 1.00 95.62 328 LEU A CA 1
ATOM 2538 C C . LEU A 1 328 ? 9.826 -3.187 -29.133 1.00 95.62 328 LEU A C 1
ATOM 2540 O O . LEU A 1 328 ? 10.278 -4.055 -29.882 1.00 95.62 328 LEU A O 1
ATOM 2544 N N . VAL A 1 329 ? 10.466 -2.044 -28.890 1.00 96.00 329 VAL A N 1
ATOM 2545 C CA . VAL A 1 329 ? 11.754 -1.668 -29.493 1.00 96.00 329 VAL A CA 1
ATOM 2546 C C . VAL A 1 329 ? 12.633 -0.926 -28.483 1.00 96.00 329 VAL A C 1
ATOM 2548 O O . VAL A 1 329 ? 12.099 -0.263 -27.592 1.00 96.00 329 VAL A O 1
ATOM 2551 N N . PRO A 1 330 ? 13.971 -0.961 -28.628 1.00 95.69 330 PRO A N 1
ATOM 2552 C CA . PRO A 1 330 ? 14.853 -0.095 -27.854 1.00 95.69 330 PRO A CA 1
ATOM 2553 C C . PRO A 1 330 ? 14.470 1.382 -28.003 1.00 95.69 330 PRO A C 1
ATOM 2555 O O . PRO A 1 330 ? 14.138 1.836 -29.096 1.00 95.69 330 PRO A O 1
ATOM 2558 N N . CYS A 1 331 ? 14.567 2.142 -26.915 1.00 95.50 331 CYS A N 1
ATOM 2559 C CA . CYS A 1 331 ? 14.475 3.598 -26.977 1.00 95.50 331 CYS A CA 1
ATOM 2560 C C . CYS A 1 331 ? 15.771 4.168 -27.571 1.00 95.50 331 CYS A C 1
ATOM 2562 O O . CYS A 1 331 ? 16.854 3.832 -27.093 1.00 95.50 331 CYS A O 1
ATOM 2564 N N . ASN A 1 332 ? 15.685 5.055 -28.565 1.00 94.00 332 ASN A N 1
ATOM 2565 C CA . ASN A 1 332 ? 16.878 5.602 -29.225 1.00 94.00 332 ASN A CA 1
ATOM 2566 C C . ASN A 1 332 ? 17.542 6.740 -28.436 1.00 94.00 332 ASN A C 1
ATOM 2568 O O . ASN A 1 332 ? 18.694 7.085 -28.689 1.00 94.00 332 ASN A O 1
ATOM 2572 N N . ASN A 1 333 ? 16.799 7.396 -27.542 1.00 95.06 333 ASN A N 1
ATOM 2573 C CA . ASN A 1 333 ? 17.260 8.559 -26.787 1.00 95.06 333 ASN A CA 1
ATOM 2574 C C . ASN A 1 333 ? 16.383 8.813 -25.545 1.00 95.06 333 ASN A C 1
ATOM 2576 O O . ASN A 1 333 ? 15.317 8.218 -25.376 1.00 95.06 333 ASN A O 1
ATOM 2580 N N . THR A 1 334 ? 16.806 9.761 -24.700 1.00 96.56 334 THR A N 1
ATOM 2581 C CA . THR A 1 334 ? 16.083 10.167 -23.482 1.00 96.56 334 THR A CA 1
ATOM 2582 C C . THR A 1 334 ? 14.639 10.597 -23.738 1.00 96.56 334 THR A C 1
ATOM 2584 O O . THR A 1 334 ? 13.767 10.334 -22.910 1.00 96.56 334 THR A O 1
ATOM 2587 N N . ALA A 1 335 ? 14.374 11.296 -24.845 1.00 97.81 335 ALA A N 1
ATOM 2588 C CA . ALA A 1 335 ? 13.039 11.813 -25.126 1.00 97.81 335 ALA A CA 1
ATOM 2589 C C . ALA A 1 335 ? 12.070 10.667 -25.440 1.00 97.81 335 ALA A C 1
ATOM 2591 O O . ALA A 1 335 ? 10.976 10.628 -24.881 1.00 97.81 335 ALA A O 1
ATOM 2592 N N . GLU A 1 336 ? 12.501 9.698 -26.250 1.00 97.75 336 GLU A N 1
ATOM 2593 C CA . GLU A 1 336 ? 11.737 8.475 -26.507 1.00 97.75 336 GLU A CA 1
ATOM 2594 C C . GLU A 1 336 ? 11.539 7.650 -25.236 1.00 97.75 336 GLU A C 1
ATOM 2596 O O . GLU A 1 336 ? 10.428 7.202 -24.978 1.00 97.75 336 GLU A O 1
ATOM 2601 N N . LEU A 1 337 ? 12.574 7.512 -24.402 1.00 97.56 337 LEU A N 1
ATOM 2602 C CA . LEU A 1 337 ? 12.475 6.821 -23.116 1.00 97.56 337 LEU A CA 1
ATOM 2603 C C . LEU A 1 337 ? 11.403 7.437 -22.213 1.00 97.56 337 LEU A C 1
ATOM 2605 O O . LEU A 1 337 ? 10.546 6.731 -21.681 1.00 97.56 337 LEU A O 1
ATOM 2609 N N . PHE A 1 338 ? 11.421 8.760 -22.049 1.00 98.19 338 PHE A N 1
ATOM 2610 C CA . PHE A 1 338 ? 10.401 9.447 -21.263 1.00 98.19 338 PHE A CA 1
ATOM 2611 C C . PHE A 1 338 ? 9.023 9.328 -21.903 1.00 98.19 338 PHE A C 1
ATOM 2613 O O . PHE A 1 338 ? 8.066 9.052 -21.187 1.00 98.19 338 PHE A O 1
ATOM 2620 N N . GLN A 1 339 ? 8.913 9.457 -23.225 1.00 98.06 339 GLN A N 1
ATOM 2621 C CA . GLN A 1 339 ? 7.643 9.270 -23.922 1.00 98.06 339 GLN A CA 1
ATOM 2622 C C . GLN A 1 339 ? 7.096 7.849 -23.741 1.00 98.06 339 GLN A C 1
ATOM 2624 O O . GLN A 1 339 ? 5.902 7.690 -23.507 1.00 98.06 339 GLN A O 1
ATOM 2629 N N . GLY A 1 340 ? 7.947 6.824 -23.796 1.00 98.00 340 GLY A N 1
ATOM 2630 C CA . GLY A 1 340 ? 7.568 5.435 -23.560 1.00 98.00 340 GLY A CA 1
ATOM 2631 C C . GLY A 1 340 ? 7.043 5.215 -22.141 1.00 98.00 340 GLY A C 1
ATOM 2632 O O . GLY A 1 340 ? 5.961 4.659 -21.973 1.00 98.00 340 GLY A O 1
ATOM 2633 N N . LEU A 1 341 ? 7.728 5.740 -21.118 1.00 97.81 341 LEU A N 1
ATOM 2634 C CA . LEU A 1 341 ? 7.243 5.673 -19.732 1.00 97.81 341 LEU A CA 1
ATOM 2635 C C . LEU A 1 341 ? 5.914 6.428 -19.532 1.00 97.81 341 LEU A C 1
ATOM 2637 O O . LEU A 1 341 ? 5.048 5.976 -18.782 1.00 97.81 341 LEU A O 1
ATOM 2641 N N . GLU A 1 342 ? 5.733 7.581 -20.186 1.00 97.62 342 GLU A N 1
ATOM 2642 C CA . GLU A 1 342 ? 4.458 8.311 -20.162 1.00 97.62 342 GLU A CA 1
ATOM 2643 C C . GLU A 1 342 ? 3.350 7.532 -20.886 1.00 97.62 342 GLU A C 1
ATOM 2645 O O . GLU A 1 342 ? 2.232 7.463 -20.383 1.00 97.62 342 GLU A O 1
ATOM 2650 N N . ASN A 1 343 ? 3.656 6.890 -22.015 1.00 98.00 343 ASN A N 1
ATOM 2651 C CA . ASN A 1 343 ? 2.712 6.055 -22.756 1.00 98.00 343 ASN A CA 1
ATOM 2652 C C . ASN A 1 343 ? 2.236 4.858 -21.923 1.00 98.00 343 ASN A C 1
ATOM 2654 O O . ASN A 1 343 ? 1.031 4.640 -21.828 1.00 98.00 343 ASN A O 1
ATOM 2658 N N . LYS A 1 344 ? 3.156 4.135 -21.266 1.00 97.56 344 LYS A N 1
ATOM 2659 C CA . LYS A 1 344 ? 2.832 3.007 -20.372 1.00 97.56 344 LYS A CA 1
ATOM 2660 C C . LYS A 1 344 ? 1.810 3.404 -19.305 1.00 97.56 344 LYS A C 1
ATOM 2662 O O . LYS A 1 344 ? 0.826 2.700 -19.101 1.00 97.56 344 LYS A O 1
ATOM 2667 N N . PHE A 1 345 ? 2.016 4.562 -18.673 1.00 97.56 345 PHE A N 1
ATOM 2668 C CA . PHE A 1 345 ? 1.071 5.123 -17.707 1.00 97.56 345 PHE A CA 1
ATOM 2669 C C . PHE A 1 345 ? -0.271 5.481 -18.362 1.00 97.56 345 PHE A C 1
ATOM 2671 O O . PHE A 1 345 ? -1.319 5.039 -17.893 1.00 97.56 345 PHE A O 1
ATOM 2678 N N . LYS A 1 346 ? -0.242 6.228 -19.474 1.00 97.69 346 LYS A N 1
ATOM 2679 C CA . LYS A 1 346 ? -1.447 6.687 -20.180 1.00 97.69 346 LYS A CA 1
ATOM 2680 C C . LYS A 1 346 ? -2.347 5.557 -20.644 1.00 97.69 346 LYS A C 1
ATOM 2682 O O . LYS A 1 346 ? -3.565 5.668 -20.552 1.00 97.69 346 LYS A O 1
ATOM 2687 N N . TRP A 1 347 ? -1.772 4.451 -21.104 1.00 98.00 347 TRP A N 1
ATOM 2688 C CA . TRP A 1 347 ? -2.558 3.301 -21.539 1.00 98.00 347 TRP A CA 1
ATOM 2689 C C . TRP A 1 347 ? -3.384 2.686 -20.412 1.00 98.00 347 TRP A C 1
ATOM 2691 O O . TRP A 1 347 ? -4.415 2.095 -20.701 1.00 98.00 347 TRP A O 1
ATOM 2701 N N . GLN A 1 348 ? -2.997 2.862 -19.150 1.00 97.81 348 GLN A N 1
ATOM 2702 C CA . GLN A 1 348 ? -3.841 2.474 -18.024 1.00 97.81 348 GLN A CA 1
ATOM 2703 C C . GLN A 1 348 ? -4.693 3.642 -17.509 1.00 97.81 348 GLN A C 1
ATOM 2705 O O . GLN A 1 348 ? -5.849 3.424 -17.170 1.00 97.81 348 GLN A O 1
ATOM 2710 N N . SER A 1 349 ? -4.180 4.878 -17.464 1.00 97.62 349 SER A N 1
ATOM 2711 C CA . SER A 1 349 ? -4.916 6.008 -16.864 1.00 97.62 349 SER A CA 1
ATOM 2712 C C . SER A 1 349 ? -6.035 6.547 -17.749 1.00 97.62 349 SER A C 1
ATOM 2714 O O . SER A 1 349 ? -6.979 7.145 -17.253 1.00 97.62 349 SER A O 1
ATOM 2716 N N . GLU A 1 350 ? -5.917 6.371 -19.065 1.00 97.00 350 GLU A N 1
ATOM 2717 C CA . GLU A 1 350 ? -6.891 6.831 -20.062 1.00 97.00 350 GLU A CA 1
ATOM 2718 C C . GLU A 1 350 ? -7.789 5.681 -20.561 1.00 97.00 350 GLU A C 1
ATOM 2720 O O . GLU A 1 350 ? -8.524 5.839 -21.539 1.00 97.00 350 GLU A O 1
ATOM 2725 N N . TYR A 1 351 ? -7.711 4.497 -19.943 1.00 98.25 351 TYR A N 1
ATOM 2726 C CA . TYR A 1 351 ? -8.630 3.402 -20.241 1.00 98.25 351 TYR A CA 1
ATOM 2727 C C . TYR A 1 351 ? -10.022 3.708 -19.679 1.00 98.25 351 TYR A C 1
ATOM 2729 O O . TYR A 1 351 ? -10.160 4.203 -18.564 1.00 98.25 351 TYR A O 1
ATOM 2737 N N . THR A 1 352 ? -11.058 3.403 -20.458 1.00 97.75 352 THR A N 1
ATOM 2738 C CA . THR A 1 352 ? -12.457 3.537 -20.044 1.00 97.75 352 THR A CA 1
ATOM 2739 C C . THR A 1 352 ? -13.077 2.155 -20.007 1.00 97.75 352 THR A C 1
ATOM 2741 O O . THR A 1 352 ? -13.232 1.516 -21.048 1.00 97.75 352 THR A O 1
ATOM 2744 N N . SER A 1 353 ? -13.436 1.692 -18.812 1.00 97.75 353 SER A N 1
ATOM 2745 C CA . SER A 1 353 ? -14.080 0.386 -18.675 1.00 97.75 353 SER A CA 1
ATOM 2746 C C . SER A 1 353 ? -15.491 0.412 -19.278 1.00 97.75 353 SER A C 1
ATOM 2748 O O . SER A 1 353 ? -16.251 1.342 -18.990 1.00 97.75 353 SER A O 1
ATOM 2750 N N . PRO A 1 354 ? -15.900 -0.616 -20.046 1.00 97.38 354 PRO A N 1
ATOM 2751 C CA . PRO A 1 354 ? -17.282 -0.755 -20.504 1.00 97.38 354 PRO A CA 1
ATOM 2752 C C . PRO A 1 354 ? -18.268 -1.027 -19.355 1.00 97.38 354 PRO A C 1
ATOM 2754 O O . PRO A 1 354 ? -19.474 -0.910 -19.549 1.00 97.38 354 PRO A O 1
ATOM 2757 N N . ASN A 1 355 ? -17.775 -1.380 -18.164 1.00 96.00 355 ASN A N 1
ATOM 2758 C CA . ASN A 1 355 ? -18.577 -1.632 -16.974 1.00 96.00 355 ASN A CA 1
ATOM 2759 C C . ASN A 1 355 ? -18.564 -0.382 -16.080 1.00 96.00 355 ASN A C 1
ATOM 2761 O O . ASN A 1 355 ? -17.715 -0.254 -15.200 1.00 96.00 355 ASN A O 1
ATOM 2765 N N . ASP A 1 356 ? -19.466 0.567 -16.350 1.00 94.94 356 ASP A N 1
ATOM 2766 C CA . ASP A 1 356 ? -19.654 1.813 -15.580 1.00 94.94 356 ASP A CA 1
ATOM 2767 C C . ASP A 1 356 ? -18.397 2.689 -15.433 1.00 94.94 356 ASP A C 1
ATOM 2769 O O . ASP A 1 356 ? -18.259 3.439 -14.467 1.00 94.94 356 ASP A O 1
ATOM 2773 N N . ASN A 1 357 ? -17.457 2.592 -16.381 1.00 96.69 357 ASN A N 1
ATOM 2774 C CA . ASN A 1 357 ? -16.143 3.225 -16.280 1.00 96.69 357 ASN A CA 1
ATOM 2775 C C . ASN A 1 357 ? -15.456 2.960 -14.925 1.00 96.69 357 ASN A C 1
ATOM 2777 O O . ASN A 1 357 ? -14.878 3.847 -14.299 1.00 96.69 357 ASN A O 1
ATOM 2781 N N . ARG A 1 358 ? -15.537 1.717 -14.446 1.00 97.25 358 ARG A N 1
ATOM 2782 C CA . ARG A 1 358 ? -15.041 1.326 -13.126 1.00 97.25 358 ARG A CA 1
ATOM 2783 C C . ARG A 1 358 ? -13.519 1.348 -12.964 1.00 97.25 358 ARG A C 1
ATOM 2785 O O . ARG A 1 358 ? -13.063 0.958 -11.905 1.00 97.25 358 ARG A O 1
ATOM 2792 N N . TRP A 1 359 ? -12.715 1.729 -13.952 1.00 98.19 359 TRP A N 1
ATOM 2793 C CA . TRP A 1 359 ? -11.256 1.770 -13.805 1.00 98.19 359 TRP A CA 1
ATOM 2794 C C . TRP A 1 359 ? -10.795 3.193 -13.476 1.00 98.19 359 TRP A C 1
ATOM 2796 O O . TRP A 1 359 ? -10.886 4.085 -14.313 1.00 98.19 359 TRP A O 1
ATOM 2806 N N . ALA A 1 360 ? -10.310 3.408 -12.254 1.00 96.75 360 ALA A N 1
ATOM 2807 C CA . ALA A 1 360 ? -9.860 4.703 -11.760 1.00 96.75 360 ALA A CA 1
ATOM 2808 C C . ALA A 1 360 ? -8.336 4.721 -11.590 1.00 96.75 360 ALA A C 1
ATOM 2810 O O . ALA A 1 360 ? -7.778 3.967 -10.790 1.00 96.75 360 ALA A O 1
ATOM 2811 N N . MET A 1 361 ? -7.671 5.619 -12.322 1.00 95.94 361 MET A N 1
ATOM 2812 C CA . MET A 1 361 ? -6.243 5.906 -12.173 1.00 95.94 361 MET A CA 1
ATOM 2813 C C . MET A 1 361 ? -5.930 7.341 -12.628 1.00 95.94 361 MET A C 1
ATOM 2815 O O . MET A 1 361 ? -5.275 7.567 -13.642 1.00 95.94 361 MET A O 1
ATOM 2819 N N . ASP A 1 362 ? -6.398 8.326 -11.858 1.00 91.88 362 ASP A N 1
ATOM 2820 C CA . ASP A 1 362 ? -6.389 9.755 -12.234 1.00 91.88 362 ASP A CA 1
ATOM 2821 C C . ASP A 1 362 ? -4.988 10.397 -12.267 1.00 91.88 362 ASP A C 1
ATOM 2823 O O . ASP A 1 362 ? -4.813 11.550 -12.666 1.00 91.88 362 ASP A O 1
ATOM 2827 N N . GLY A 1 363 ? -3.966 9.673 -11.815 1.00 94.94 363 GLY A N 1
ATOM 2828 C CA . GLY A 1 363 ? -2.599 10.163 -11.744 1.00 94.94 363 GLY A CA 1
ATOM 2829 C C . GLY A 1 363 ? -1.628 9.107 -11.228 1.00 94.94 363 GLY A C 1
ATOM 2830 O O . GLY A 1 363 ? -2.022 8.060 -10.722 1.00 94.94 363 GLY A O 1
ATOM 2831 N N . ARG A 1 364 ? -0.328 9.409 -11.298 1.00 93.19 364 ARG A N 1
ATOM 2832 C CA . ARG A 1 364 ? 0.710 8.638 -10.577 1.00 93.19 364 ARG A CA 1
ATOM 2833 C C . ARG A 1 364 ? 0.598 8.806 -9.063 1.00 93.19 364 ARG A C 1
ATOM 2835 O O . ARG A 1 364 ? 0.989 7.934 -8.293 1.00 93.19 364 ARG A O 1
ATOM 2842 N N . PHE A 1 365 ? 0.037 9.939 -8.657 1.00 95.69 365 PHE A N 1
ATOM 2843 C CA . PHE A 1 365 ? -0.495 10.158 -7.330 1.00 95.69 365 PHE A CA 1
ATOM 2844 C C . PHE A 1 365 ? -1.895 10.747 -7.456 1.00 95.69 365 PHE A C 1
ATOM 2846 O O . PHE A 1 365 ? -2.092 11.701 -8.209 1.00 95.69 365 PHE A O 1
ATOM 2853 N N . TYR A 1 366 ? -2.847 10.200 -6.709 1.00 96.62 366 TYR A N 1
ATOM 2854 C CA . TYR A 1 366 ? -4.200 10.739 -6.600 1.00 96.62 366 TYR A CA 1
ATOM 2855 C C . TYR A 1 366 ? -4.864 10.230 -5.316 1.00 96.62 366 TYR A C 1
ATOM 2857 O O . TYR A 1 366 ? -4.402 9.267 -4.700 1.00 96.62 366 TYR A O 1
ATOM 2865 N N . VAL A 1 367 ? -5.939 10.892 -4.890 1.00 96.75 367 VAL A N 1
ATOM 2866 C CA . VAL A 1 367 ? -6.699 10.506 -3.694 1.00 96.75 367 VAL A CA 1
ATOM 2867 C C . VAL A 1 367 ? -8.098 10.097 -4.113 1.00 96.75 367 VAL A C 1
ATOM 2869 O O . VAL A 1 367 ? -8.800 10.876 -4.750 1.00 96.75 367 VAL A O 1
ATOM 2872 N N . HIS A 1 368 ? -8.506 8.893 -3.727 1.00 96.88 368 HIS A N 1
ATOM 2873 C CA . HIS A 1 368 ? -9.856 8.393 -3.937 1.00 96.88 368 HIS A CA 1
ATOM 2874 C C . HIS A 1 368 ? -10.571 8.272 -2.590 1.00 96.88 368 HIS A C 1
ATOM 2876 O O . HIS A 1 368 ? -10.036 7.674 -1.659 1.00 96.88 368 HIS A O 1
ATOM 2882 N N . ARG A 1 369 ? -11.781 8.825 -2.473 1.00 96.75 369 ARG A N 1
ATOM 2883 C CA . ARG A 1 369 ? -12.576 8.760 -1.240 1.00 96.75 369 ARG A CA 1
ATOM 2884 C C . ARG A 1 369 ? -13.774 7.848 -1.428 1.00 96.75 369 ARG A C 1
ATOM 2886 O O . ARG A 1 369 ? -14.642 8.132 -2.247 1.00 96.75 369 ARG A O 1
ATOM 2893 N N . VAL A 1 370 ? -13.887 6.833 -0.576 1.00 97.12 370 VAL A N 1
ATOM 2894 C CA . VAL A 1 370 ? -15.139 6.085 -0.400 1.00 97.12 370 VAL A CA 1
ATOM 2895 C C . VAL A 1 370 ? -15.847 6.565 0.861 1.00 97.12 370 VAL A C 1
ATOM 2897 O O . VAL A 1 370 ? -15.214 6.838 1.881 1.00 97.12 370 VAL A O 1
ATOM 2900 N N . LYS A 1 371 ? -17.173 6.694 0.801 1.00 96.44 371 LYS A N 1
ATOM 2901 C CA . LYS A 1 371 ? -17.987 7.164 1.927 1.00 96.44 371 LYS A CA 1
ATOM 2902 C C . LYS A 1 371 ? -19.319 6.434 1.982 1.00 96.44 371 LYS A C 1
ATOM 2904 O O . LYS A 1 371 ? -19.932 6.139 0.950 1.00 96.44 371 LYS A O 1
ATOM 2909 N N . ASP A 1 372 ? -19.782 6.162 3.192 1.00 96.31 372 ASP A N 1
ATOM 2910 C CA . ASP A 1 372 ? -21.193 5.917 3.443 1.00 96.31 372 ASP A CA 1
ATOM 2911 C C . ASP A 1 372 ? -21.876 7.238 3.841 1.00 96.31 372 ASP A C 1
ATOM 2913 O O . ASP A 1 372 ? -21.573 7.784 4.905 1.00 96.31 372 ASP A O 1
ATOM 2917 N N . PRO A 1 373 ? -22.774 7.797 3.009 1.00 93.25 373 PRO A N 1
ATOM 2918 C CA . PRO A 1 373 ? -23.459 9.042 3.339 1.00 93.25 373 PRO A CA 1
ATOM 2919 C C . PRO A 1 373 ? -24.382 8.910 4.557 1.00 93.25 373 PRO A C 1
ATOM 2921 O O . PRO A 1 373 ? -24.597 9.911 5.234 1.00 93.25 373 PRO A O 1
ATOM 2924 N N . ALA A 1 374 ? -24.894 7.711 4.860 1.00 93.19 374 ALA A N 1
ATOM 2925 C CA . ALA A 1 374 ? -25.828 7.510 5.966 1.00 93.19 374 ALA A CA 1
ATOM 2926 C C . ALA A 1 374 ? -25.136 7.582 7.335 1.00 93.19 374 ALA A C 1
ATOM 2928 O O . ALA A 1 374 ? -25.668 8.177 8.268 1.00 93.19 374 ALA A O 1
ATOM 2929 N N . THR A 1 375 ? -23.948 6.985 7.462 1.00 92.62 375 THR A N 1
ATOM 2930 C CA . THR A 1 375 ? -23.165 7.000 8.714 1.00 92.62 375 THR A CA 1
ATOM 2931 C C . THR A 1 375 ? -22.080 8.075 8.747 1.00 92.62 375 THR A C 1
ATOM 2933 O O . THR A 1 375 ? -21.544 8.368 9.810 1.00 92.62 375 THR A O 1
ATOM 2936 N N . GLY A 1 376 ? -21.717 8.653 7.599 1.00 93.31 376 GLY A N 1
ATOM 2937 C CA . GLY A 1 376 ? -20.615 9.608 7.474 1.00 93.31 376 GLY A CA 1
ATOM 2938 C C . GLY A 1 376 ? -19.220 8.971 7.451 1.00 93.31 376 GLY A C 1
ATOM 2939 O O . GLY A 1 376 ? -18.259 9.674 7.127 1.00 93.31 376 GLY A O 1
ATOM 2940 N N . VAL A 1 377 ? -19.104 7.665 7.727 1.00 94.62 377 VAL A N 1
ATOM 2941 C CA . VAL A 1 377 ? -17.835 6.923 7.702 1.00 94.62 377 VAL A CA 1
ATOM 2942 C C . VAL A 1 377 ? -17.220 7.009 6.311 1.00 94.62 377 VAL A C 1
ATOM 2944 O O . VAL A 1 377 ? -17.887 6.778 5.300 1.00 94.62 377 VAL A O 1
ATOM 2947 N N . SER A 1 378 ? -15.939 7.361 6.255 1.00 96.44 378 SER A N 1
ATOM 2948 C CA . SER A 1 378 ? -15.202 7.538 5.004 1.00 96.44 378 SER A CA 1
ATOM 2949 C C . SER A 1 378 ? -13.774 7.018 5.090 1.00 96.44 378 SER A C 1
ATOM 2951 O O . SER A 1 378 ? -13.169 7.002 6.161 1.00 96.44 378 SER A O 1
ATOM 2953 N N . ILE A 1 379 ? -13.236 6.609 3.946 1.00 95.56 379 ILE A N 1
ATOM 2954 C CA . ILE A 1 379 ? -11.842 6.203 3.791 1.00 95.56 379 ILE A CA 1
ATOM 2955 C C . ILE A 1 379 ? -11.237 7.035 2.663 1.00 95.56 379 ILE A C 1
ATOM 2957 O O . ILE A 1 379 ? -11.748 7.001 1.542 1.00 95.56 379 ILE A O 1
ATOM 2961 N N . ASP A 1 380 ? -10.148 7.743 2.957 1.00 96.31 380 ASP A N 1
ATOM 2962 C CA . ASP A 1 380 ? -9.269 8.308 1.935 1.00 96.31 380 ASP A CA 1
ATOM 2963 C C . ASP A 1 380 ? -8.191 7.307 1.553 1.00 96.31 380 ASP A C 1
ATOM 2965 O O . ASP A 1 380 ? -7.424 6.850 2.400 1.00 96.31 380 ASP A O 1
ATOM 2969 N N . ILE A 1 381 ? -8.119 7.006 0.264 1.00 95.69 381 ILE A N 1
ATOM 2970 C CA . ILE A 1 381 ? -7.132 6.126 -0.344 1.00 95.69 381 ILE A CA 1
ATOM 2971 C C . ILE A 1 381 ? -6.151 7.007 -1.116 1.00 95.69 381 ILE A C 1
ATOM 2973 O O . ILE A 1 381 ? -6.490 7.582 -2.147 1.00 95.69 381 ILE A O 1
ATOM 2977 N N . PHE A 1 382 ? -4.936 7.132 -0.599 1.00 95.62 382 PHE A N 1
ATOM 2978 C CA . PHE A 1 382 ? -3.819 7.824 -1.225 1.00 95.62 382 PHE A CA 1
ATOM 2979 C C . PHE A 1 382 ? -3.066 6.839 -2.110 1.00 95.62 382 PHE A C 1
ATOM 2981 O O . PHE A 1 382 ? -2.332 5.985 -1.611 1.00 95.62 382 PHE A O 1
ATOM 2988 N N . ASN A 1 383 ? -3.246 6.966 -3.415 1.00 95.12 383 ASN A N 1
ATOM 2989 C CA . ASN A 1 383 ? -2.630 6.112 -4.418 1.00 95.12 383 ASN A CA 1
ATOM 2990 C C . ASN A 1 383 ? -1.260 6.673 -4.775 1.00 95.12 383 ASN A C 1
ATOM 2992 O O . ASN A 1 383 ? -1.155 7.844 -5.134 1.00 95.12 383 ASN A O 1
ATOM 2996 N N . VAL A 1 384 ? -0.205 5.874 -4.613 1.00 91.19 384 VAL A N 1
ATOM 2997 C CA . VAL A 1 384 ? 1.185 6.330 -4.723 1.00 91.19 384 VAL A CA 1
ATOM 2998 C C . VAL A 1 384 ? 1.978 5.395 -5.628 1.00 91.19 384 VAL A C 1
ATOM 3000 O O . VAL A 1 384 ? 2.184 4.227 -5.297 1.00 91.19 384 VAL A O 1
ATOM 3003 N N . ASP A 1 385 ? 2.506 5.934 -6.722 1.00 87.44 385 ASP A N 1
ATOM 3004 C CA . ASP A 1 385 ? 3.538 5.271 -7.516 1.00 87.44 385 ASP A CA 1
ATOM 3005 C C . ASP A 1 385 ? 4.859 5.215 -6.724 1.00 87.44 385 ASP A C 1
ATOM 3007 O O . ASP A 1 385 ? 5.416 6.241 -6.322 1.00 87.44 385 ASP A O 1
ATOM 3011 N N . THR A 1 386 ? 5.342 4.000 -6.455 1.00 83.62 386 THR A N 1
ATOM 3012 C CA . THR A 1 386 ? 6.581 3.748 -5.699 1.00 83.62 386 THR A CA 1
ATOM 3013 C C . THR A 1 386 ? 7.577 2.909 -6.488 1.00 83.62 386 THR A C 1
ATOM 3015 O O . THR A 1 386 ? 8.334 2.130 -5.902 1.00 83.62 386 THR A O 1
ATOM 3018 N N . ASN A 1 387 ? 7.566 3.012 -7.818 1.00 89.19 387 ASN A N 1
ATOM 3019 C CA . ASN A 1 387 ? 8.515 2.291 -8.670 1.00 89.19 387 ASN A CA 1
ATOM 3020 C C . ASN A 1 387 ? 9.954 2.809 -8.547 1.00 89.19 387 ASN A C 1
ATOM 3022 O O . ASN A 1 387 ? 10.859 2.200 -9.095 1.00 89.19 387 ASN A O 1
ATOM 3026 N N . ASP A 1 388 ? 10.191 3.873 -7.776 1.00 88.44 388 ASP A N 1
ATOM 3027 C CA . ASP A 1 388 ? 11.518 4.395 -7.451 1.00 88.44 388 ASP A CA 1
ATOM 3028 C C . ASP A 1 388 ? 12.315 3.555 -6.444 1.00 88.44 388 ASP A C 1
ATOM 3030 O O . ASP A 1 388 ? 13.488 3.847 -6.206 1.00 88.44 388 ASP A O 1
ATOM 3034 N N . ASN A 1 389 ? 11.709 2.505 -5.879 1.00 80.38 389 ASN A N 1
ATOM 3035 C CA . ASN A 1 389 ? 12.443 1.503 -5.112 1.00 80.38 389 ASN A CA 1
ATOM 3036 C C . ASN A 1 389 ? 13.515 0.819 -5.980 1.00 80.38 389 ASN A C 1
ATOM 3038 O O . ASN A 1 389 ? 13.376 0.728 -7.204 1.00 80.38 389 ASN A O 1
ATOM 3042 N N . ASP A 1 390 ? 14.593 0.347 -5.345 1.00 67.94 390 ASP A N 1
ATOM 3043 C CA . ASP A 1 390 ? 15.771 -0.090 -6.091 1.00 67.94 390 ASP A CA 1
ATOM 3044 C C . ASP A 1 390 ? 15.480 -1.225 -7.060 1.00 67.94 390 ASP A C 1
ATOM 3046 O O . ASP A 1 390 ? 15.780 -1.075 -8.239 1.00 67.94 390 ASP A O 1
ATOM 3050 N N . HIS A 1 391 ? 14.785 -2.267 -6.612 1.00 79.00 391 HIS A N 1
ATOM 3051 C CA . HIS A 1 391 ? 14.472 -3.420 -7.446 1.00 79.00 391 HIS A CA 1
ATOM 3052 C C . HIS A 1 391 ? 13.515 -3.094 -8.608 1.00 79.00 391 HIS A C 1
ATOM 3054 O O . HIS A 1 391 ? 13.754 -3.500 -9.742 1.00 79.00 391 HIS A O 1
ATOM 3060 N N . GLY A 1 392 ? 12.445 -2.336 -8.353 1.00 83.94 392 GLY A N 1
ATOM 3061 C CA . GLY A 1 392 ? 11.451 -1.965 -9.363 1.00 83.94 392 GLY A CA 1
ATOM 3062 C C . GLY A 1 392 ? 12.069 -1.147 -10.492 1.00 83.94 392 GLY A C 1
ATOM 3063 O O . GLY A 1 392 ? 11.996 -1.547 -11.654 1.00 83.94 392 GLY A O 1
ATOM 3064 N N . ALA A 1 393 ? 12.741 -0.044 -10.157 1.00 89.62 393 ALA A N 1
ATOM 3065 C CA . ALA A 1 393 ? 13.385 0.777 -11.171 1.00 89.62 393 ALA A CA 1
ATOM 3066 C C . ALA A 1 393 ? 14.598 0.083 -11.807 1.00 89.62 393 ALA A C 1
ATOM 3068 O O . ALA A 1 393 ? 14.873 0.331 -12.973 1.00 89.62 393 ALA A O 1
ATOM 3069 N N . GLU A 1 394 ? 15.323 -0.791 -11.099 1.00 89.12 394 GLU A N 1
ATOM 3070 C CA . GLU A 1 394 ? 16.387 -1.591 -11.722 1.00 89.12 394 GLU A CA 1
ATOM 3071 C C . GLU A 1 394 ? 15.843 -2.499 -12.822 1.00 89.12 394 GLU A C 1
ATOM 3073 O O . GLU A 1 394 ? 16.411 -2.520 -13.912 1.00 89.12 394 GLU A O 1
ATOM 3078 N N . LEU A 1 395 ? 14.728 -3.192 -12.576 1.00 87.62 395 LEU A N 1
ATOM 3079 C CA . LEU A 1 395 ? 14.099 -4.048 -13.580 1.00 87.62 395 LEU A CA 1
ATOM 3080 C C . LEU A 1 395 ? 13.621 -3.245 -14.792 1.00 87.62 395 LEU A C 1
ATOM 3082 O O . LEU A 1 395 ? 14.032 -3.555 -15.916 1.00 87.62 395 LEU A O 1
ATOM 3086 N N . ILE A 1 396 ? 12.820 -2.200 -14.545 1.00 93.56 396 ILE A N 1
ATOM 3087 C CA . ILE A 1 396 ? 12.222 -1.368 -15.600 1.00 93.56 396 ILE A CA 1
ATOM 3088 C C . ILE A 1 396 ? 13.320 -0.715 -16.424 1.00 93.56 396 ILE A C 1
ATOM 3090 O O . ILE A 1 396 ? 13.292 -0.761 -17.647 1.00 93.56 396 ILE A O 1
ATOM 3094 N N . CYS A 1 397 ? 14.299 -0.104 -15.756 1.00 94.31 397 CYS A N 1
ATOM 3095 C CA . CYS A 1 397 ? 15.327 0.646 -16.445 1.00 94.31 397 CYS A CA 1
ATOM 3096 C C . CYS A 1 397 ? 16.327 -0.288 -17.119 1.00 94.31 397 CYS A C 1
ATOM 3098 O O . CYS A 1 397 ? 16.717 -0.003 -18.235 1.00 94.31 397 CYS A O 1
ATOM 3100 N N . CYS A 1 398 ? 16.725 -1.427 -16.548 1.00 93.12 398 CYS A N 1
ATOM 3101 C CA . CYS A 1 398 ? 17.677 -2.285 -17.256 1.00 93.12 398 CYS A CA 1
ATOM 3102 C C . CYS A 1 398 ? 17.115 -2.907 -18.541 1.00 93.12 398 CYS A C 1
ATOM 3104 O O . CYS A 1 398 ? 17.905 -3.140 -19.454 1.00 93.12 398 CYS A O 1
ATOM 3106 N N . GLN A 1 399 ? 15.806 -3.185 -18.627 1.00 93.00 399 GLN A N 1
ATOM 3107 C CA . GLN A 1 399 ? 15.174 -3.802 -19.812 1.00 93.00 399 GLN A CA 1
ATOM 3108 C C . GLN A 1 399 ? 15.909 -5.080 -20.267 1.00 93.00 399 GLN A C 1
ATOM 3110 O O . GLN A 1 399 ? 16.086 -5.347 -21.458 1.00 93.00 399 GLN A O 1
ATOM 3115 N N . CYS A 1 400 ? 16.401 -5.852 -19.290 1.00 91.12 400 CYS A N 1
ATOM 3116 C CA . CYS A 1 400 ? 17.328 -6.952 -19.517 1.00 91.12 400 CYS A CA 1
ATOM 3117 C C . CYS A 1 400 ? 16.775 -7.987 -20.490 1.00 91.12 400 CYS A C 1
ATOM 3119 O O . CYS A 1 400 ? 17.486 -8.378 -21.405 1.00 91.12 400 CYS A O 1
ATOM 3121 N N . CYS A 1 401 ? 15.523 -8.413 -20.321 1.00 89.94 401 CYS A N 1
ATOM 3122 C CA . CYS A 1 401 ? 14.905 -9.414 -21.186 1.00 89.94 401 CYS A CA 1
ATOM 3123 C C . CYS A 1 401 ? 14.766 -8.918 -22.630 1.00 89.94 401 CYS A C 1
ATOM 3125 O O . CYS A 1 401 ? 14.979 -9.704 -23.550 1.00 89.94 401 CYS A O 1
ATOM 3127 N N . GLY A 1 402 ? 14.500 -7.623 -22.828 1.00 91.12 402 GLY A N 1
ATOM 3128 C CA . GLY A 1 402 ? 14.467 -7.022 -24.163 1.00 91.12 402 GLY A CA 1
ATOM 3129 C C . GLY A 1 402 ? 15.833 -7.113 -24.852 1.00 91.12 402 GLY A C 1
ATOM 3130 O O . GLY A 1 402 ? 15.951 -7.614 -25.970 1.00 91.12 402 GLY A O 1
ATOM 3131 N N . TYR A 1 403 ? 16.900 -6.707 -24.157 1.00 91.25 403 TYR A N 1
ATOM 3132 C CA . TYR A 1 403 ? 18.263 -6.702 -24.709 1.00 91.25 403 TYR A CA 1
ATOM 3133 C C . TYR A 1 403 ? 18.941 -8.079 -24.759 1.00 91.25 403 TYR A C 1
ATOM 3135 O O . TYR A 1 403 ? 19.793 -8.319 -25.616 1.00 91.25 403 TYR A O 1
ATOM 3143 N N . ALA A 1 404 ? 18.560 -9.001 -23.878 1.00 86.56 404 ALA A N 1
ATOM 3144 C CA . ALA A 1 404 ? 19.137 -10.337 -23.775 1.00 86.56 404 ALA A CA 1
ATOM 3145 C C . ALA A 1 404 ? 18.736 -11.277 -24.928 1.00 86.56 404 ALA A C 1
ATOM 3147 O O . ALA A 1 404 ? 19.387 -12.304 -25.145 1.00 86.56 404 ALA A O 1
ATOM 3148 N N . LYS A 1 405 ? 17.695 -10.923 -25.698 1.00 78.19 405 LYS A N 1
ATOM 3149 C CA . LYS A 1 405 ? 17.172 -11.705 -26.829 1.00 78.19 405 LYS A CA 1
ATOM 3150 C C . LYS A 1 405 ? 16.933 -13.170 -26.430 1.00 78.19 405 LYS A C 1
ATOM 3152 O O . LYS A 1 405 ? 16.010 -13.458 -25.680 1.00 78.19 405 LYS A O 1
ATOM 3157 N N . THR A 1 406 ? 17.742 -14.104 -26.932 1.00 75.44 406 THR A N 1
ATOM 3158 C CA . THR A 1 406 ? 17.574 -15.548 -26.702 1.00 75.44 406 THR A CA 1
ATOM 3159 C C . THR A 1 406 ? 18.219 -16.057 -25.412 1.00 75.44 406 THR A C 1
ATOM 3161 O O . THR A 1 406 ? 17.940 -17.185 -25.021 1.00 75.44 406 THR A O 1
ATOM 3164 N N . ASP A 1 407 ? 19.083 -15.271 -24.761 1.00 78.75 407 ASP A N 1
ATOM 3165 C CA . ASP A 1 407 ? 19.797 -15.669 -23.542 1.00 78.75 407 ASP A CA 1
ATOM 3166 C C . ASP A 1 407 ? 19.515 -14.702 -22.389 1.00 78.75 407 ASP A C 1
ATOM 3168 O O . ASP A 1 407 ? 20.345 -13.876 -22.013 1.00 78.75 407 ASP A O 1
ATOM 3172 N N . SER A 1 408 ? 18.329 -14.835 -21.797 1.00 75.12 408 SER A N 1
ATOM 3173 C CA . SER A 1 408 ? 17.925 -14.084 -20.606 1.00 75.12 408 SER A CA 1
ATOM 3174 C C . SER A 1 408 ? 18.486 -14.663 -19.300 1.00 75.12 408 SER A C 1
ATOM 3176 O O . SER A 1 408 ? 17.998 -14.315 -18.217 1.00 75.12 408 SER A O 1
ATOM 3178 N N . SER A 1 409 ? 19.479 -15.563 -19.364 1.00 72.19 409 SER A N 1
ATOM 3179 C CA . SER A 1 409 ? 20.117 -16.090 -18.160 1.00 72.19 409 SER A CA 1
ATOM 3180 C C . SER A 1 409 ? 20.839 -14.947 -17.429 1.00 72.19 409 SER A C 1
ATOM 3182 O O . SER A 1 409 ? 21.692 -14.250 -17.976 1.00 72.19 409 SER A O 1
ATOM 3184 N N . GLY A 1 410 ? 20.413 -14.672 -16.192 1.00 73.69 410 GLY A N 1
ATOM 3185 C CA . GLY A 1 410 ? 20.932 -13.567 -15.376 1.00 73.69 410 GLY A CA 1
ATOM 3186 C C . GLY A 1 410 ? 20.073 -12.297 -15.336 1.00 73.69 410 GLY A C 1
ATOM 3187 O O . GLY A 1 410 ? 20.398 -11.384 -14.575 1.00 73.69 410 GLY A O 1
ATOM 3188 N N . CYS A 1 411 ? 18.950 -12.226 -16.063 1.00 80.94 411 CYS A N 1
ATOM 3189 C 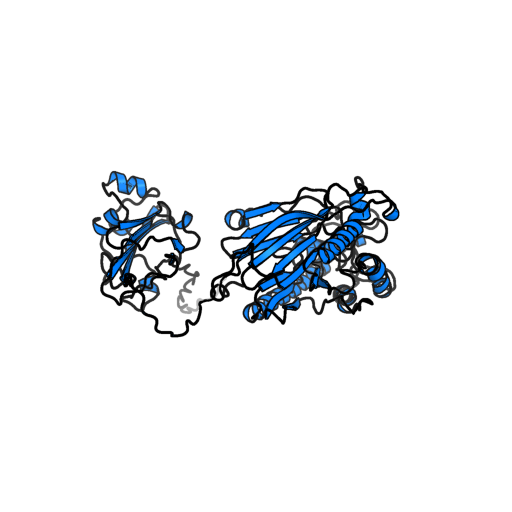CA . CYS A 1 411 ? 18.022 -11.090 -15.936 1.00 80.94 411 CYS A CA 1
ATOM 3190 C C . CYS A 1 411 ? 17.278 -11.047 -14.589 1.00 80.94 411 CYS A C 1
ATOM 3192 O O . CYS A 1 411 ? 16.761 -10.006 -14.195 1.00 80.94 411 CYS A O 1
ATOM 3194 N N . ASN A 1 412 ? 17.275 -12.152 -13.844 1.00 71.00 412 ASN A N 1
ATOM 3195 C CA . ASN A 1 412 ? 16.688 -12.271 -12.509 1.00 71.00 412 ASN A CA 1
ATOM 3196 C C . ASN A 1 412 ? 17.509 -11.595 -11.393 1.00 71.00 412 ASN A C 1
ATOM 3198 O O . ASN A 1 412 ? 16.980 -11.375 -10.308 1.00 71.00 412 ASN A O 1
ATOM 3202 N N . THR A 1 413 ? 18.781 -11.272 -11.639 1.00 71.19 413 THR A N 1
ATOM 3203 C CA . THR A 1 413 ? 19.671 -10.577 -10.688 1.00 71.19 413 THR A CA 1
ATOM 3204 C C . THR A 1 413 ? 20.329 -9.361 -11.339 1.00 71.19 413 THR A C 1
ATOM 3206 O O . THR A 1 413 ? 21.488 -9.041 -11.057 1.00 71.19 413 THR A O 1
ATOM 3209 N N . ILE A 1 414 ? 19.633 -8.732 -12.292 1.00 78.38 414 ILE A N 1
ATOM 3210 C CA . ILE A 1 414 ? 20.202 -7.644 -13.077 1.00 78.38 414 ILE A CA 1
ATOM 3211 C C . ILE A 1 414 ? 20.452 -6.419 -12.197 1.00 78.38 414 ILE A C 1
ATOM 3213 O O . ILE A 1 414 ? 19.640 -6.048 -11.360 1.00 78.38 414 ILE A O 1
ATOM 3217 N N . THR A 1 415 ? 21.601 -5.789 -12.405 1.00 82.25 415 THR A N 1
ATOM 3218 C CA . THR A 1 415 ? 21.961 -4.507 -11.795 1.00 82.25 415 THR A CA 1
ATOM 3219 C C . THR A 1 415 ? 22.432 -3.571 -12.898 1.00 82.25 415 THR A C 1
ATOM 3221 O O . THR A 1 415 ? 22.684 -4.008 -14.023 1.00 82.25 415 THR A O 1
ATOM 3224 N N . ARG A 1 416 ? 22.693 -2.304 -12.563 1.00 86.38 416 ARG A N 1
ATOM 3225 C CA . ARG A 1 416 ? 23.343 -1.332 -13.463 1.00 86.38 416 ARG A CA 1
ATOM 3226 C C . ARG A 1 416 ? 24.610 -1.854 -14.164 1.00 86.38 416 ARG A C 1
ATOM 3228 O O . ARG A 1 416 ? 24.981 -1.363 -15.225 1.00 86.38 416 ARG A O 1
ATOM 3235 N N . LYS A 1 417 ? 25.338 -2.797 -13.550 1.00 81.75 417 LYS A N 1
ATOM 3236 C CA . LYS A 1 417 ? 26.573 -3.386 -14.110 1.00 81.75 417 LYS A CA 1
ATOM 3237 C C . LYS A 1 417 ? 26.318 -4.618 -14.981 1.00 81.75 417 LYS A C 1
ATOM 3239 O O . LYS A 1 417 ? 27.265 -5.170 -15.534 1.00 81.75 417 LYS A O 1
ATOM 3244 N N . GLY A 1 418 ? 25.076 -5.080 -15.047 1.00 82.56 418 GLY A N 1
ATOM 3245 C CA . GLY A 1 418 ? 24.702 -6.270 -15.785 1.00 82.56 418 GLY A CA 1
ATOM 3246 C C . GLY A 1 418 ? 24.877 -6.090 -17.287 1.00 82.56 418 GLY A C 1
ATOM 3247 O O . GLY A 1 418 ? 24.599 -5.024 -17.829 1.00 82.56 418 GLY A O 1
ATOM 3248 N N . LYS A 1 419 ? 25.316 -7.162 -17.952 1.00 80.69 419 LYS A N 1
ATOM 3249 C CA . LYS A 1 419 ? 25.653 -7.193 -19.384 1.00 80.69 419 LYS A CA 1
ATOM 3250 C C . LYS A 1 419 ? 24.552 -6.619 -20.281 1.00 80.69 419 LYS A C 1
ATOM 3252 O O . LYS A 1 419 ? 24.857 -5.901 -21.220 1.00 80.69 419 LYS A O 1
ATOM 3257 N N . TYR A 1 420 ? 23.297 -6.940 -19.980 1.00 83.81 420 TYR A N 1
ATOM 3258 C CA . TYR A 1 420 ? 22.142 -6.579 -20.804 1.00 83.81 420 TYR A CA 1
ATOM 3259 C C . TYR A 1 420 ? 21.399 -5.335 -20.300 1.00 83.81 420 TYR A C 1
ATOM 3261 O O . TYR A 1 420 ? 20.367 -4.979 -20.855 1.00 83.81 420 TYR A O 1
ATOM 3269 N N . CYS A 1 421 ? 21.888 -4.675 -19.245 1.00 86.81 421 CYS A N 1
ATOM 3270 C CA . CYS A 1 421 ? 21.239 -3.481 -18.716 1.00 86.81 421 CYS A CA 1
ATOM 3271 C C . CYS A 1 421 ? 21.411 -2.324 -19.714 1.00 86.81 421 CYS A C 1
ATOM 3273 O O . CYS A 1 421 ? 22.523 -1.817 -19.870 1.00 86.81 421 CYS A O 1
ATOM 3275 N N . PHE A 1 422 ? 20.330 -1.941 -20.404 1.00 88.06 422 PHE A N 1
ATOM 3276 C CA . PHE A 1 422 ? 20.331 -0.916 -21.458 1.00 88.06 422 PHE A CA 1
ATOM 3277 C C . PHE A 1 422 ? 21.379 -1.150 -22.570 1.00 88.06 422 PHE A C 1
ATOM 3279 O O . PHE A 1 422 ? 21.939 -0.200 -23.107 1.00 88.06 422 PHE A O 1
ATOM 3286 N N . ASP A 1 423 ? 21.713 -2.409 -22.881 1.00 86.88 423 ASP A N 1
ATOM 3287 C CA . ASP A 1 423 ? 22.828 -2.769 -23.790 1.00 86.88 423 ASP A CA 1
ATOM 3288 C C . ASP A 1 423 ? 24.179 -2.108 -23.426 1.00 86.88 423 ASP A C 1
ATOM 3290 O O . ASP A 1 423 ? 25.034 -1.847 -24.270 1.00 86.88 423 ASP A O 1
ATOM 3294 N N . GLY A 1 424 ? 24.374 -1.790 -22.142 1.00 86.88 424 GLY A N 1
ATOM 3295 C CA . GLY A 1 424 ? 25.554 -1.089 -21.638 1.00 86.88 424 GLY A CA 1
ATOM 3296 C C . GLY A 1 424 ? 25.431 0.438 -21.578 1.00 86.88 424 GLY A C 1
ATOM 3297 O O . GLY A 1 424 ? 26.344 1.079 -21.042 1.00 86.88 424 GLY A O 1
ATOM 3298 N N . ASP A 1 425 ? 24.322 1.032 -22.035 1.00 90.94 425 ASP A N 1
ATOM 3299 C CA . ASP A 1 425 ? 24.056 2.469 -21.900 1.00 90.94 425 ASP A CA 1
ATOM 3300 C C . ASP A 1 425 ? 23.652 2.838 -20.463 1.00 90.94 425 ASP A C 1
ATOM 3302 O O . ASP A 1 425 ? 22.488 2.962 -20.067 1.00 90.94 425 ASP A O 1
ATOM 3306 N N . LYS A 1 426 ? 24.682 3.058 -19.650 1.00 91.12 426 LYS A N 1
ATOM 3307 C CA . LYS A 1 426 ? 24.539 3.466 -18.251 1.00 91.12 426 LYS A CA 1
ATOM 3308 C C . LYS A 1 426 ? 23.893 4.844 -18.096 1.00 91.12 426 LYS A C 1
ATOM 3310 O O . LYS A 1 426 ? 23.289 5.094 -17.057 1.00 91.12 426 LYS A O 1
ATOM 3315 N N . ALA A 1 427 ? 24.022 5.729 -19.086 1.00 93.19 427 ALA A N 1
ATOM 3316 C CA . ALA A 1 427 ? 23.446 7.066 -19.013 1.00 93.19 427 ALA A CA 1
ATOM 3317 C C . ALA A 1 427 ? 21.922 7.007 -19.178 1.00 93.19 427 ALA A C 1
ATOM 3319 O O . ALA A 1 427 ? 21.203 7.660 -18.417 1.00 93.19 427 ALA A O 1
ATOM 3320 N N . MET A 1 428 ? 21.421 6.178 -20.098 1.00 93.69 428 MET A N 1
ATOM 3321 C CA . MET A 1 428 ? 19.991 5.877 -20.219 1.00 93.69 428 MET A CA 1
ATOM 3322 C C . MET A 1 428 ? 19.429 5.211 -18.965 1.00 93.69 428 MET A C 1
ATOM 3324 O O . MET A 1 428 ? 18.387 5.642 -18.464 1.00 93.69 428 MET A O 1
ATOM 3328 N N . PHE A 1 429 ? 20.152 4.245 -18.391 1.00 94.44 429 PHE A N 1
ATOM 3329 C CA . PHE A 1 429 ? 19.770 3.631 -17.118 1.00 94.44 429 PHE A CA 1
ATOM 3330 C C . PHE A 1 429 ? 19.631 4.666 -15.990 1.00 94.44 429 PHE A C 1
ATOM 3332 O O . PHE A 1 429 ? 18.584 4.741 -15.342 1.00 94.44 429 PHE A O 1
ATOM 3339 N N . ASP A 1 430 ? 20.660 5.491 -15.775 1.00 94.50 430 ASP A N 1
ATOM 3340 C CA . ASP A 1 430 ? 20.665 6.495 -14.705 1.00 94.50 430 ASP A CA 1
ATOM 3341 C C . ASP A 1 430 ? 19.569 7.549 -14.925 1.00 94.50 430 ASP A C 1
ATOM 3343 O O . ASP A 1 430 ? 18.895 7.964 -13.981 1.00 94.50 430 ASP A O 1
ATOM 3347 N N . THR A 1 431 ? 19.334 7.933 -16.182 1.00 96.12 431 THR A N 1
ATOM 3348 C CA . THR A 1 431 ? 18.272 8.871 -16.572 1.00 96.12 431 THR A CA 1
ATOM 3349 C C . THR A 1 431 ? 16.881 8.309 -16.272 1.00 96.12 431 THR A C 1
ATOM 3351 O O . THR A 1 431 ? 16.027 9.016 -15.730 1.00 96.12 431 THR A O 1
ATOM 3354 N N . CYS A 1 432 ? 16.655 7.025 -16.559 1.00 96.56 432 CYS A N 1
ATOM 3355 C CA . CYS A 1 432 ? 15.4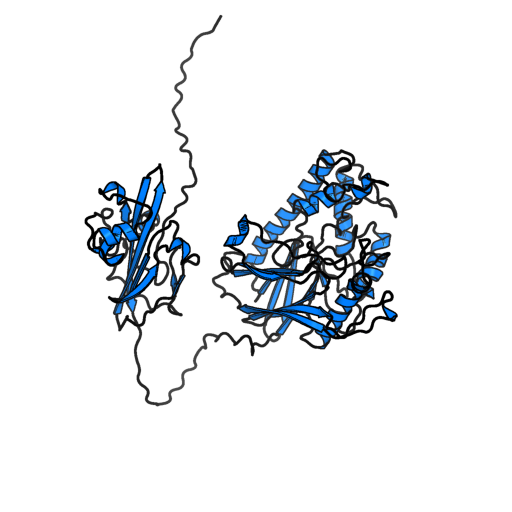27 6.321 -16.200 1.00 96.56 432 CYS A CA 1
ATOM 3356 C C . CYS A 1 432 ? 15.230 6.260 -14.675 1.00 96.56 432 CYS A C 1
ATOM 3358 O O . CYS A 1 432 ? 14.180 6.666 -14.170 1.00 96.56 432 CYS A O 1
ATOM 3360 N N . LYS A 1 433 ? 16.256 5.844 -13.917 1.00 94.69 433 LYS A N 1
ATOM 3361 C CA . LYS A 1 433 ? 16.214 5.798 -12.443 1.00 94.69 433 LYS A CA 1
ATOM 3362 C C . LYS A 1 433 ? 15.906 7.170 -11.843 1.00 94.69 433 LYS A C 1
ATOM 3364 O O . LYS A 1 433 ? 15.066 7.275 -10.950 1.00 94.69 433 LYS A O 1
ATOM 3369 N N . ALA A 1 434 ? 16.533 8.229 -12.358 1.00 95.94 434 ALA A N 1
ATOM 3370 C CA . ALA A 1 434 ? 16.297 9.598 -11.907 1.00 95.94 434 ALA A CA 1
ATOM 3371 C C . ALA A 1 434 ? 14.851 10.061 -12.160 1.00 95.94 434 ALA A C 1
ATOM 3373 O O . ALA A 1 434 ? 14.275 10.765 -11.328 1.00 95.94 434 ALA A O 1
ATOM 3374 N N . LYS A 1 435 ? 14.237 9.642 -13.275 1.00 95.69 435 LYS A N 1
ATOM 3375 C CA . LYS A 1 435 ? 12.830 9.936 -13.585 1.00 95.69 435 LYS A CA 1
ATOM 3376 C C . LYS A 1 435 ? 11.880 9.281 -12.580 1.00 95.69 435 LYS A C 1
ATOM 3378 O O . LYS A 1 435 ? 11.007 9.976 -12.061 1.00 95.69 435 LYS A O 1
ATOM 3383 N N . PHE A 1 436 ? 12.091 8.009 -12.235 1.00 95.62 436 PHE A N 1
ATOM 3384 C CA . PHE A 1 436 ? 11.318 7.352 -11.176 1.00 95.62 436 PHE A CA 1
ATOM 3385 C C . PHE A 1 436 ? 11.548 8.004 -9.811 1.00 95.62 436 PHE A C 1
ATOM 3387 O O . PHE A 1 436 ? 10.577 8.321 -9.131 1.00 95.62 436 PHE A O 1
ATOM 3394 N N . ALA A 1 437 ? 12.796 8.303 -9.434 1.00 94.44 437 ALA A N 1
ATOM 3395 C CA . ALA A 1 437 ? 13.100 8.999 -8.179 1.00 94.44 437 ALA A CA 1
ATOM 3396 C C . ALA A 1 437 ? 12.380 10.355 -8.071 1.00 94.44 437 ALA A C 1
ATOM 3398 O O . ALA A 1 437 ? 11.826 10.687 -7.019 1.00 94.44 437 ALA A O 1
ATOM 3399 N N . LYS A 1 438 ? 12.327 11.116 -9.173 1.00 95.00 438 LYS A N 1
ATOM 3400 C CA . LYS A 1 438 ? 11.560 12.363 -9.259 1.00 95.00 438 LYS A CA 1
ATOM 3401 C C . LYS A 1 438 ? 10.069 12.116 -9.012 1.00 95.00 438 LYS A C 1
ATOM 3403 O O . LYS A 1 438 ? 9.499 12.751 -8.127 1.00 95.00 438 LYS A O 1
ATOM 3408 N N . TRP A 1 439 ? 9.457 11.178 -9.735 1.00 94.50 439 TRP A N 1
ATOM 3409 C CA . TRP A 1 439 ? 8.037 10.845 -9.573 1.00 94.50 439 TRP A CA 1
ATOM 3410 C C . TRP A 1 439 ? 7.690 10.329 -8.174 1.00 94.50 439 TRP A C 1
ATOM 3412 O O . TRP A 1 439 ? 6.672 10.727 -7.604 1.00 94.50 439 TRP A O 1
ATOM 3422 N N . GLY A 1 440 ? 8.546 9.495 -7.586 1.00 92.12 440 GLY A N 1
ATOM 3423 C CA . GLY A 1 440 ? 8.382 9.011 -6.219 1.00 92.12 440 GLY A CA 1
ATOM 3424 C C . GLY A 1 440 ? 8.440 10.151 -5.202 1.00 92.12 440 GLY A C 1
ATOM 3425 O O . GLY A 1 440 ? 7.611 10.215 -4.291 1.00 92.12 440 GLY A O 1
ATOM 3426 N N . ASN A 1 441 ? 9.370 11.098 -5.367 1.00 92.56 441 ASN A N 1
ATOM 3427 C CA . ASN A 1 441 ? 9.484 12.258 -4.483 1.00 92.56 441 ASN A CA 1
ATOM 3428 C C . ASN A 1 441 ? 8.286 13.212 -4.607 1.00 92.56 441 ASN A C 1
ATOM 3430 O O . ASN A 1 441 ? 7.759 13.685 -3.597 1.00 92.56 441 ASN A O 1
ATOM 3434 N N . GLU A 1 442 ? 7.814 13.458 -5.829 1.00 93.19 442 GLU A N 1
ATOM 3435 C CA . GLU A 1 442 ? 6.598 14.235 -6.087 1.00 93.19 442 GLU A CA 1
ATOM 3436 C C . GLU A 1 442 ? 5.380 13.575 -5.424 1.00 93.19 442 GLU A C 1
ATOM 3438 O O . GLU A 1 442 ? 4.625 14.240 -4.713 1.00 93.19 442 GLU A O 1
ATOM 3443 N N . SER A 1 443 ? 5.228 12.257 -5.572 1.00 92.25 443 SER A N 1
ATOM 3444 C CA . SER A 1 443 ? 4.116 11.498 -4.988 1.00 92.25 443 SER A CA 1
ATOM 3445 C C . SER A 1 443 ? 4.154 11.491 -3.456 1.00 92.25 443 SER A C 1
ATOM 3447 O O . SER A 1 443 ? 3.130 11.700 -2.809 1.00 92.25 443 SER A O 1
ATOM 3449 N N . ARG A 1 444 ? 5.335 11.327 -2.842 1.00 88.94 444 ARG A N 1
ATOM 3450 C CA . ARG A 1 444 ? 5.503 11.419 -1.378 1.00 88.94 444 ARG A CA 1
ATOM 3451 C C . ARG A 1 444 ? 5.246 12.829 -0.841 1.00 88.94 444 ARG A C 1
ATOM 3453 O O . ARG A 1 444 ? 4.646 12.968 0.221 1.00 88.94 444 ARG A O 1
ATOM 3460 N N . THR A 1 445 ? 5.644 13.860 -1.584 1.00 91.69 445 THR A N 1
ATOM 3461 C CA . THR A 1 445 ? 5.370 15.264 -1.236 1.00 91.69 445 THR A CA 1
ATOM 3462 C C . THR A 1 445 ? 3.869 15.550 -1.254 1.00 91.69 445 THR A C 1
ATOM 3464 O O . THR A 1 445 ? 3.331 16.160 -0.328 1.00 91.69 445 THR A O 1
ATOM 3467 N N . GLN A 1 446 ? 3.169 15.086 -2.294 1.00 92.75 446 GLN A N 1
ATOM 3468 C CA . GLN A 1 446 ? 1.718 15.230 -2.386 1.00 92.75 446 GLN A CA 1
ATOM 3469 C C . GLN A 1 446 ? 0.988 14.427 -1.308 1.00 92.75 446 GLN A C 1
ATOM 3471 O O . GLN A 1 446 ? 0.046 14.948 -0.712 1.00 92.75 446 GLN A O 1
ATOM 3476 N N . LEU A 1 447 ? 1.456 13.212 -1.004 1.00 90.94 447 LEU A N 1
ATOM 3477 C CA . LEU A 1 447 ? 0.937 12.408 0.097 1.00 90.94 447 LEU A CA 1
ATOM 3478 C C . LEU A 1 447 ? 0.986 13.179 1.415 1.00 90.94 447 LEU A C 1
ATOM 3480 O O . LEU A 1 447 ? -0.065 13.362 2.013 1.00 90.94 447 LEU A O 1
ATOM 3484 N N . ALA A 1 448 ? 2.157 13.665 1.838 1.00 88.25 448 ALA A N 1
ATOM 3485 C CA . ALA A 1 448 ? 2.289 14.401 3.099 1.00 88.25 448 ALA A CA 1
ATOM 3486 C C . ALA A 1 448 ? 1.342 15.616 3.137 1.00 88.25 448 ALA A C 1
ATOM 3488 O O . ALA A 1 448 ? 0.607 15.837 4.099 1.00 88.25 448 ALA A O 1
ATOM 3489 N N . LYS A 1 449 ? 1.275 16.368 2.029 1.00 91.12 449 LYS A N 1
ATOM 3490 C CA . LYS A 1 449 ? 0.407 17.545 1.901 1.00 91.12 449 LYS A CA 1
ATOM 3491 C C . LYS A 1 449 ? -1.085 17.213 2.000 1.00 91.12 449 LYS A C 1
ATOM 3493 O O . LYS A 1 449 ? -1.829 17.979 2.611 1.00 91.12 449 LYS A O 1
ATOM 3498 N N . LEU A 1 450 ? -1.553 16.154 1.341 1.00 91.69 450 LEU A N 1
ATOM 3499 C CA . LEU A 1 450 ? -2.981 15.826 1.282 1.00 91.69 450 LEU A CA 1
ATOM 3500 C C . LEU A 1 450 ? -3.431 14.953 2.453 1.00 91.69 450 LEU A C 1
ATOM 3502 O O . LEU A 1 450 ? -4.546 15.135 2.937 1.00 91.69 450 LEU A O 1
ATOM 3506 N N . ALA A 1 451 ? -2.570 14.073 2.963 1.00 88.19 451 ALA A N 1
ATOM 3507 C CA . ALA A 1 451 ? -2.841 13.297 4.166 1.00 88.19 451 ALA A CA 1
ATOM 3508 C C . ALA A 1 451 ? -3.049 14.221 5.368 1.00 88.19 451 ALA A C 1
ATOM 3510 O O . ALA A 1 451 ? -4.035 14.048 6.083 1.00 88.19 451 ALA A O 1
ATOM 3511 N N . ALA A 1 452 ? -2.229 15.264 5.529 1.00 86.62 452 ALA A N 1
ATOM 3512 C CA . ALA A 1 452 ? -2.416 16.270 6.576 1.00 86.62 452 ALA A CA 1
ATOM 3513 C C . ALA A 1 452 ? -3.760 17.022 6.470 1.00 86.62 452 ALA A C 1
ATOM 3515 O O . ALA A 1 452 ? -4.345 17.396 7.483 1.00 86.62 452 ALA A O 1
ATOM 3516 N N . LYS A 1 453 ? -4.284 17.213 5.251 1.00 91.69 453 LYS A N 1
ATOM 3517 C CA . LYS A 1 453 ? -5.562 17.908 4.996 1.00 91.69 453 LYS A CA 1
ATOM 3518 C C . LYS A 1 453 ? -6.792 17.007 5.060 1.00 91.69 453 LYS A C 1
ATOM 3520 O O . LYS A 1 453 ? -7.909 17.513 5.064 1.00 91.69 453 LYS A O 1
ATOM 3525 N N . SER A 1 454 ? -6.599 15.693 5.063 1.00 89.94 454 SER A N 1
ATOM 3526 C CA . SER A 1 454 ? -7.695 14.733 5.020 1.00 89.94 454 SER A CA 1
ATOM 3527 C C . SER A 1 454 ? -8.482 14.708 6.332 1.00 89.94 454 SER A C 1
ATOM 3529 O O . SER A 1 454 ? -7.940 14.444 7.415 1.00 89.94 454 SER A O 1
ATOM 3531 N N . ASP A 1 455 ? -9.785 14.938 6.191 1.00 90.50 455 ASP A N 1
ATOM 3532 C CA . ASP A 1 455 ? -10.827 14.856 7.214 1.00 90.50 455 ASP A CA 1
ATOM 3533 C C . ASP A 1 455 ? -11.535 13.490 7.249 1.00 90.50 455 ASP A C 1
ATOM 3535 O O . ASP A 1 455 ? -12.455 13.306 8.045 1.00 90.50 455 ASP A O 1
ATOM 3539 N N . ALA A 1 456 ? -11.114 12.529 6.418 1.00 92.19 456 ALA A N 1
ATOM 3540 C CA . ALA A 1 456 ? -11.721 11.205 6.381 1.00 92.19 456 ALA A CA 1
ATOM 3541 C C . ALA A 1 456 ? -11.615 10.491 7.736 1.00 92.19 456 ALA A C 1
ATOM 3543 O O . ALA A 1 456 ? -10.679 10.717 8.518 1.00 92.19 456 ALA A O 1
ATOM 3544 N N . THR A 1 457 ? -12.577 9.598 7.992 1.00 91.25 457 THR A N 1
ATOM 3545 C CA . THR A 1 457 ? -12.568 8.733 9.180 1.00 91.25 457 THR A CA 1
ATOM 3546 C C . THR A 1 457 ? -11.295 7.895 9.188 1.00 91.25 457 THR A C 1
ATOM 3548 O O . THR A 1 457 ? -10.577 7.895 10.179 1.00 91.25 457 THR A O 1
ATOM 3551 N N . TRP A 1 458 ? -10.964 7.278 8.052 1.00 90.62 458 TRP A N 1
ATOM 3552 C CA . TRP A 1 458 ? -9.782 6.440 7.869 1.00 90.62 458 TRP A CA 1
ATOM 3553 C C . TRP A 1 458 ? -8.918 6.920 6.706 1.00 90.62 458 TRP A C 1
ATOM 3555 O O . TRP A 1 458 ? -9.417 7.494 5.739 1.00 90.62 458 TRP A O 1
ATOM 3565 N N . LYS A 1 459 ? -7.614 6.646 6.787 1.00 90.25 459 LYS A N 1
ATOM 3566 C CA . LYS A 1 459 ? -6.630 6.967 5.748 1.00 90.25 459 LYS A CA 1
ATOM 3567 C C . LYS A 1 459 ? -5.849 5.713 5.388 1.00 90.25 459 LYS A C 1
ATOM 3569 O O . LYS A 1 459 ? -5.369 5.007 6.270 1.00 90.25 459 LYS A O 1
ATOM 3574 N N . ILE A 1 460 ? -5.709 5.463 4.096 1.00 86.75 460 ILE A N 1
ATOM 3575 C CA . ILE A 1 460 ? -5.025 4.308 3.530 1.00 86.75 460 ILE A CA 1
ATOM 3576 C C . ILE A 1 460 ? -4.056 4.801 2.467 1.00 86.75 460 ILE A C 1
ATOM 3578 O O . ILE A 1 460 ? -4.440 5.540 1.575 1.00 86.75 460 ILE A O 1
ATOM 3582 N N . LYS A 1 461 ? -2.803 4.364 2.521 1.00 82.69 461 LYS A N 1
ATOM 3583 C CA . LYS A 1 461 ? -1.814 4.571 1.457 1.00 82.69 461 LYS A CA 1
ATOM 3584 C C . LYS A 1 461 ? -1.669 3.296 0.626 1.00 82.69 461 LYS A C 1
ATOM 3586 O O . LYS A 1 461 ? -1.122 2.313 1.123 1.00 82.69 461 LYS A O 1
ATOM 3591 N N . LEU A 1 462 ? -2.110 3.345 -0.628 1.00 76.12 462 LEU A N 1
ATOM 3592 C CA . LEU A 1 462 ? -1.969 2.275 -1.614 1.00 76.12 462 LEU A CA 1
ATOM 3593 C C . LEU A 1 462 ? -0.671 2.455 -2.407 1.00 76.12 462 LEU A C 1
ATOM 3595 O O . LEU A 1 462 ? -0.420 3.544 -2.929 1.00 76.12 462 LEU A O 1
ATOM 3599 N N . ARG A 1 463 ? 0.171 1.420 -2.481 1.00 70.19 463 ARG A N 1
ATOM 3600 C CA . ARG A 1 463 ? 1.458 1.475 -3.192 1.00 70.19 463 ARG A CA 1
ATOM 3601 C C . ARG A 1 463 ? 1.977 0.087 -3.545 1.00 70.19 463 ARG A C 1
ATOM 3603 O O . ARG A 1 463 ? 1.554 -0.901 -2.977 1.00 70.19 463 ARG A O 1
ATOM 3610 N N . ARG A 1 464 ? 2.988 0.003 -4.402 1.00 56.75 464 ARG A N 1
ATOM 3611 C CA . ARG A 1 464 ? 3.608 -1.280 -4.762 1.00 56.75 464 ARG A CA 1
ATOM 3612 C C . ARG A 1 464 ? 4.424 -1.923 -3.626 1.00 56.75 464 ARG A C 1
ATOM 3614 O O . ARG A 1 464 ? 4.542 -3.141 -3.586 1.00 56.75 464 ARG A O 1
ATOM 3621 N N . SER A 1 465 ? 5.027 -1.149 -2.715 1.00 48.81 465 SER A N 1
ATOM 3622 C CA . SER A 1 465 ? 5.893 -1.699 -1.643 1.00 48.81 465 SER A CA 1
ATOM 3623 C C . SER A 1 465 ? 5.743 -0.963 -0.305 1.00 48.81 465 SER A C 1
ATOM 3625 O O . SER A 1 465 ? 6.233 0.157 -0.206 1.00 48.81 465 SER A O 1
ATOM 3627 N N . GLY A 1 466 ? 5.139 -1.598 0.716 1.00 54.62 466 GLY A N 1
ATOM 3628 C CA . GLY A 1 466 ? 4.769 -1.158 2.091 1.00 54.62 466 GLY A CA 1
ATOM 3629 C C . GLY A 1 466 ? 3.336 -0.583 2.282 1.00 54.62 466 GLY A C 1
ATOM 3630 O O . GLY A 1 466 ? 2.618 -0.435 1.323 1.00 54.62 466 GLY A O 1
ATOM 3631 N N . LEU A 1 467 ? 2.903 -0.221 3.502 1.00 57.09 467 LEU A N 1
ATOM 3632 C CA . LEU A 1 467 ? 1.502 0.039 3.954 1.00 57.09 467 LEU A CA 1
ATOM 3633 C C . LEU A 1 467 ? 0.391 -0.874 3.381 1.00 57.09 467 LEU A C 1
ATOM 3635 O O . LEU A 1 467 ? -0.007 -1.778 4.092 1.00 57.09 467 LEU A O 1
ATOM 3639 N N . LEU A 1 468 ? -0.131 -0.658 2.172 1.00 65.62 468 LEU A N 1
ATOM 3640 C CA . LEU A 1 468 ? -0.846 -1.691 1.410 1.00 65.62 468 LEU A CA 1
ATOM 3641 C C . LEU A 1 468 ? -0.016 -1.976 0.173 1.00 65.62 468 LEU A C 1
ATOM 3643 O O . LEU A 1 468 ? 0.191 -1.037 -0.601 1.00 65.62 468 LEU A O 1
ATOM 3647 N N . HIS A 1 469 ? 0.464 -3.206 0.000 1.00 71.31 469 HIS A N 1
ATOM 3648 C CA . HIS A 1 469 ? 1.362 -3.500 -1.102 1.00 71.31 469 HIS A CA 1
ATOM 3649 C C . HIS A 1 469 ? 1.329 -4.900 -1.685 1.00 71.31 469 HIS A C 1
ATOM 3651 O O . HIS A 1 469 ? 0.919 -5.861 -1.046 1.00 71.31 469 HIS A O 1
ATOM 3657 N N . GLY A 1 470 ? 1.801 -4.971 -2.929 1.00 56.59 470 GLY A N 1
ATOM 3658 C CA . GLY A 1 470 ? 2.059 -6.200 -3.669 1.00 56.59 470 GLY A CA 1
ATOM 3659 C C . GLY A 1 470 ? 3.561 -6.437 -3.821 1.00 56.59 470 GLY A C 1
ATOM 3660 O O . GLY A 1 470 ? 4.329 -6.200 -2.879 1.00 56.59 470 GLY A O 1
ATOM 3661 N N . HIS A 1 471 ? 3.980 -6.841 -5.017 1.00 83.12 471 HIS A N 1
ATOM 3662 C CA . HIS A 1 471 ? 5.338 -7.157 -5.458 1.00 83.12 471 HIS A CA 1
ATOM 3663 C C . HIS A 1 471 ? 5.924 -8.458 -4.900 1.00 83.12 471 HIS A C 1
ATOM 3665 O O . HIS A 1 471 ? 6.499 -9.254 -5.646 1.00 83.12 471 HIS A O 1
ATOM 3671 N N . THR A 1 472 ? 5.819 -8.680 -3.592 1.00 82.88 472 THR A N 1
ATOM 3672 C CA . THR A 1 472 ? 6.041 -10.017 -3.041 1.00 82.88 472 THR A CA 1
ATOM 3673 C C . THR A 1 472 ? 4.778 -10.818 -3.317 1.00 82.88 472 THR A C 1
ATOM 3675 O O . THR A 1 472 ? 3.725 -10.429 -2.815 1.00 82.88 472 THR A O 1
ATOM 3678 N N . HIS A 1 473 ? 4.851 -11.922 -4.072 1.00 88.19 473 HIS A N 1
ATOM 3679 C CA . HIS A 1 473 ? 3.645 -12.692 -4.415 1.00 88.19 473 HIS A CA 1
ATOM 3680 C C . HIS A 1 473 ? 3.131 -13.542 -3.245 1.00 88.19 473 HIS A C 1
ATOM 3682 O O . HIS A 1 473 ? 3.141 -14.766 -3.285 1.00 88.19 473 HIS A O 1
ATOM 3688 N N . ALA A 1 474 ? 2.770 -12.911 -2.143 1.00 88.62 474 ALA A N 1
ATOM 3689 C CA . ALA A 1 474 ? 2.355 -13.563 -0.917 1.00 88.62 474 ALA A CA 1
ATOM 3690 C C . ALA A 1 474 ? 1.392 -12.654 -0.155 1.00 88.62 474 ALA A C 1
ATOM 3692 O O . ALA A 1 474 ? 1.069 -11.553 -0.604 1.00 88.62 474 ALA A O 1
ATOM 3693 N N . GLU A 1 475 ? 0.937 -13.117 1.004 1.00 91.19 475 GLU A N 1
ATOM 3694 C CA . GLU A 1 475 ? 0.110 -12.322 1.899 1.00 91.19 475 GLU A CA 1
ATOM 3695 C C . GLU A 1 475 ? 0.739 -12.241 3.286 1.00 91.19 475 GLU A C 1
ATOM 3697 O O . GLU A 1 475 ? 1.335 -13.201 3.793 1.00 91.19 475 GLU A O 1
ATOM 3702 N N . LYS A 1 476 ? 0.627 -11.069 3.907 1.00 91.25 476 LYS A N 1
ATOM 3703 C CA . LYS A 1 476 ? 1.261 -10.793 5.195 1.00 91.25 476 LYS A CA 1
ATOM 3704 C C . LYS A 1 476 ? 0.614 -9.603 5.872 1.00 91.25 476 LYS A C 1
ATOM 3706 O O . LYS A 1 476 ? 0.319 -8.608 5.220 1.00 91.25 476 LYS A O 1
ATOM 3711 N N . HIS A 1 477 ? 0.486 -9.671 7.187 1.00 91.88 477 HIS A N 1
ATOM 3712 C CA . HIS A 1 477 ? 0.066 -8.556 8.015 1.00 91.88 477 HIS A CA 1
ATOM 3713 C C . HIS A 1 477 ? 1.123 -8.285 9.085 1.00 91.88 477 HIS A C 1
ATOM 3715 O O . HIS A 1 477 ? 1.359 -9.110 9.970 1.00 91.88 477 HIS A O 1
ATOM 3721 N N . ASP A 1 478 ? 1.737 -7.110 9.014 1.00 90.12 478 ASP A N 1
ATOM 3722 C CA . ASP A 1 478 ? 2.631 -6.594 10.039 1.00 90.12 478 ASP A CA 1
ATOM 3723 C C . ASP A 1 478 ? 2.007 -5.390 10.746 1.00 90.12 478 ASP A C 1
ATOM 3725 O O . ASP A 1 478 ? 1.180 -4.663 10.194 1.00 90.12 478 ASP A O 1
ATOM 3729 N N . TYR A 1 479 ? 2.454 -5.131 11.967 1.00 85.94 479 TYR A N 1
ATOM 3730 C CA . TYR A 1 479 ? 2.005 -3.998 12.755 1.00 85.94 479 TYR A CA 1
ATOM 3731 C C . TYR A 1 479 ? 3.180 -3.315 13.444 1.00 85.94 479 TYR A C 1
ATOM 3733 O O . TYR A 1 479 ? 4.003 -3.953 14.105 1.00 85.94 479 TYR A O 1
ATOM 3741 N N . SER A 1 480 ? 3.243 -1.990 13.318 1.00 80.44 480 SER A N 1
ATOM 3742 C CA . SER A 1 480 ? 4.105 -1.167 14.151 1.00 80.44 480 SER A CA 1
ATOM 3743 C C . SER A 1 480 ? 3.287 -0.474 15.222 1.00 80.44 480 SER A C 1
ATOM 3745 O O . SER A 1 480 ? 2.579 0.502 14.982 1.00 80.44 480 SER A O 1
ATOM 3747 N N . LYS A 1 481 ? 3.465 -0.954 16.447 1.00 71.31 481 LYS A N 1
ATOM 3748 C CA . LYS A 1 481 ? 2.895 -0.364 17.656 1.00 71.31 481 LYS A CA 1
ATOM 3749 C C . LYS A 1 481 ? 3.482 1.012 17.991 1.00 71.31 481 LYS A C 1
ATOM 3751 O O . LYS A 1 481 ? 2.850 1.760 18.735 1.00 71.31 481 LYS A O 1
ATOM 3756 N N . ALA A 1 482 ? 4.679 1.311 17.479 1.00 70.69 482 ALA A N 1
ATOM 3757 C CA . ALA A 1 482 ? 5.390 2.566 17.709 1.00 70.69 482 ALA A CA 1
ATOM 3758 C C . ALA A 1 482 ? 4.740 3.736 16.960 1.00 70.69 482 ALA A C 1
ATOM 3760 O O . ALA A 1 482 ? 4.568 4.792 17.549 1.00 70.69 482 ALA A O 1
ATOM 3761 N N . VAL A 1 483 ? 4.332 3.514 15.706 1.00 71.50 483 VAL A N 1
ATOM 3762 C CA . VAL A 1 483 ? 3.673 4.532 14.863 1.00 71.50 483 VAL A CA 1
ATOM 3763 C C . VAL A 1 483 ? 2.172 4.273 14.657 1.00 71.50 483 VAL A C 1
ATOM 3765 O O . VAL A 1 483 ? 1.495 5.029 13.973 1.00 71.50 483 VAL A O 1
ATOM 3768 N N . GLY A 1 484 ? 1.628 3.191 15.225 1.00 74.88 484 GLY A N 1
ATOM 3769 C CA . GLY A 1 484 ? 0.211 2.828 15.098 1.00 74.88 484 GLY A CA 1
ATOM 3770 C C . GLY A 1 484 ? -0.203 2.446 13.673 1.00 74.88 484 GLY A C 1
ATOM 3771 O O . GLY A 1 484 ? -1.333 2.698 13.263 1.00 74.88 484 GLY A O 1
ATOM 3772 N N . VAL A 1 485 ? 0.715 1.844 12.914 1.00 82.50 485 VAL A N 1
ATOM 3773 C CA . VAL A 1 485 ? 0.557 1.579 11.480 1.00 82.50 485 VAL A CA 1
ATOM 3774 C C . VAL A 1 485 ? 0.477 0.081 11.197 1.00 82.50 485 VAL A C 1
ATOM 3776 O O . VAL A 1 485 ? 1.327 -0.687 11.649 1.00 82.50 485 VAL A O 1
ATOM 3779 N N . HIS A 1 486 ? -0.512 -0.315 10.394 1.00 86.94 486 HIS A N 1
ATOM 3780 C CA . HIS A 1 486 ? -0.651 -1.662 9.839 1.00 86.94 486 HIS A CA 1
ATOM 3781 C C . HIS A 1 486 ? -0.040 -1.729 8.437 1.00 86.94 486 HIS A C 1
ATOM 3783 O O . HIS A 1 486 ? -0.314 -0.868 7.602 1.00 86.94 486 HIS A O 1
ATOM 3789 N N . PHE A 1 487 ? 0.770 -2.752 8.177 1.00 88.62 487 PHE A N 1
ATOM 3790 C CA . PHE A 1 487 ? 1.332 -3.049 6.863 1.00 88.62 487 PHE A CA 1
ATOM 3791 C C . PHE A 1 487 ? 0.712 -4.349 6.353 1.00 88.62 487 PHE A C 1
ATOM 3793 O O . PHE A 1 487 ? 0.729 -5.365 7.040 1.00 88.62 487 PHE A O 1
ATOM 3800 N N . ILE A 1 488 ? 0.141 -4.300 5.161 1.00 91.12 488 ILE A N 1
ATOM 3801 C CA . ILE A 1 488 ? -0.666 -5.347 4.547 1.00 91.12 488 ILE A CA 1
ATOM 3802 C C . ILE A 1 488 ? -0.013 -5.645 3.198 1.00 91.12 488 ILE A C 1
ATOM 3804 O O . ILE A 1 488 ? 0.062 -4.783 2.323 1.00 91.12 488 ILE A O 1
ATOM 3808 N N . GLU A 1 489 ? 0.491 -6.860 3.058 1.00 91.31 489 GLU A N 1
ATOM 3809 C CA . GLU A 1 489 ? 0.995 -7.439 1.816 1.00 91.31 489 GLU A CA 1
ATOM 3810 C C . GLU A 1 489 ? -0.094 -8.341 1.222 1.00 91.31 489 GLU A C 1
ATOM 3812 O O . GLU A 1 489 ? -0.674 -9.148 1.953 1.00 91.31 489 GLU A O 1
ATOM 3817 N N . ASN A 1 490 ? -0.364 -8.207 -0.077 1.00 92.06 490 ASN A N 1
ATOM 3818 C CA . ASN A 1 490 ? -1.193 -9.123 -0.867 1.00 92.06 490 ASN A CA 1
ATOM 3819 C C . ASN A 1 490 ? -0.750 -9.120 -2.345 1.00 92.06 490 ASN A C 1
ATOM 3821 O O . ASN A 1 490 ? -1.396 -8.549 -3.212 1.00 92.06 490 ASN A O 1
ATOM 3825 N N . GLY A 1 491 ? 0.371 -9.760 -2.654 1.00 91.56 491 GLY A N 1
ATOM 3826 C CA . GLY A 1 491 ? 0.748 -10.048 -4.044 1.00 91.56 491 GLY A CA 1
ATOM 3827 C C . GLY A 1 491 ? 0.280 -11.423 -4.527 1.00 91.56 491 GLY A C 1
ATOM 3828 O O . GLY A 1 491 ? 0.816 -11.966 -5.486 1.00 91.56 491 GLY A O 1
ATOM 3829 N N . ALA A 1 492 ? -0.668 -12.050 -3.833 1.00 92.88 492 ALA A N 1
ATOM 3830 C CA . ALA A 1 492 ? -1.188 -13.370 -4.185 1.00 92.88 492 ALA A CA 1
ATOM 3831 C C . ALA A 1 492 ? -2.489 -13.292 -5.008 1.00 92.88 492 ALA A C 1
ATOM 3833 O O . ALA A 1 492 ? -3.275 -14.237 -4.996 1.00 92.88 492 ALA A O 1
ATOM 3834 N N . GLY A 1 493 ? -2.714 -12.191 -5.740 1.00 94.75 493 GLY A N 1
ATOM 3835 C CA . GLY A 1 493 ? -3.927 -11.960 -6.535 1.00 94.75 493 GLY A CA 1
ATOM 3836 C C . GLY A 1 493 ? -4.045 -12.815 -7.801 1.00 94.75 493 GLY A C 1
ATOM 3837 O O . GLY A 1 493 ? -5.024 -12.702 -8.532 1.00 94.75 493 GLY A O 1
ATOM 3838 N N . GLY A 1 494 ? -3.060 -13.674 -8.071 1.00 92.94 494 GLY A N 1
ATOM 3839 C CA . GLY A 1 494 ? -3.135 -14.682 -9.125 1.00 92.94 494 GLY A CA 1
ATOM 3840 C C . GLY A 1 494 ? -2.604 -14.236 -10.484 1.00 92.94 494 GLY A C 1
ATOM 3841 O O . GLY A 1 494 ? -2.828 -14.917 -11.472 1.00 92.94 494 GLY A O 1
ATOM 3842 N N . GLY A 1 495 ? -1.870 -13.132 -10.581 1.00 91.44 495 GLY A N 1
ATOM 3843 C CA . GLY A 1 495 ? -1.171 -12.724 -11.805 1.00 91.44 495 GLY A CA 1
ATOM 3844 C C . GLY A 1 495 ? 0.141 -13.478 -12.008 1.00 91.44 495 GLY A C 1
ATOM 3845 O O . GLY A 1 495 ? 0.566 -13.724 -13.139 1.00 91.44 495 GLY A O 1
ATOM 3846 N N . ARG A 1 496 ? 0.758 -13.903 -10.902 1.00 89.19 496 ARG A N 1
ATOM 3847 C CA . ARG A 1 496 ? 1.981 -14.702 -10.860 1.00 89.19 496 ARG A CA 1
ATOM 3848 C C 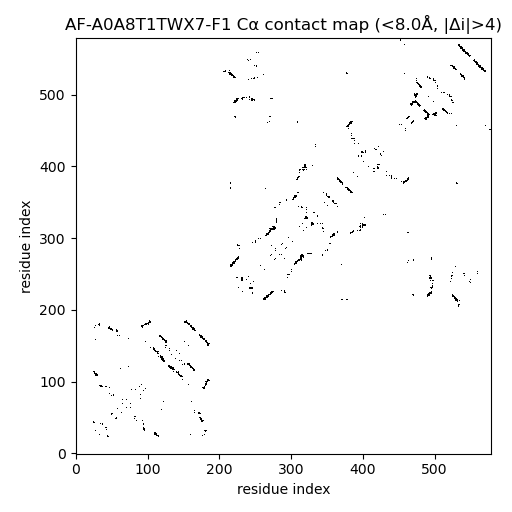. ARG A 1 496 ? 1.911 -15.724 -9.730 1.00 89.19 496 ARG A C 1
ATOM 3850 O O . ARG A 1 496 ? 1.219 -15.504 -8.742 1.00 89.19 496 ARG A O 1
ATOM 3857 N N . GLN A 1 497 ? 2.648 -16.827 -9.887 1.00 89.31 497 GLN A N 1
ATOM 3858 C CA . GLN A 1 497 ? 2.700 -17.888 -8.886 1.00 89.31 497 GLN A CA 1
ATOM 3859 C C . GLN A 1 497 ? 3.041 -17.348 -7.490 1.00 89.31 497 GLN A C 1
ATOM 3861 O O . GLN A 1 497 ? 4.045 -16.636 -7.332 1.00 89.31 497 GLN A O 1
ATOM 3866 N N . SER A 1 498 ? 2.219 -17.704 -6.498 1.00 89.44 498 SER A N 1
ATOM 3867 C CA . SER A 1 498 ? 2.418 -17.265 -5.120 1.00 89.44 498 SER A CA 1
ATOM 3868 C C . SER A 1 498 ? 3.655 -17.916 -4.494 1.00 89.44 498 SER A C 1
ATOM 3870 O O . SER A 1 498 ? 4.148 -18.964 -4.914 1.00 89.44 498 SER A O 1
ATOM 3872 N N . GLY A 1 499 ? 4.218 -17.247 -3.497 1.00 86.94 499 GLY A N 1
ATOM 3873 C CA . GLY A 1 499 ? 5.490 -17.578 -2.886 1.00 86.94 499 GLY A CA 1
ATOM 3874 C C . GLY A 1 499 ? 5.492 -17.318 -1.388 1.00 86.94 499 GLY A C 1
ATOM 3875 O O . GLY A 1 499 ? 4.469 -17.367 -0.710 1.00 86.94 499 GLY A O 1
ATOM 3876 N N . LYS A 1 500 ? 6.688 -17.087 -0.847 1.00 88.44 500 LYS A N 1
ATOM 3877 C CA . LYS A 1 500 ? 6.871 -16.803 0.579 1.00 88.44 500 LYS A CA 1
ATOM 3878 C C . LYS A 1 500 ? 6.640 -15.323 0.862 1.00 88.44 500 LYS A C 1
ATOM 3880 O O . LYS A 1 500 ? 7.102 -14.479 0.097 1.00 88.44 500 LYS A O 1
ATOM 3885 N N . ALA A 1 501 ? 5.995 -15.047 1.994 1.00 88.06 501 ALA A N 1
ATOM 3886 C CA . ALA A 1 501 ? 5.839 -13.700 2.529 1.00 88.06 501 ALA A CA 1
ATOM 3887 C C . ALA A 1 501 ? 7.192 -13.016 2.747 1.00 88.06 501 ALA A C 1
ATOM 3889 O O . ALA A 1 501 ? 8.199 -13.668 3.052 1.00 88.06 501 ALA A O 1
ATOM 3890 N N . SER A 1 502 ? 7.209 -11.691 2.612 1.00 87.19 502 SER A N 1
ATOM 3891 C CA . SER A 1 502 ? 8.425 -10.908 2.825 1.00 87.19 502 SER A CA 1
ATOM 3892 C C . SER A 1 502 ? 8.916 -10.986 4.273 1.00 87.19 502 SER A C 1
ATOM 3894 O O . SER A 1 502 ? 8.147 -11.136 5.225 1.00 87.19 502 SER A O 1
ATOM 3896 N N . HIS A 1 503 ? 10.222 -10.825 4.475 1.00 85.62 503 HIS A N 1
ATOM 3897 C CA . HIS A 1 503 ? 10.809 -10.755 5.813 1.00 85.62 503 HIS A CA 1
ATOM 3898 C C . HIS A 1 503 ? 10.841 -9.314 6.331 1.00 85.62 503 HIS A C 1
ATOM 3900 O O . HIS A 1 503 ? 11.102 -8.374 5.577 1.00 85.62 503 HIS A O 1
ATOM 3906 N N . ILE A 1 504 ? 10.614 -9.138 7.638 1.00 83.12 504 ILE A N 1
ATOM 3907 C CA . ILE A 1 504 ? 10.868 -7.853 8.301 1.00 83.12 504 ILE A CA 1
ATOM 3908 C C . ILE A 1 504 ? 12.381 -7.636 8.305 1.00 83.12 504 ILE A C 1
ATOM 3910 O O . ILE A 1 504 ? 13.136 -8.465 8.808 1.00 83.12 504 ILE A O 1
ATOM 3914 N N . GLN A 1 505 ? 12.821 -6.531 7.709 1.00 80.19 505 GLN A N 1
ATOM 3915 C CA . GLN A 1 505 ? 14.239 -6.203 7.609 1.00 80.19 505 GLN A CA 1
ATOM 3916 C C . GLN A 1 505 ? 14.839 -5.947 8.995 1.00 80.19 505 GLN A C 1
ATOM 3918 O O . GLN A 1 505 ? 14.166 -5.410 9.874 1.00 80.19 505 GLN A O 1
ATOM 3923 N N . ALA A 1 506 ? 16.122 -6.273 9.181 1.00 79.12 506 ALA A N 1
ATOM 3924 C CA . ALA A 1 506 ? 16.791 -6.185 10.484 1.00 79.12 506 ALA A CA 1
ATOM 3925 C C . ALA A 1 506 ? 16.680 -4.790 11.127 1.00 79.12 506 ALA A C 1
ATOM 3927 O O . ALA A 1 506 ? 16.446 -4.679 12.327 1.00 79.12 506 ALA A O 1
ATOM 3928 N N . TYR A 1 507 ? 16.758 -3.725 10.322 1.00 81.19 507 TYR A N 1
ATOM 3929 C CA . TYR A 1 507 ? 16.614 -2.347 10.805 1.00 81.19 507 TYR A CA 1
ATOM 3930 C C . TYR A 1 507 ? 15.209 -2.026 11.349 1.00 81.19 507 TYR A C 1
ATOM 3932 O O . TYR A 1 507 ? 15.048 -1.070 12.100 1.00 81.19 507 TYR A O 1
ATOM 3940 N N . ALA A 1 508 ? 14.187 -2.797 10.962 1.00 76.38 508 ALA A N 1
ATOM 3941 C CA . ALA A 1 508 ? 12.794 -2.614 11.364 1.00 76.38 508 ALA A CA 1
ATOM 3942 C C . ALA A 1 508 ? 12.317 -3.658 12.388 1.00 76.38 508 ALA A C 1
ATOM 3944 O O . ALA A 1 508 ? 11.209 -3.525 12.905 1.00 76.38 508 ALA A O 1
ATOM 3945 N N . ALA A 1 509 ? 13.134 -4.667 12.713 1.00 77.50 509 ALA A N 1
ATOM 3946 C CA . ALA A 1 509 ? 12.743 -5.796 13.562 1.00 77.50 509 ALA A CA 1
ATOM 3947 C C . ALA A 1 509 ? 12.300 -5.383 14.979 1.00 77.50 509 ALA A C 1
ATOM 3949 O O . ALA A 1 509 ? 11.449 -6.036 15.573 1.00 77.50 509 ALA A O 1
ATOM 3950 N N . ASN A 1 510 ? 12.824 -4.266 15.495 1.00 82.69 510 ASN A N 1
ATOM 3951 C CA . ASN A 1 510 ? 12.451 -3.730 16.811 1.00 82.69 510 ASN A CA 1
ATOM 3952 C C . ASN A 1 510 ? 11.206 -2.823 16.775 1.00 82.69 510 ASN A C 1
ATOM 3954 O O . ASN A 1 510 ? 10.684 -2.450 17.822 1.00 82.69 510 ASN A O 1
ATOM 3958 N N . LEU A 1 511 ? 10.745 -2.431 15.583 1.00 81.44 511 LEU A N 1
ATOM 3959 C CA . LEU A 1 511 ? 9.656 -1.464 15.392 1.00 81.44 511 LEU A CA 1
ATOM 3960 C C . LEU A 1 511 ? 8.392 -2.100 14.821 1.00 81.44 511 LEU A C 1
ATOM 3962 O O . LEU A 1 511 ? 7.294 -1.578 15.022 1.00 81.44 511 LEU A O 1
ATOM 3966 N N . VAL A 1 512 ? 8.551 -3.190 14.076 1.00 82.31 512 VAL A N 1
ATOM 3967 C CA . VAL A 1 512 ? 7.497 -3.856 13.321 1.00 82.31 512 VAL A CA 1
ATOM 3968 C C . VAL A 1 512 ? 7.428 -5.304 13.776 1.00 82.31 512 VAL A C 1
ATOM 3970 O O . VAL A 1 512 ? 8.433 -6.011 13.789 1.00 82.31 512 VAL A O 1
ATOM 3973 N N . LYS A 1 513 ? 6.227 -5.751 14.132 1.00 89.56 513 LYS A N 1
ATOM 3974 C CA . LYS A 1 513 ? 5.934 -7.137 14.478 1.00 89.56 513 LYS A CA 1
ATOM 3975 C C . LYS A 1 513 ? 5.166 -7.784 13.334 1.00 89.56 513 LYS A C 1
ATOM 3977 O O . LYS A 1 513 ? 4.236 -7.179 12.806 1.00 89.56 513 LYS A O 1
ATOM 3982 N N . ASN A 1 514 ? 5.510 -9.026 13.003 1.00 90.56 514 ASN A N 1
ATOM 3983 C CA . ASN A 1 514 ? 4.651 -9.841 12.155 1.00 90.56 514 ASN A CA 1
ATOM 3984 C C . ASN A 1 514 ? 3.451 -10.323 12.971 1.00 90.56 514 ASN A C 1
ATOM 3986 O O . ASN A 1 514 ? 3.622 -11.029 13.965 1.00 90.56 514 ASN A O 1
ATOM 3990 N N . GLU A 1 515 ? 2.252 -9.907 12.577 1.00 90.31 515 GLU A N 1
ATOM 3991 C CA . GLU A 1 515 ? 1.011 -10.385 13.190 1.00 90.31 515 GLU A CA 1
ATOM 3992 C C . GLU A 1 515 ? 0.544 -11.671 12.517 1.00 90.31 515 GLU A C 1
ATOM 3994 O O . GLU A 1 515 ? 0.030 -12.566 13.183 1.00 90.31 515 GLU A O 1
ATOM 3999 N N . TRP A 1 516 ? 0.739 -11.768 11.202 1.00 92.62 516 TRP A N 1
ATOM 4000 C CA . TRP A 1 516 ? 0.414 -12.956 10.434 1.00 92.62 516 TRP A CA 1
ATOM 4001 C C . TRP A 1 516 ? 1.208 -13.011 9.128 1.00 92.62 516 TRP A C 1
ATOM 4003 O O . TRP A 1 516 ? 1.497 -11.984 8.509 1.00 92.62 516 TRP A O 1
ATOM 4013 N N . SER A 1 517 ? 1.545 -14.221 8.699 1.00 88.81 517 SER A N 1
ATOM 4014 C CA . SER A 1 517 ? 2.131 -14.500 7.392 1.00 88.81 517 SER A CA 1
ATOM 4015 C C . SER A 1 517 ? 1.430 -15.699 6.788 1.00 88.81 517 SER A C 1
ATOM 4017 O O . SER A 1 517 ? 1.107 -16.665 7.483 1.00 88.81 517 SER A O 1
ATOM 4019 N N . TYR A 1 518 ? 1.227 -15.636 5.486 1.00 83.38 518 TYR A N 1
ATOM 4020 C CA . TYR A 1 518 ? 0.529 -16.666 4.754 1.00 83.38 518 TYR A CA 1
ATOM 4021 C C . TYR A 1 518 ? 1.364 -17.915 4.482 1.00 83.38 518 TYR A C 1
ATOM 4023 O O . TYR A 1 518 ? 2.599 -17.891 4.507 1.00 83.38 518 TYR A O 1
ATOM 4031 N N . THR A 1 519 ? 0.667 -19.013 4.186 1.00 76.94 519 THR A N 1
ATOM 4032 C CA . THR A 1 519 ? 1.289 -20.271 3.765 1.00 76.94 519 THR A CA 1
ATOM 4033 C C . THR A 1 519 ? 1.516 -20.246 2.249 1.00 76.94 519 THR A C 1
ATOM 4035 O O . THR A 1 519 ? 0.577 -19.961 1.515 1.00 76.94 519 THR A O 1
ATOM 4038 N N . PRO A 1 520 ? 2.727 -20.546 1.744 1.00 79.94 520 PRO A N 1
ATOM 4039 C CA . PRO A 1 520 ? 2.996 -20.532 0.304 1.00 79.94 520 PRO A CA 1
ATOM 4040 C C . PRO A 1 520 ? 2.081 -21.469 -0.497 1.00 79.94 520 PRO A C 1
ATOM 4042 O O . PRO A 1 520 ? 1.805 -22.582 -0.049 1.00 79.94 520 PRO A O 1
ATOM 4045 N N . GLY A 1 521 ? 1.710 -21.060 -1.715 1.00 81.38 521 GLY A N 1
ATOM 4046 C CA . GLY A 1 521 ? 0.995 -21.902 -2.685 1.00 81.38 521 GLY A CA 1
ATOM 4047 C C . GLY A 1 521 ? -0.529 -21.775 -2.677 1.00 81.38 521 GLY A C 1
ATOM 4048 O O . GLY A 1 521 ? -1.198 -22.477 -3.428 1.00 81.38 521 GLY A O 1
ATOM 4049 N N . GLU A 1 522 ? -1.084 -20.893 -1.855 1.00 88.31 522 GLU A N 1
ATOM 4050 C CA . GLU A 1 522 ? -2.489 -20.500 -1.937 1.00 88.31 522 GLU A CA 1
ATOM 4051 C C . GLU A 1 522 ? -2.591 -19.086 -2.593 1.00 88.31 522 GLU A C 1
ATOM 4053 O O . GLU A 1 522 ? -1.569 -18.418 -2.812 1.00 88.31 522 GLU A O 1
ATOM 4058 N N . TYR A 1 523 ? -3.797 -18.645 -2.969 1.00 94.12 523 TYR A N 1
ATOM 4059 C CA . TYR A 1 523 ? -4.057 -17.344 -3.614 1.00 94.12 523 TYR A CA 1
ATOM 4060 C C . TYR A 1 523 ? -5.260 -16.651 -2.987 1.00 94.12 523 TYR A C 1
ATOM 4062 O O . TYR A 1 523 ? -6.182 -17.317 -2.504 1.00 94.12 523 TYR A O 1
ATOM 4070 N N . GLY A 1 524 ? -5.293 -15.324 -3.031 1.00 94.94 524 GLY A N 1
ATOM 4071 C CA . GLY A 1 524 ? -6.321 -14.596 -2.311 1.00 94.94 524 GLY A CA 1
ATOM 4072 C C . GLY A 1 524 ? -6.300 -13.090 -2.486 1.00 94.94 524 GLY A C 1
ATOM 4073 O O . GLY A 1 524 ? -5.534 -12.502 -3.252 1.00 94.94 524 GLY A O 1
ATOM 4074 N N . PHE A 1 525 ? -7.209 -12.475 -1.746 1.00 96.69 525 PHE A N 1
ATOM 4075 C CA . PHE A 1 525 ? -7.387 -11.037 -1.641 1.00 96.69 525 PHE A CA 1
ATOM 4076 C C . PHE A 1 525 ? -7.695 -10.702 -0.181 1.00 96.69 525 PHE A C 1
ATOM 4078 O O . PHE A 1 525 ? -8.020 -11.581 0.624 1.00 96.69 525 PHE A O 1
ATOM 4085 N N . PHE A 1 526 ? -7.646 -9.422 0.173 1.00 96.06 526 PHE A N 1
ATOM 4086 C CA . PHE A 1 526 ? -8.105 -8.983 1.488 1.00 96.06 526 PHE A CA 1
ATOM 4087 C C . PHE A 1 526 ? -9.328 -8.080 1.384 1.00 96.06 526 PHE A C 1
ATOM 4089 O O . PHE A 1 526 ? -9.506 -7.332 0.425 1.00 96.06 526 PHE A O 1
ATOM 4096 N N . SER A 1 527 ? -10.171 -8.115 2.408 1.00 96.50 527 SER A N 1
ATOM 4097 C CA . SER A 1 527 ? -11.259 -7.160 2.591 1.00 96.50 527 SER A CA 1
ATOM 4098 C C . SER A 1 527 ? -10.990 -6.286 3.802 1.00 96.50 527 SER A C 1
ATOM 4100 O O . SER A 1 527 ? -10.516 -6.770 4.833 1.00 96.50 527 SER A O 1
ATOM 4102 N N . MET A 1 528 ? -11.367 -5.019 3.700 1.00 95.50 528 MET A N 1
ATOM 4103 C CA . MET A 1 528 ? -11.447 -4.104 4.824 1.00 95.50 528 MET A CA 1
ATOM 4104 C C . MET A 1 528 ? -12.875 -3.609 4.993 1.00 95.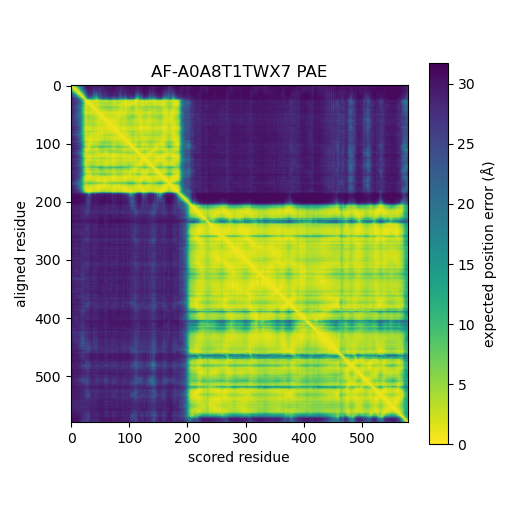50 528 MET A C 1
ATOM 4106 O O . MET A 1 528 ? -13.556 -3.291 4.016 1.00 95.50 528 MET A O 1
ATOM 4110 N N . GLN A 1 529 ? -13.325 -3.528 6.237 1.00 94.69 529 GLN A N 1
ATOM 4111 C CA . GLN A 1 529 ? -14.616 -2.967 6.607 1.00 94.69 529 GLN A CA 1
ATOM 4112 C C . GLN A 1 529 ? -14.399 -1.892 7.664 1.00 94.69 529 GLN A C 1
ATOM 4114 O O . GLN A 1 529 ? -13.787 -2.152 8.696 1.00 94.69 529 GLN A O 1
ATOM 4119 N N . ALA A 1 530 ? -14.911 -0.692 7.425 1.00 93.56 530 ALA A N 1
ATOM 4120 C CA . ALA A 1 530 ? -14.759 0.457 8.300 1.00 93.56 530 ALA A CA 1
ATOM 4121 C C . ALA A 1 530 ? -16.084 0.831 8.967 1.00 93.56 530 ALA A C 1
ATOM 4123 O O . ALA A 1 530 ? -17.146 0.875 8.341 1.00 93.56 530 ALA A O 1
ATOM 4124 N N . SER A 1 531 ? -15.981 1.145 10.250 1.00 92.12 531 SER A N 1
ATOM 4125 C CA . SER A 1 531 ? -16.984 1.822 11.066 1.00 92.12 531 SER A CA 1
ATOM 4126 C C . SER A 1 531 ? -16.411 3.156 11.555 1.00 92.12 531 SER A C 1
ATOM 4128 O O . SER A 1 531 ? -15.295 3.538 11.188 1.00 92.12 531 SER A O 1
ATOM 4130 N N . THR A 1 532 ? -17.156 3.870 12.395 1.00 88.69 532 THR A N 1
ATOM 4131 C CA . THR A 1 532 ? -16.672 5.101 13.034 1.00 88.69 532 THR A CA 1
ATOM 4132 C C . THR A 1 532 ? -15.424 4.859 13.880 1.00 88.69 532 THR A C 1
ATOM 4134 O O . THR A 1 532 ? -14.517 5.682 13.858 1.00 88.69 532 THR A O 1
ATOM 4137 N N . ASP A 1 533 ? -15.358 3.721 14.575 1.00 83.50 533 ASP A N 1
ATOM 4138 C CA . ASP A 1 533 ? -14.324 3.453 15.580 1.00 83.50 533 ASP A CA 1
ATOM 4139 C C . ASP A 1 533 ? -13.390 2.297 15.218 1.00 83.50 533 ASP A C 1
ATOM 4141 O O . ASP A 1 533 ? -12.328 2.162 15.820 1.00 83.50 533 ASP A O 1
ATOM 4145 N N . TRP A 1 534 ? -13.781 1.441 14.273 1.00 87.31 534 TRP A N 1
ATOM 4146 C CA . TRP A 1 534 ? -13.072 0.198 13.966 1.00 87.31 534 TRP A CA 1
ATOM 4147 C C . TRP A 1 534 ? -12.883 -0.042 12.475 1.00 87.31 534 TRP A C 1
ATOM 4149 O O . TRP A 1 534 ? -13.798 0.192 11.685 1.00 87.31 534 TRP A O 1
ATOM 4159 N N . MET A 1 535 ? -11.724 -0.585 12.121 1.00 91.44 535 MET A N 1
ATOM 4160 C CA . MET A 1 535 ? -11.410 -1.154 10.818 1.00 91.44 535 MET A CA 1
ATOM 4161 C C . MET A 1 535 ? -11.175 -2.650 10.992 1.00 91.44 535 MET A C 1
ATOM 4163 O O . MET A 1 535 ? -10.275 -3.056 11.719 1.00 91.44 535 MET A O 1
ATOM 4167 N N . LYS A 1 536 ? -11.964 -3.481 10.324 1.00 92.19 536 LYS A N 1
ATOM 4168 C CA . LYS A 1 536 ? -11.772 -4.928 10.274 1.00 92.19 536 LYS A CA 1
ATOM 4169 C C . LYS A 1 536 ? -11.036 -5.287 8.991 1.00 92.19 536 LYS A C 1
ATOM 4171 O O . LYS A 1 536 ? -11.487 -4.890 7.925 1.00 92.19 536 LYS A O 1
ATOM 4176 N N . LEU A 1 537 ? -9.940 -6.028 9.096 1.00 93.62 537 LEU A N 1
ATOM 4177 C CA . LEU A 1 537 ? -9.173 -6.589 7.984 1.00 93.62 537 LEU A CA 1
ATOM 4178 C C . LEU A 1 537 ? -9.324 -8.104 7.980 1.00 93.62 537 LEU A C 1
ATOM 4180 O O . LEU A 1 537 ? -9.175 -8.735 9.025 1.00 93.62 537 LEU A O 1
ATOM 4184 N N . GLN A 1 538 ? -9.569 -8.681 6.810 1.00 94.25 538 GLN A N 1
ATOM 4185 C CA . GLN A 1 538 ? -9.677 -10.124 6.622 1.00 94.25 538 GLN A CA 1
ATOM 4186 C C . GLN A 1 538 ? -8.953 -10.545 5.348 1.00 94.25 538 GLN A C 1
ATOM 4188 O O . GLN A 1 538 ? -9.103 -9.876 4.330 1.00 94.25 538 GLN A O 1
ATOM 4193 N N . TYR A 1 539 ? -8.207 -11.646 5.412 1.00 95.31 539 TYR A N 1
ATOM 4194 C CA . TYR A 1 539 ? -7.579 -12.294 4.259 1.00 95.31 539 TYR A CA 1
ATOM 4195 C C . TYR A 1 539 ? -8.373 -13.524 3.860 1.00 95.31 539 TYR A C 1
ATOM 4197 O O . TYR A 1 539 ? -8.676 -14.365 4.714 1.00 95.31 539 TYR A O 1
ATOM 4205 N N . HIS A 1 540 ? -8.685 -13.620 2.574 1.00 95.94 540 HIS A N 1
ATOM 4206 C CA . HIS A 1 540 ? -9.641 -14.569 2.026 1.00 95.94 540 HIS A CA 1
ATOM 4207 C C . HIS A 1 540 ? -9.002 -15.425 0.942 1.00 95.94 540 HIS A C 1
ATOM 4209 O O . HIS A 1 540 ? -8.342 -14.910 0.043 1.00 95.94 540 HIS A O 1
ATOM 4215 N N . THR A 1 541 ? -9.246 -16.730 1.007 1.00 96.00 541 THR A N 1
ATOM 4216 C CA . THR A 1 541 ? -8.762 -17.707 0.025 1.00 96.00 541 THR A CA 1
ATOM 4217 C C . THR A 1 541 ? -9.812 -18.795 -0.223 1.00 96.00 541 THR A C 1
ATOM 4219 O O . THR A 1 541 ? -10.909 -18.757 0.342 1.00 96.00 541 THR A O 1
ATOM 4222 N N . ALA A 1 542 ? -9.489 -19.752 -1.089 1.00 96.12 542 ALA A N 1
ATOM 4223 C CA . ALA A 1 542 ? -10.329 -20.896 -1.407 1.00 96.12 542 ALA A CA 1
ATOM 4224 C C . ALA A 1 542 ? -10.492 -21.833 -0.200 1.00 96.12 542 ALA A C 1
ATOM 4226 O O . ALA A 1 542 ? -9.524 -22.161 0.491 1.00 96.12 542 ALA A O 1
ATOM 4227 N N . ASP A 1 543 ? -11.724 -22.277 0.061 1.00 95.56 543 ASP A N 1
ATOM 4228 C CA . ASP A 1 543 ? -11.976 -23.340 1.035 1.00 95.56 543 ASP A CA 1
ATOM 4229 C C . ASP A 1 543 ? -11.587 -24.732 0.495 1.00 95.56 543 ASP A C 1
ATOM 4231 O O . ASP A 1 543 ? -11.149 -24.906 -0.642 1.00 95.56 543 ASP A O 1
ATOM 4235 N N . ASN A 1 544 ? -11.760 -25.763 1.321 1.00 95.50 544 ASN A N 1
ATOM 4236 C CA . ASN A 1 544 ? -11.406 -27.137 0.963 1.00 95.50 544 ASN A CA 1
ATOM 4237 C C . ASN A 1 544 ? -12.403 -27.834 0.016 1.00 95.50 544 ASN A C 1
ATOM 4239 O O . ASN A 1 544 ? -12.242 -29.027 -0.240 1.00 95.50 544 ASN A O 1
ATOM 4243 N N . LYS A 1 545 ? -13.443 -27.139 -0.466 1.00 97.50 545 LYS A N 1
ATOM 4244 C CA . LYS A 1 545 ? -14.421 -27.684 -1.422 1.00 97.50 545 LYS A CA 1
ATOM 4245 C C . LYS A 1 545 ? -14.053 -27.378 -2.869 1.00 97.50 545 LYS A C 1
ATOM 4247 O O . LYS A 1 545 ? -14.685 -27.919 -3.773 1.00 97.50 545 LYS A O 1
ATOM 4252 N N . TRP A 1 546 ? -13.050 -26.531 -3.087 1.00 97.56 546 TRP A N 1
ATOM 4253 C CA . TRP A 1 546 ? -12.494 -26.298 -4.410 1.00 97.56 546 TRP A CA 1
ATOM 4254 C C . TRP A 1 546 ? -11.780 -27.544 -4.931 1.00 97.56 546 TRP A C 1
ATOM 4256 O O . TRP A 1 546 ? -10.986 -28.165 -4.224 1.00 97.56 546 TRP A O 1
ATOM 4266 N N . ASN A 1 547 ? -12.028 -27.873 -6.196 1.00 97.12 547 ASN A N 1
ATOM 4267 C CA . ASN A 1 547 ? -11.257 -28.875 -6.924 1.00 97.12 547 ASN A CA 1
ATOM 4268 C C . ASN A 1 547 ? -10.692 -28.242 -8.195 1.00 97.12 547 ASN A C 1
ATOM 4270 O O . ASN A 1 547 ? -11.431 -28.031 -9.157 1.00 97.12 547 ASN A O 1
ATOM 4274 N N . PHE A 1 548 ? -9.396 -27.931 -8.174 1.00 94.81 548 PHE A N 1
ATOM 4275 C CA . PHE A 1 548 ? -8.713 -27.241 -9.265 1.00 94.81 548 PHE A CA 1
ATOM 4276 C C . PHE A 1 548 ? -8.312 -28.211 -10.376 1.00 94.81 548 PHE A C 1
ATOM 4278 O O . PHE A 1 548 ? -7.545 -29.158 -10.170 1.00 94.81 548 PHE A O 1
ATOM 4285 N N . THR A 1 549 ? -8.776 -27.925 -11.583 1.00 94.44 549 THR A N 1
ATOM 4286 C CA . THR A 1 549 ? -8.443 -28.658 -12.808 1.00 94.44 549 THR A CA 1
ATOM 4287 C C . THR A 1 549 ? -7.590 -27.793 -13.727 1.00 94.44 549 THR A C 1
ATOM 4289 O O . THR A 1 549 ? -7.471 -26.589 -13.524 1.00 94.44 549 THR A O 1
ATOM 4292 N N . GLU A 1 550 ? -6.954 -28.403 -14.726 1.00 90.81 550 GLU A N 1
ATOM 4293 C CA . GLU A 1 550 ? -6.154 -27.666 -15.714 1.00 90.81 550 GLU A CA 1
ATOM 4294 C C . GLU A 1 550 ? -7.022 -26.644 -16.465 1.00 90.81 550 GLU A C 1
ATOM 4296 O O . GLU A 1 550 ? -6.659 -25.476 -16.596 1.00 90.81 550 GLU A O 1
ATOM 4301 N N . LYS A 1 551 ? -8.208 -27.082 -16.894 1.00 91.38 551 LYS A N 1
ATOM 4302 C CA . LYS A 1 551 ? -9.222 -26.253 -17.543 1.00 91.38 551 LYS A CA 1
ATOM 4303 C C . LYS A 1 551 ? -10.159 -25.638 -16.519 1.00 91.38 551 LYS A C 1
ATOM 4305 O O . LYS A 1 551 ? -10.667 -26.356 -15.657 1.00 91.38 551 LYS A O 1
ATOM 4310 N N . TRP A 1 552 ? -10.422 -24.342 -16.637 1.00 92.38 552 TRP A N 1
ATOM 4311 C CA . TRP A 1 552 ? -11.308 -23.626 -15.722 1.00 92.38 552 TRP A CA 1
ATOM 4312 C C . TRP A 1 552 ? -12.735 -24.185 -15.731 1.00 92.38 552 TRP A C 1
ATOM 4314 O O . TRP A 1 552 ? -13.327 -24.366 -14.673 1.00 92.38 552 TRP A O 1
ATOM 4324 N N . GLU A 1 553 ? -13.267 -24.530 -16.903 1.00 94.56 553 GLU A N 1
ATOM 4325 C CA . GLU A 1 553 ? -14.625 -25.061 -17.062 1.00 94.56 553 GLU A CA 1
ATOM 4326 C C . GLU A 1 553 ? -14.878 -26.381 -16.311 1.00 94.56 553 GLU A C 1
ATOM 4328 O O . GLU A 1 553 ? -16.023 -26.690 -15.984 1.00 94.56 553 GLU A O 1
ATOM 4333 N N . ASP A 1 554 ? -13.815 -27.125 -15.997 1.00 96.38 554 ASP A N 1
ATOM 4334 C CA . ASP A 1 554 ? -13.875 -28.386 -15.253 1.00 96.38 554 ASP A CA 1
ATOM 4335 C C . ASP A 1 554 ? -13.651 -28.185 -13.736 1.00 96.38 554 ASP A C 1
ATOM 4337 O O . ASP A 1 554 ? -13.771 -29.132 -12.950 1.00 96.38 554 ASP A O 1
ATOM 4341 N N . THR A 1 555 ? -13.318 -26.961 -13.301 1.00 96.44 555 THR A N 1
ATOM 4342 C CA . THR A 1 555 ? -13.015 -26.655 -11.898 1.00 96.44 555 THR A CA 1
ATOM 4343 C C . THR A 1 555 ? -14.302 -26.641 -11.087 1.00 96.44 555 THR A C 1
ATOM 4345 O O . THR A 1 555 ? -15.277 -25.968 -11.420 1.00 96.44 555 THR A O 1
ATOM 4348 N N . THR A 1 556 ? -14.309 -27.364 -9.966 1.00 98.00 556 THR A N 1
ATOM 4349 C CA . THR A 1 556 ? -15.428 -27.285 -9.019 1.00 98.00 556 THR A CA 1
ATOM 4350 C C . THR A 1 556 ? -15.228 -26.081 -8.110 1.00 98.00 556 THR A C 1
ATOM 4352 O O . THR A 1 556 ? -14.266 -26.038 -7.342 1.00 98.00 556 THR A O 1
ATOM 4355 N N . ILE A 1 557 ? -16.145 -25.116 -8.197 1.00 97.81 557 ILE A N 1
ATOM 4356 C CA . ILE A 1 557 ? -16.141 -23.902 -7.375 1.00 97.81 557 ILE A CA 1
ATOM 4357 C C . ILE A 1 557 ? -16.574 -24.251 -5.944 1.00 97.81 557 ILE A C 1
ATOM 4359 O O . ILE A 1 557 ? -17.658 -24.796 -5.725 1.00 97.81 557 ILE A O 1
ATOM 4363 N N . GLY A 1 558 ? -15.718 -23.927 -4.974 1.00 97.31 558 GLY A N 1
ATOM 4364 C CA . GLY A 1 558 ? -16.008 -24.016 -3.543 1.00 97.31 558 GLY A CA 1
ATOM 4365 C C . GLY A 1 558 ? -16.415 -22.671 -2.933 1.00 97.31 558 GLY A C 1
ATOM 4366 O O . GLY A 1 558 ? -16.870 -21.757 -3.620 1.00 97.31 558 GLY A O 1
ATOM 4367 N N . GLY A 1 559 ? -16.260 -22.548 -1.617 1.00 96.88 559 GLY A N 1
ATOM 4368 C CA . GLY A 1 559 ? -16.537 -21.323 -0.866 1.00 96.88 559 GLY A CA 1
ATOM 4369 C C . GLY A 1 559 ? -15.303 -20.447 -0.635 1.00 96.88 559 GLY A C 1
ATOM 4370 O O . GLY A 1 559 ? -14.194 -20.747 -1.082 1.00 96.88 559 GLY A O 1
ATOM 4371 N N . VAL A 1 560 ? -15.514 -19.360 0.109 1.00 96.94 560 VAL A N 1
ATOM 4372 C CA . VAL A 1 560 ? -14.460 -18.470 0.614 1.00 96.94 560 VAL A CA 1
ATOM 4373 C C . VAL A 1 560 ? -14.160 -18.839 2.067 1.00 96.94 560 VAL A C 1
ATOM 4375 O O . VAL A 1 560 ? -15.082 -19.036 2.861 1.00 96.94 560 VAL A O 1
ATOM 4378 N N . VAL A 1 561 ? -12.880 -18.906 2.435 1.00 95.06 561 VAL A N 1
ATOM 4379 C CA . VAL A 1 561 ? -12.439 -19.046 3.828 1.00 95.06 561 VAL A CA 1
ATOM 4380 C C . VAL A 1 561 ? -11.555 -17.870 4.235 1.00 95.06 561 VAL A C 1
ATOM 4382 O O . VAL A 1 561 ? -10.615 -17.505 3.529 1.00 95.06 561 VAL A O 1
ATOM 4385 N N . THR A 1 562 ? -11.825 -17.295 5.409 1.00 93.81 562 THR A N 1
ATOM 4386 C CA . THR A 1 562 ? -10.950 -16.289 6.020 1.00 93.81 562 THR A CA 1
ATOM 4387 C C . THR A 1 562 ? -9.823 -16.976 6.794 1.00 93.81 562 THR A C 1
ATOM 4389 O O . THR A 1 562 ? -10.082 -17.680 7.770 1.00 93.81 562 THR A O 1
ATOM 4392 N N . LYS A 1 563 ? -8.566 -16.758 6.394 1.00 90.00 563 LYS A N 1
ATOM 4393 C CA . LYS A 1 563 ? -7.378 -17.346 7.053 1.00 90.00 563 LYS A CA 1
ATOM 4394 C C . LYS A 1 563 ? -6.821 -16.483 8.177 1.00 90.00 563 LYS A C 1
ATOM 4396 O O . LYS A 1 563 ? -6.214 -17.000 9.111 1.00 90.00 563 LYS A O 1
ATOM 4401 N N . HIS A 1 564 ? -7.021 -15.175 8.075 1.00 89.38 564 HIS A N 1
ATOM 4402 C CA . HIS A 1 564 ? -6.583 -14.206 9.069 1.00 89.38 564 HIS A CA 1
ATOM 4403 C C . HIS A 1 564 ? -7.591 -13.074 9.173 1.00 89.38 564 HIS A C 1
ATOM 4405 O O . HIS A 1 564 ? -8.075 -12.579 8.156 1.00 89.38 564 HIS A O 1
ATOM 4411 N N . ALA A 1 565 ? -7.893 -12.668 10.402 1.00 85.94 565 ALA A N 1
ATOM 4412 C CA . ALA A 1 565 ? -8.791 -11.566 10.696 1.00 85.94 565 ALA A CA 1
ATOM 4413 C C . ALA A 1 565 ? -8.206 -10.707 11.822 1.00 85.94 565 ALA A C 1
ATOM 4415 O O . ALA A 1 565 ? -7.786 -11.217 12.859 1.00 85.94 565 ALA A O 1
ATOM 4416 N N . GLY A 1 566 ? -8.205 -9.392 11.627 1.00 77.00 566 GLY A N 1
ATOM 4417 C CA . GLY A 1 566 ? -7.812 -8.404 12.625 1.00 77.00 566 GLY A CA 1
ATOM 4418 C C . GLY A 1 566 ? -8.852 -7.296 12.713 1.00 77.00 566 GLY A C 1
ATOM 4419 O O . GLY A 1 566 ? -9.482 -6.954 11.717 1.00 77.00 566 GLY A O 1
ATOM 4420 N N . THR A 1 567 ? -9.061 -6.735 13.903 1.00 76.94 567 THR A N 1
ATOM 4421 C CA . THR A 1 567 ? -9.875 -5.524 14.073 1.00 76.94 567 THR A CA 1
ATOM 4422 C C . THR A 1 567 ? -9.043 -4.451 14.756 1.00 76.94 567 THR A C 1
ATOM 4424 O O . THR A 1 567 ? -8.413 -4.693 15.783 1.00 76.94 567 THR A O 1
ATOM 4427 N N . PHE A 1 568 ? -9.017 -3.272 14.151 1.00 78.62 568 PHE A N 1
ATOM 4428 C CA . PHE A 1 568 ? -8.143 -2.162 14.492 1.00 78.62 568 PHE A CA 1
ATOM 4429 C C . PHE A 1 568 ? -8.985 -0.989 14.948 1.00 78.62 568 PHE A C 1
ATOM 4431 O O . PHE A 1 568 ? -10.010 -0.694 14.339 1.00 78.62 568 PHE A O 1
ATOM 4438 N N . ARG A 1 569 ? -8.559 -0.308 16.006 1.00 71.50 569 ARG A N 1
ATOM 4439 C CA . ARG A 1 569 ? -9.266 0.863 16.519 1.00 71.50 569 ARG A CA 1
ATOM 4440 C C . ARG A 1 569 ? -8.811 2.122 15.796 1.00 71.50 569 ARG A C 1
ATOM 4442 O O . ARG A 1 569 ? -7.617 2.291 15.553 1.00 71.50 569 ARG A O 1
ATOM 4449 N N . LEU A 1 570 ? -9.744 3.025 15.517 1.00 53.12 570 LEU A N 1
ATOM 4450 C CA . LEU A 1 570 ? -9.434 4.357 15.033 1.00 53.12 570 LEU A CA 1
ATOM 4451 C C . LEU A 1 570 ? -8.725 5.110 16.156 1.00 53.12 570 LEU A C 1
ATOM 4453 O O . LEU A 1 570 ? -9.284 5.295 17.240 1.00 53.12 570 LEU A O 1
ATOM 4457 N N . MET A 1 571 ? -7.482 5.516 15.912 1.00 52.22 571 MET A N 1
ATOM 4458 C CA . MET A 1 571 ? -6.747 6.355 16.857 1.00 52.22 571 MET A CA 1
ATOM 4459 C C . MET A 1 571 ? -7.387 7.750 16.905 1.00 52.22 571 MET A C 1
ATOM 4461 O O . MET A 1 571 ? -7.913 8.241 15.901 1.00 52.22 571 MET A O 1
ATOM 4465 N N . ALA A 1 572 ? -7.424 8.371 18.085 1.00 37.34 572 ALA A N 1
ATOM 4466 C CA . ALA A 1 572 ? -8.169 9.610 18.281 1.00 37.34 572 ALA A CA 1
ATOM 4467 C C . ALA A 1 572 ? -7.547 10.754 17.461 1.00 37.34 572 ALA A C 1
ATOM 4469 O O . ALA A 1 572 ? -6.354 10.787 17.185 1.00 37.34 572 ALA A O 1
ATOM 4470 N N . GLN A 1 573 ? -8.358 11.745 17.084 1.00 33.72 573 GLN A N 1
ATOM 4471 C CA . GLN A 1 573 ? -7.988 12.826 16.157 1.00 33.72 573 GLN A CA 1
ATOM 4472 C C . GLN A 1 573 ? -6.753 13.668 16.560 1.00 33.72 573 GLN A C 1
ATOM 4474 O O . GLN A 1 573 ? -6.243 14.399 15.715 1.00 33.72 573 GLN A O 1
ATOM 4479 N N . LYS A 1 574 ? -6.264 13.571 17.806 1.00 32.97 574 LYS A N 1
ATOM 4480 C CA . LYS A 1 574 ? -5.035 14.233 18.285 1.00 32.97 574 LYS A CA 1
ATOM 4481 C C . LYS A 1 574 ? -3.740 13.453 17.997 1.00 32.97 574 LYS A C 1
ATOM 4483 O O . LYS A 1 574 ? -2.672 14.017 18.182 1.00 32.97 574 LYS A O 1
ATOM 4488 N N . ASP A 1 575 ? -3.838 12.236 17.462 1.00 34.72 575 ASP A N 1
ATOM 4489 C CA . ASP A 1 575 ? -2.708 11.378 17.063 1.00 34.72 575 ASP A CA 1
ATOM 4490 C C . ASP A 1 575 ? -2.330 11.568 15.570 1.00 34.72 575 ASP A C 1
ATOM 4492 O O . ASP A 1 575 ? -1.669 10.731 14.962 1.00 34.72 575 ASP A O 1
ATOM 4496 N N . LYS A 1 576 ? -2.804 12.653 14.934 1.00 36.84 576 LYS A N 1
ATOM 4497 C CA . LYS A 1 576 ? -2.745 12.879 13.474 1.00 36.84 576 LYS A CA 1
ATOM 4498 C C . LYS A 1 576 ? -1.499 13.629 12.968 1.00 36.84 576 LYS A C 1
ATOM 4500 O O . LYS A 1 576 ? -1.423 13.873 11.767 1.00 36.84 576 LYS A O 1
ATOM 4505 N N . GLU A 1 577 ? -0.550 13.998 13.831 1.00 30.33 577 GLU A N 1
ATOM 4506 C CA . GLU A 1 577 ? 0.642 14.775 13.428 1.00 30.33 577 GLU A CA 1
ATOM 4507 C C . GLU A 1 577 ? 1.800 13.932 12.848 1.00 30.33 577 GLU A C 1
ATOM 4509 O O . GLU A 1 577 ? 2.767 14.504 12.357 1.00 30.33 577 GLU A O 1
ATOM 4514 N N . GLU A 1 578 ? 1.693 12.597 12.813 1.00 35.47 578 GLU A N 1
ATOM 4515 C CA . GLU A 1 578 ? 2.731 11.691 12.269 1.00 35.47 578 GLU A CA 1
ATOM 4516 C C . GLU A 1 578 ? 2.351 10.979 10.944 1.00 35.47 578 GLU A C 1
ATOM 4518 O O . GLU A 1 578 ? 2.889 9.913 10.639 1.00 35.47 578 GLU A O 1
ATOM 4523 N N . PHE A 1 579 ? 1.442 11.542 10.131 1.00 29.58 579 PHE A N 1
ATOM 4524 C CA . PHE A 1 579 ? 1.075 10.982 8.810 1.00 29.58 579 PHE A CA 1
ATOM 4525 C C . PHE A 1 579 ? 1.841 11.586 7.625 1.00 29.58 579 PHE A C 1
ATOM 4527 O O . PHE A 1 579 ? 1.895 12.835 7.534 1.00 29.58 579 PHE A O 1
#

Secondary structure (DSSP, 8-state):
-PPPP----------------------EEESPP-BS---HHHHHS-SEEGGGGT----S-HHHHHHHTT--SHHHHHHHS--PPPTTSBTTTBTB-TTSPPEEPPGGGEEEES---SB--EEEEETTEEEEEES-HHHH-TTSEEE---TT--SEEEEEEEEEEEEEETTEEEEEEEEEEEEEE--------------------PPPPTTT----EEEEEE-S---BTTTBT--STT--HHHHHHHHHHHHHHHHHHHHSPPPS-EEE-S--STTTS--SGGGHHHHHIIIIITTS--TTTTTS-EEE---TTTTTTTS-SEEETTEEE---SHHHHHHHHHHHHHHHHT---TTTT-EE---SEEEEEEE-TTT--EEEEEEE--TTSHHHHHHHHH-HHHHHTT--T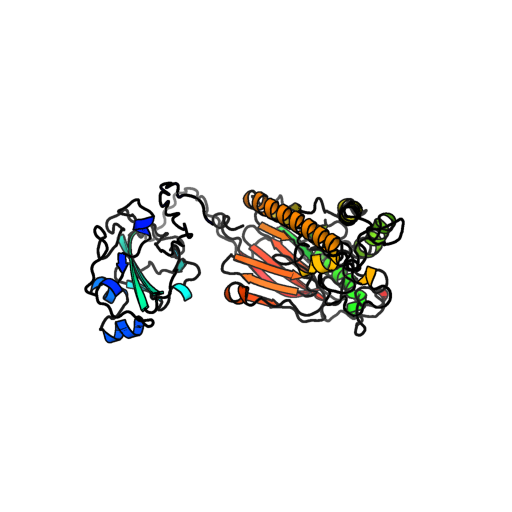TGGG--TTSTTGGGG-HHHHHHHHHHHHHHHHHHHHHHHHHHHH---SEEEEEESSSSEE-SSSSEEEEEETTTTEEEEEE--SSSS---PPPPPPGGGTTT-EEEEEPPTT--EEEEEEE-SSEEEEEEEEE-TT-B--SSGGGPBP--EEEEEEEEEEPPPGGGGGG-

Mean predicted aligned error: 16.42 Å

InterPro domains:
  IPR051558 Metallophosphoesterase Purple Acid Phosphatase [PTHR10161] (199-460)

Sequence (579 aa):
MAPSTLTALCGLSAAALAWPLANAHQVVLLPEPQWTTDSKEIKFNPLAFLENQGFKTQEDFKAWRTQNGYKTLRDFMEHAKYNVTEGADFSCGWTNPKGTPQPIPAGGIMRSTGYTHDGPCEVWVADTRVYQGDNCHESLPRKEYPIDYSPCKGTCVLYWYWLGVRFLKNSYSWQVYKECIPLISNSTTNSSHATVTLAAQTSAQVSDPATAKYSVSVFGIGDWGATTYKGSCCGSNSNNYDLNSQEVVATLMNIEAGASLKPKAVLAHGDNFYWNGINYLAERDGRFAASFESKYDGDNIKSVPWVAVMGNHDYGGSDYICSSGDKLVPCNNTAELFQGLENKFKWQSEYTSPNDNRWAMDGRFYVHRVKDPATGVSIDIFNVDTNDNDHGAELICCQCCGYAKTDSSGCNTITRKGKYCFDGDKAMFDTCKAKFAKWGNESRTQLAKLAAKSDATWKIKLRRSGLLHGHTHAEKHDYSKAVGVHFIENGAGGGRQSGKASHIQAYAANLVKNEWSYTPGEYGFFSMQASTDWMKLQYHTADNKWNFTEKWEDTTIGGVVTKHAGTFRLMAQKDKEEF

pLDDT: mean 85.2, std 18.45, range [24.23, 98.69]

Foldseek 3Di:
DDDDDDDDDDPPPPPPPPDPPPLQFKDWPPVHFAFQDPDPSQRGFFQDKCVVVPDQADDQVVVVCVVVPQDALLSCQVPPDDGTDPPADSAAGRGDLPDDAGEQDPQQKIFMPFHSAFAKKWKDKANRTFDIDGTRNVVPVPRIDNGDNVVDDAKTKMKIWIWGWDCDPNGIITGTDIHIHIHGDDDDDDDDDDDDDDDDPDPDDFDDLVPFDFDAKEWEAEQAQADLPQFQCPDPDDDLCLRCVNLQFLVQLLQCLVVDPQHLEYEYQEPQHPAFADQDLVCLVVSCVRRPQVRNCRPSRNQHAYAHAYFLRLCTQLAALADDPPDRDHQPDLVRNVVSSVRSLCSQCVDQDPRNSRRHDVDLWDWDKDADPVQRAIEIETEHEQCLPQVSLQRSQQSQCNQCPPHSVCSVPGGLPDCSGSVNPSVSSVSSSVVSVVRRVVSVVVCVVVLLVDPHLYYAYRHCDWQEHEPQLFWFWKAFPNLRGITIYANQSSNHAHDWDDDDDPVCPVGMDTPDTDDHGWGWIKMWTDGNWKIKIWTKTADPQWDRDNDPVPIDGGHIDTPDMDMGTRDDPVSSPRD

Nearest PDB structures (foldseek):
  4v96-assembly1_AE  TM=4.736E-01  e=2.902E+00  Lactococcus phage TP901-1
  4v96-assembly1_AK  TM=4.722E-01  e=3.251E+00  Lactococcus phage TP901-1
  4v96-assembly1_AN  TM=4.832E-01  e=3.441E+00  Lactococcus phage TP901-1
  4v96-assembly1_AQ  TM=4.745E-01  e=7.611E+00  Lactococcus phage TP901-1
  4v96-assembly1_AH  TM=4.667E-01  e=6.795E+00  Lactococcus phage TP901-1